Protein AF-0000000072566902 (afdb_homodimer)

Foldseek 3Di:
DDLVLLQLLLLQAVVQALCVSCVVVVHHSVVSVVSPVVVCVVVVHDQWDDDPVHTDGDPVNVVVLLVSLVVNVVVVQVVLVPPPLNQAEAEEEEADDLLLVVLVVVLPVVDVNPRYHYHYYYDAPVVQLVCQLSVVHQKYWDKAWPVCVVVSQVVSVVSQKGWDFLDKFDKWKKAAPAAPCQPPQADELVVQLVAEAEEEPDHVRAPLVVSQVVVCVVPPPPRGRNYDHYDPDPVVRLCCRHPHRHMYMDTDQPDRCVVVRRMDTHHYPPGDIMMTITMMGRHPDDGDPSNVSSRVSSSVRRVVD/DDLVLLQLLLLQAVVQALCVSCVVVVHHSVVSVVSPVVVCVVVVHDQWDDDPVHTDGDPVNVVVLLVSLVVNVVVVQVVLVPPPLNQAEAEEEEADDLLLVVLVVVLPVVDVNPRYHYHYYYDAPVVQLVCQLSVVHQKYWDKAWPVCVVVSQVVSVVSQKGWDFLDKFDKWKKAAPAAPCQPPQADELVVQLVAEAEEEPDHVRAPLVVSQVVVCVVPPPPRGRNYDHYDPDPVVRLCCRHPHNHMYMDTDQPPRCVVVRRMDTHHYPPGDIMMTITMMGRHPDDGDPSNVSSRVSSSVRRVVD

Organism: NCBI:txid632245

Sequence (610 aa):
MDIKQMKYFITVADCGSINKAAEELFTSQPNVSKVINLLEKEIGIEIFYRNNKGVRMSEKGEELYDYAQRILKNVDMIMSISNDKYMKKLNISSYPSHMVSRVFCDYYKKNDFHDLKVQFLEGSIEEIVERVKSCISEIGIVYVIEQQKCCFNHTVEHKNMEFIRLDTKKACVYAGKNSSIYGRDSITIEELLNLKFVQSTKDFFSVEQYLEKLYLVNKMENNRFCRVVTTNSDHAMIDLLINTDLCSVGVKFTSDRYSEYDIKPIDINGYEYEIYVGYIKRKGEKLSSEAQGFIKLLSEIIQNNMDIKQMKYFITVADCGSINKAAEELFTSQPNVSKVINLLEKEIGIEIFYRNNKGVRMSEKGEELYDYAQRILKNVDMIMSISNDKYMKKLNISSYPSHMVSRVFCDYYKKNDFHDLKVQFLEGSIEEIVERVKSCISEIGIVYVIEQQKCCFNHTVEHKNMEFIRLDTKKACVYAGKNSSIYGRDSITIEELLNLKFVQSTKDFFSVEQYLEKLYLVNKMENNRFCRVVTTNSDHAMIDLLINTDLCSVGVKFTSDRYSEYDIKPIDINGYEYEIYVGYIKRKGEKLSSEAQGFIKLLSEIIQNN

Structure (mmCIF, N/CA/C/O backbone):
data_AF-0000000072566902-model_v1
#
loop_
_entity.id
_entity.type
_entity.pdbx_description
1 polymer 'Fhu operon transcription regulator'
#
loop_
_atom_site.group_PDB
_atom_site.id
_atom_site.type_symbol
_atom_site.label_atom_id
_atom_site.label_alt_id
_atom_site.label_comp_id
_atom_site.label_asym_id
_atom_site.label_entity_id
_atom_site.label_seq_id
_atom_site.pdbx_PDB_ins_code
_atom_site.Cartn_x
_atom_site.Cartn_y
_atom_site.Cartn_z
_atom_site.occupancy
_atom_site.B_iso_or_equiv
_atom_site.auth_seq_id
_atom_site.auth_comp_id
_atom_site.auth_asym_id
_atom_site.auth_atom_id
_atom_site.pdbx_PDB_model_num
ATOM 1 N N . MET A 1 1 ? 2.371 11.516 34.906 1 58.59 1 MET A N 1
ATOM 2 C CA . MET A 1 1 ? 2.451 11.156 33.5 1 58.59 1 MET A CA 1
ATOM 3 C C . MET A 1 1 ? 2.477 12.398 32.594 1 58.59 1 MET A C 1
ATOM 5 O O . MET A 1 1 ? 1.636 13.289 32.75 1 58.59 1 MET A O 1
ATOM 9 N N . ASP A 1 2 ? 3.58 12.57 31.969 1 66.06 2 ASP A N 1
ATOM 10 C CA . ASP A 1 2 ? 3.693 13.789 31.172 1 66.06 2 ASP A CA 1
ATOM 11 C C . ASP A 1 2 ? 3.861 13.453 29.688 1 66.06 2 ASP A C 1
ATOM 13 O O . ASP A 1 2 ? 3.955 12.281 29.312 1 66.06 2 ASP A O 1
ATOM 17 N N . ILE A 1 3 ? 3.824 14.469 28.906 1 72.62 3 ILE A N 1
ATOM 18 C CA . ILE A 1 3 ? 3.812 14.375 27.453 1 72.62 3 ILE A CA 1
ATOM 19 C C . ILE A 1 3 ? 5.094 13.703 26.969 1 72.62 3 ILE A C 1
ATOM 21 O O . ILE A 1 3 ? 5.066 12.906 26.031 1 72.62 3 ILE A O 1
ATOM 25 N N . LYS A 1 4 ? 6.137 14.07 27.594 1 74.81 4 LYS A N 1
ATOM 26 C CA . LYS A 1 4 ? 7.422 13.469 27.25 1 74.81 4 LYS A CA 1
ATOM 27 C C . LYS A 1 4 ? 7.391 11.953 27.422 1 74.81 4 LYS A C 1
ATOM 29 O O . LYS A 1 4 ? 7.859 11.211 26.547 1 74.81 4 LYS A O 1
ATOM 34 N N . GLN A 1 5 ? 6.855 11.562 28.547 1 78.88 5 GLN A N 1
ATOM 35 C CA . GLN A 1 5 ? 6.75 10.141 28.828 1 78.88 5 GLN A CA 1
ATOM 36 C C . GLN A 1 5 ? 5.93 9.422 27.75 1 78.88 5 GLN A C 1
ATOM 38 O O . GLN A 1 5 ? 6.285 8.328 27.328 1 78.88 5 GLN A O 1
ATOM 43 N N . MET A 1 6 ? 4.891 10.039 27.391 1 78.81 6 MET A N 1
ATOM 44 C CA . MET A 1 6 ? 4.02 9.453 26.375 1 78.81 6 MET A CA 1
ATOM 45 C C . MET A 1 6 ? 4.738 9.352 25.031 1 78.81 6 MET A C 1
ATOM 47 O O . MET A 1 6 ? 4.605 8.344 24.328 1 78.81 6 MET A O 1
ATOM 51 N N . LYS A 1 7 ? 5.441 10.367 24.75 1 80.5 7 LYS A N 1
ATOM 52 C CA . LYS A 1 7 ? 6.219 10.375 23.5 1 80.5 7 LYS A CA 1
ATOM 53 C C . LYS A 1 7 ? 7.266 9.266 23.516 1 80.5 7 LYS A C 1
ATOM 55 O O . LYS A 1 7 ? 7.445 8.57 22.516 1 80.5 7 LYS A O 1
ATOM 60 N N . TYR A 1 8 ? 7.945 9.164 24.594 1 81.75 8 TYR A N 1
ATOM 61 C CA . TYR A 1 8 ? 8.953 8.125 24.75 1 81.75 8 TYR A CA 1
ATOM 62 C C . TYR A 1 8 ? 8.32 6.738 24.609 1 81.75 8 TYR A C 1
ATOM 64 O O . TYR A 1 8 ? 8.852 5.875 23.906 1 81.75 8 TYR A O 1
ATOM 72 N N . PHE A 1 9 ? 7.207 6.559 25.266 1 85.25 9 PHE A N 1
ATOM 73 C CA . PHE A 1 9 ? 6.469 5.301 25.25 1 85.25 9 PHE A CA 1
ATOM 74 C C . PHE A 1 9 ? 6.074 4.922 23.828 1 85.25 9 PHE A C 1
ATOM 76 O O . PHE A 1 9 ? 6.352 3.811 23.375 1 85.25 9 PHE A O 1
ATOM 83 N N . ILE A 1 10 ? 5.504 5.836 23.188 1 80.56 10 ILE A N 1
ATOM 84 C CA . ILE A 1 10 ? 5.02 5.578 21.844 1 80.56 10 ILE A CA 1
ATOM 85 C C . ILE A 1 10 ? 6.195 5.242 20.922 1 80.56 10 ILE A C 1
ATOM 87 O O . ILE A 1 10 ? 6.113 4.32 20.109 1 80.56 10 ILE A O 1
ATOM 91 N N . THR A 1 11 ? 7.266 5.965 21.078 1 80.81 11 THR A N 1
ATOM 92 C CA . THR A 1 11 ? 8.445 5.754 20.234 1 80.81 11 THR A CA 1
ATOM 93 C C . THR A 1 11 ? 9.031 4.367 20.469 1 80.81 11 THR A C 1
ATOM 95 O O . THR A 1 11 ? 9.398 3.672 19.516 1 80.81 11 THR A O 1
ATOM 98 N N . VAL A 1 12 ? 9.086 4.02 21.688 1 83.56 12 VAL A N 1
ATOM 99 C CA . VAL A 1 12 ? 9.609 2.697 22.016 1 83.56 12 VAL A CA 1
ATOM 100 C C . VAL A 1 12 ? 8.688 1.621 21.438 1 83.56 12 VAL A C 1
ATOM 102 O O . VAL A 1 12 ? 9.164 0.619 20.906 1 83.56 12 VAL A O 1
ATOM 105 N N . ALA A 1 13 ? 7.453 1.864 21.594 1 80.81 13 ALA A N 1
ATOM 106 C CA . ALA A 1 13 ? 6.457 0.922 21.094 1 80.81 13 ALA A CA 1
ATOM 107 C C . ALA A 1 13 ? 6.578 0.761 19.578 1 80.81 13 ALA A C 1
ATOM 109 O O . ALA A 1 13 ? 6.559 -0.359 19.062 1 80.81 13 ALA A O 1
ATOM 110 N N . ASP A 1 14 ? 6.703 1.871 18.984 1 75.94 14 ASP A N 1
ATOM 111 C CA . ASP A 1 14 ? 6.762 1.898 17.531 1 75.94 14 ASP A CA 1
ATOM 112 C C . ASP A 1 14 ? 8.039 1.241 17.016 1 75.94 14 ASP A C 1
ATOM 114 O O . ASP A 1 14 ? 8.023 0.538 16 1 75.94 14 ASP A O 1
ATOM 118 N N . CYS A 1 15 ? 9.109 1.512 17.719 1 73.12 15 CYS A N 1
ATOM 119 C CA . CYS A 1 15 ? 10.422 1.006 17.312 1 73.12 15 CYS A CA 1
ATOM 120 C C . CYS A 1 15 ? 10.586 -0.452 17.719 1 73.12 15 CYS A C 1
ATOM 122 O O . CYS A 1 15 ? 11.414 -1.167 17.141 1 73.12 15 CYS A O 1
ATOM 124 N N . GLY A 1 16 ? 9.773 -0.859 18.672 1 75.56 16 GLY A N 1
ATOM 125 C CA . GLY A 1 16 ? 9.914 -2.188 19.234 1 75.56 16 GLY A CA 1
ATOM 126 C C . GLY A 1 16 ? 11.227 -2.391 19.969 1 75.56 16 GLY A C 1
ATOM 127 O O . GLY A 1 16 ? 11.641 -3.527 20.203 1 75.56 16 GLY A O 1
ATOM 128 N N . SER A 1 17 ? 11.953 -1.31 20.141 1 80.44 17 SER A N 1
ATOM 129 C CA . SER A 1 17 ? 13.289 -1.35 20.734 1 80.44 17 SER A CA 1
ATOM 130 C C . SER A 1 17 ? 13.602 -0.05 21.469 1 80.44 17 SER A C 1
ATOM 132 O O . SER A 1 17 ? 13.359 1.039 20.953 1 80.44 17 SER A O 1
ATOM 134 N N . ILE A 1 18 ? 14.164 -0.229 22.656 1 83.88 18 ILE A N 1
ATOM 135 C CA . ILE A 1 18 ? 14.531 0.939 23.453 1 83.88 18 ILE A CA 1
ATOM 136 C C . ILE A 1 18 ? 15.727 1.644 22.812 1 83.88 18 ILE A C 1
ATOM 138 O O . ILE A 1 18 ? 15.766 2.875 22.75 1 83.88 18 ILE A O 1
ATOM 142 N N . ASN A 1 19 ? 16.609 0.802 22.312 1 81.56 19 ASN A N 1
ATOM 143 C CA . ASN A 1 19 ? 17.797 1.375 21.672 1 81.56 19 ASN A CA 1
ATOM 144 C C . ASN A 1 19 ? 17.422 2.178 20.438 1 81.56 19 ASN A C 1
ATOM 146 O O . ASN A 1 19 ? 17.906 3.297 20.25 1 81.56 19 ASN A O 1
ATOM 150 N N . LYS A 1 20 ? 16.625 1.648 19.719 1 79.94 20 LYS A N 1
ATOM 151 C CA . LYS A 1 20 ? 16.188 2.33 18.5 1 79.94 20 LYS A CA 1
ATOM 152 C C . LYS A 1 20 ? 15.383 3.584 18.828 1 79.94 20 LYS A C 1
ATOM 154 O O . LYS A 1 20 ? 15.516 4.609 18.156 1 79.94 20 LYS A O 1
ATOM 159 N N . ALA A 1 21 ? 14.586 3.441 19.797 1 83.31 21 ALA A N 1
ATOM 160 C CA . ALA A 1 21 ? 13.812 4.594 20.25 1 83.31 21 ALA A CA 1
ATOM 161 C C . ALA A 1 21 ? 14.719 5.723 20.719 1 83.31 21 ALA A C 1
ATOM 163 O O . ALA A 1 21 ? 14.453 6.898 20.453 1 83.31 21 ALA A O 1
ATOM 164 N N . ALA A 1 22 ? 15.781 5.363 21.344 1 83.88 22 ALA A N 1
ATOM 165 C CA . ALA A 1 22 ? 16.734 6.359 21.828 1 83.88 22 ALA A CA 1
ATOM 166 C C . ALA A 1 22 ? 17.359 7.133 20.656 1 83.88 22 ALA A C 1
ATOM 168 O O . ALA A 1 22 ? 17.484 8.359 20.734 1 83.88 22 ALA A O 1
ATOM 169 N N . GLU A 1 23 ? 17.656 6.406 19.703 1 76.12 23 GLU A N 1
ATOM 170 C CA . GLU A 1 23 ? 18.203 7.027 18.5 1 76.12 23 GLU A CA 1
ATOM 171 C C . GLU A 1 23 ? 17.203 7.98 17.859 1 76.12 23 GLU A C 1
ATOM 173 O O . GLU A 1 23 ? 17.547 9.102 17.5 1 76.12 23 GLU A O 1
ATOM 178 N N . GLU A 1 24 ? 16.031 7.531 17.906 1 73.19 24 GLU A N 1
ATOM 179 C CA . GLU A 1 24 ? 14.977 8.32 17.297 1 73.19 24 GLU A CA 1
ATOM 180 C C . GLU A 1 24 ? 14.672 9.57 18.109 1 73.19 24 GLU A C 1
ATOM 182 O O . GLU A 1 24 ? 14.359 10.625 17.547 1 73.19 24 GLU A O 1
ATOM 187 N N . LEU A 1 25 ? 14.75 9.422 19.312 1 73.44 25 LEU A N 1
ATOM 188 C CA . LEU A 1 25 ? 14.414 10.5 20.234 1 73.44 25 LEU A CA 1
ATOM 189 C C . LEU A 1 25 ? 15.633 11.359 20.531 1 73.44 25 LEU A C 1
ATOM 191 O O . LEU A 1 25 ? 15.555 12.32 21.312 1 73.44 25 LEU A O 1
ATOM 195 N N . PHE A 1 26 ? 16.766 10.914 19.844 1 72.94 26 PHE A N 1
ATOM 196 C CA . PHE A 1 26 ? 18.016 11.641 20.031 1 72.94 26 PHE A CA 1
ATOM 197 C C . PHE A 1 26 ? 18.375 11.727 21.516 1 72.94 26 PHE A C 1
ATOM 199 O O . PHE A 1 26 ? 18.703 12.805 22.016 1 72.94 26 PHE A O 1
ATOM 206 N N . THR A 1 27 ? 18.234 10.656 22.125 1 77.12 27 THR A N 1
ATOM 207 C CA . THR A 1 27 ? 18.594 10.555 23.531 1 77.12 27 THR A CA 1
ATOM 208 C C . THR A 1 27 ? 19.297 9.227 23.812 1 77.12 27 THR A C 1
ATOM 210 O O . THR A 1 27 ? 19.625 8.484 22.891 1 77.12 27 THR A O 1
ATOM 213 N N . SER A 1 28 ? 19.75 9.047 25.016 1 81.25 28 SER A N 1
ATOM 214 C CA . SER A 1 28 ? 20.469 7.832 25.375 1 81.25 28 SER A CA 1
ATOM 215 C C . SER A 1 28 ? 19.5 6.723 25.781 1 81.25 28 SER A C 1
ATOM 217 O O . SER A 1 28 ? 18.406 6.992 26.25 1 81.25 28 SER A O 1
ATOM 219 N N . GLN A 1 29 ? 19.969 5.516 25.531 1 85.69 29 GLN A N 1
ATOM 220 C CA . GLN A 1 29 ? 19.188 4.34 25.859 1 85.69 29 GLN A CA 1
ATOM 221 C C . GLN A 1 29 ? 18.844 4.312 27.359 1 85.69 29 GLN A C 1
ATOM 223 O O . GLN A 1 29 ? 17.703 4.051 27.734 1 85.69 29 GLN A O 1
ATOM 228 N N . PRO A 1 30 ? 19.734 4.609 28.25 1 87.75 30 PRO A N 1
ATOM 229 C CA . PRO A 1 30 ? 19.375 4.621 29.672 1 87.75 30 PRO A CA 1
ATOM 230 C C . PRO A 1 30 ? 18.281 5.641 30 1 87.75 30 PRO A C 1
ATOM 232 O O . PRO A 1 30 ? 17.438 5.391 30.859 1 87.75 30 PRO A O 1
ATOM 235 N N . ASN A 1 31 ? 18.375 6.738 29.312 1 85.19 31 ASN A N 1
ATOM 236 C CA . ASN A 1 31 ? 17.359 7.758 29.547 1 85.19 31 ASN A CA 1
ATOM 237 C C . ASN A 1 31 ? 15.969 7.273 29.109 1 85.19 31 ASN A C 1
ATOM 239 O O . ASN A 1 31 ? 14.992 7.457 29.828 1 85.19 31 ASN A O 1
ATOM 243 N N . VAL A 1 32 ? 15.922 6.68 27.953 1 88.56 32 VAL A N 1
ATOM 244 C CA . VAL A 1 32 ? 14.656 6.145 27.469 1 88.56 32 VAL A CA 1
ATOM 245 C C . VAL A 1 32 ? 14.133 5.086 28.438 1 88.56 32 VAL A C 1
ATOM 247 O O . VAL A 1 32 ? 12.953 5.086 28.797 1 88.56 32 VAL A O 1
ATOM 250 N N . SER A 1 33 ? 14.992 4.211 28.906 1 87.81 33 SER A N 1
ATOM 251 C CA . SER A 1 33 ? 14.625 3.16 29.844 1 87.81 33 SER A CA 1
ATOM 252 C C . SER A 1 33 ? 14.094 3.748 31.156 1 87.81 33 SER A C 1
ATOM 254 O O . SER A 1 33 ? 13.102 3.27 31.688 1 87.81 33 SER A O 1
ATOM 256 N N . LYS A 1 34 ? 14.773 4.746 31.594 1 87.5 34 LYS A N 1
ATOM 257 C CA . LYS A 1 34 ? 14.367 5.41 32.812 1 87.5 34 LYS A CA 1
ATOM 258 C C . LYS A 1 34 ? 12.977 6.016 32.688 1 87.5 34 LYS A C 1
ATOM 260 O O . LYS A 1 34 ? 12.141 5.871 33.594 1 87.5 34 LYS A O 1
ATOM 265 N N . VAL A 1 35 ? 12.805 6.738 31.625 1 85.25 35 VAL A N 1
ATOM 266 C CA . VAL A 1 35 ? 11.531 7.402 31.391 1 85.25 35 VAL A CA 1
ATOM 267 C C . VAL A 1 35 ? 10.406 6.367 31.344 1 85.25 35 VAL A C 1
ATOM 269 O O . VAL A 1 35 ? 9.344 6.566 31.938 1 85.25 35 VAL A O 1
ATOM 272 N N . ILE A 1 36 ? 10.633 5.258 30.688 1 88 36 ILE A N 1
ATOM 273 C CA . ILE A 1 36 ? 9.641 4.195 30.547 1 88 36 ILE A CA 1
ATOM 274 C C . ILE A 1 36 ? 9.359 3.572 31.906 1 88 36 ILE A C 1
ATOM 276 O O . ILE A 1 36 ? 8.203 3.322 32.25 1 88 36 ILE A O 1
ATOM 280 N N . ASN A 1 37 ? 10.375 3.32 32.656 1 86.25 37 ASN A N 1
ATOM 281 C CA . ASN A 1 37 ? 10.227 2.756 34 1 86.25 37 ASN A CA 1
ATOM 282 C C . ASN A 1 37 ? 9.414 3.672 34.906 1 86.25 37 ASN A C 1
ATOM 284 O O . ASN A 1 37 ? 8.57 3.203 35.656 1 86.25 37 ASN A O 1
ATOM 288 N N . LEU A 1 38 ? 9.742 4.918 34.812 1 82.44 38 LEU A N 1
ATOM 289 C CA . LEU A 1 38 ? 9 5.891 35.625 1 82.44 38 LEU A CA 1
ATOM 290 C C . LEU A 1 38 ? 7.523 5.898 35.219 1 82.44 38 LEU A C 1
ATOM 292 O O . LEU A 1 38 ? 6.652 5.992 36.094 1 82.44 38 LEU A O 1
ATOM 296 N N . LEU A 1 39 ? 7.285 5.855 33.969 1 83.06 39 LEU A N 1
ATOM 297 C CA . LEU A 1 39 ? 5.91 5.812 33.469 1 83.06 39 LEU A CA 1
ATOM 298 C C . LEU A 1 39 ? 5.184 4.578 34 1 83.06 39 LEU A C 1
ATOM 300 O O . LEU A 1 39 ? 4.043 4.672 34.438 1 83.06 39 LEU A O 1
ATOM 304 N N . GLU A 1 40 ? 5.848 3.447 33.969 1 85.94 40 GLU A N 1
ATOM 305 C CA . GLU A 1 40 ? 5.27 2.197 34.469 1 85.94 40 GLU A CA 1
ATOM 306 C C . GLU A 1 40 ? 4.98 2.273 35.969 1 85.94 40 GLU A C 1
ATOM 308 O O . GLU A 1 40 ? 3.932 1.812 36.406 1 85.94 40 GLU A O 1
ATOM 313 N N . LYS A 1 41 ? 5.871 2.854 36.656 1 80.62 41 LYS A N 1
ATOM 314 C CA . LYS A 1 41 ? 5.703 3.014 38.094 1 80.62 41 LYS A CA 1
ATOM 315 C C . LYS A 1 41 ? 4.535 3.945 38.406 1 80.62 41 LYS A C 1
ATOM 317 O O . LYS A 1 41 ? 3.75 3.678 39.344 1 80.62 41 LYS A O 1
ATOM 322 N N . GLU A 1 42 ? 4.484 4.996 37.688 1 77.88 42 GLU A N 1
ATOM 323 C CA . GLU A 1 42 ? 3.434 5.984 37.938 1 77.88 42 GLU A CA 1
ATOM 324 C C . GLU A 1 42 ? 2.053 5.398 37.656 1 77.88 42 GLU A C 1
ATOM 326 O O . GLU A 1 42 ? 1.1 5.656 38.375 1 77.88 42 GLU A O 1
ATOM 331 N N . ILE A 1 43 ? 1.99 4.648 36.562 1 76.44 43 ILE A N 1
ATOM 332 C CA . ILE A 1 43 ? 0.699 4.129 36.125 1 76.44 43 ILE A CA 1
ATOM 333 C C . ILE A 1 43 ? 0.413 2.803 36.844 1 76.44 43 ILE A C 1
ATOM 335 O O . ILE A 1 43 ? -0.741 2.377 36.906 1 76.44 43 ILE A O 1
ATOM 339 N N . GLY A 1 44 ? 1.471 2.166 37.344 1 76.31 44 GLY A N 1
ATOM 340 C CA . GLY A 1 44 ? 1.329 0.933 38.094 1 76.31 44 GLY A CA 1
ATOM 341 C C . GLY A 1 44 ? 1.134 -0.288 37.219 1 76.31 44 GLY A C 1
ATOM 342 O O . GLY A 1 44 ? 0.414 -1.217 37.594 1 76.31 44 GLY A O 1
ATOM 343 N N . ILE A 1 45 ? 1.48 -0.11 36 1 76.69 45 ILE A N 1
ATOM 344 C CA . ILE A 1 45 ? 1.375 -1.253 35.094 1 76.69 45 ILE A CA 1
ATOM 345 C C . ILE A 1 45 ? 2.721 -1.502 34.438 1 76.69 45 ILE A C 1
ATOM 347 O O . ILE A 1 45 ? 3.555 -0.598 34.344 1 76.69 45 ILE A O 1
ATOM 351 N N . GLU A 1 46 ? 2.895 -2.734 34.031 1 81 46 GLU A N 1
ATOM 352 C CA . GLU A 1 46 ? 4.008 -3.057 33.156 1 81 46 GLU A CA 1
ATOM 353 C C . GLU A 1 46 ? 3.621 -2.875 31.688 1 81 46 GLU A C 1
ATOM 355 O O . GLU A 1 46 ? 2.732 -3.566 31.188 1 81 46 GLU A O 1
ATOM 360 N N . ILE A 1 47 ? 4.328 -1.91 31.062 1 82.81 47 ILE A N 1
ATOM 361 C CA . ILE A 1 47 ? 3.969 -1.551 29.688 1 82.81 47 ILE A CA 1
ATOM 362 C C . ILE A 1 47 ? 4.691 -2.469 28.703 1 82.81 47 ILE A C 1
ATOM 364 O O . ILE A 1 47 ? 4.105 -2.918 27.719 1 82.81 47 ILE A O 1
ATOM 368 N N . PHE A 1 48 ? 5.961 -2.621 29.047 1 85.62 48 PHE A N 1
ATOM 369 C CA . PHE A 1 48 ? 6.797 -3.389 28.125 1 85.62 48 PHE A CA 1
ATOM 370 C C . PHE A 1 48 ? 7.395 -4.602 28.828 1 85.62 48 PHE A C 1
ATOM 372 O O . PHE A 1 48 ? 7.77 -4.527 30 1 85.62 48 PHE A O 1
ATOM 379 N N . TYR A 1 49 ? 7.336 -5.621 28.156 1 78.88 49 TYR A N 1
ATOM 380 C CA . TYR A 1 49 ? 8.156 -6.766 28.547 1 78.88 49 TYR A CA 1
ATOM 381 C C . TYR A 1 49 ? 9.508 -6.727 27.828 1 78.88 49 TYR A C 1
ATOM 383 O O . TYR A 1 49 ? 9.57 -6.57 26.609 1 78.88 49 TYR A O 1
ATOM 391 N N . ARG A 1 50 ? 10.547 -6.551 28.656 1 70.69 50 ARG A N 1
ATOM 392 C CA . ARG A 1 50 ? 11.891 -6.422 28.109 1 70.69 50 ARG A CA 1
ATOM 393 C C . ARG A 1 50 ? 12.562 -7.785 27.969 1 70.69 50 ARG A C 1
ATOM 395 O O . ARG A 1 50 ? 12.469 -8.617 28.875 1 70.69 50 ARG A O 1
ATOM 402 N N . ASN A 1 51 ? 12.891 -8.164 26.781 1 63.03 51 ASN A N 1
ATOM 403 C CA . ASN A 1 51 ? 13.688 -9.359 26.578 1 63.03 51 ASN A CA 1
ATOM 404 C C . ASN A 1 51 ? 14.93 -9.062 25.734 1 63.03 51 ASN A C 1
ATOM 406 O O . ASN A 1 51 ? 15.188 -7.91 25.391 1 63.03 51 ASN A O 1
ATOM 410 N N . ASN A 1 52 ? 15.891 -9.945 25.531 1 58.91 52 ASN A N 1
ATOM 411 C CA . ASN A 1 52 ? 17.141 -9.797 24.812 1 58.91 52 ASN A CA 1
ATOM 412 C C . ASN A 1 52 ? 16.906 -9.328 23.375 1 58.91 52 ASN A C 1
ATOM 414 O O . ASN A 1 52 ? 17.828 -8.82 22.719 1 58.91 52 ASN A O 1
ATOM 418 N N . LYS A 1 53 ? 15.758 -9.398 22.922 1 55.06 53 LYS A N 1
ATOM 419 C CA . LYS A 1 53 ? 15.5 -9.109 21.516 1 55.06 53 LYS A CA 1
ATOM 420 C C . LYS A 1 53 ? 14.805 -7.762 21.344 1 55.06 53 LYS A C 1
ATOM 422 O O . LYS A 1 53 ? 14.578 -7.316 20.219 1 55.06 53 LYS A O 1
ATOM 427 N N . GLY A 1 54 ? 14.461 -7.172 22.438 1 68.31 54 GLY A N 1
ATOM 428 C CA . GLY A 1 54 ? 13.812 -5.871 22.375 1 68.31 54 GLY A CA 1
ATOM 429 C C . GLY A 1 54 ? 12.664 -5.734 23.359 1 68.31 54 GLY A C 1
ATOM 430 O O . GLY A 1 54 ? 12.703 -6.301 24.453 1 68.31 54 GLY A O 1
ATOM 431 N N . VAL A 1 55 ? 11.734 -4.789 23.031 1 75.44 55 VAL A N 1
ATOM 432 C CA . VAL A 1 55 ? 10.633 -4.535 23.953 1 75.44 55 VAL A CA 1
ATOM 433 C C . VAL A 1 55 ? 9.32 -4.988 23.312 1 75.44 55 VAL A C 1
ATOM 435 O O . VAL A 1 55 ? 9.133 -4.855 22.109 1 75.44 55 VAL A O 1
ATOM 438 N N . ARG A 1 56 ? 8.516 -5.742 24.078 1 75.19 56 ARG A N 1
ATOM 439 C CA . ARG A 1 56 ? 7.164 -6.109 23.672 1 75.19 56 ARG A CA 1
ATOM 440 C C . ARG A 1 56 ? 6.129 -5.43 24.562 1 75.19 56 ARG A C 1
ATOM 442 O O . ARG A 1 56 ? 6.301 -5.359 25.781 1 75.19 56 ARG A O 1
ATOM 449 N N . MET A 1 57 ? 5.129 -4.984 23.906 1 77.88 57 MET A N 1
ATOM 450 C CA . MET A 1 57 ? 4.117 -4.246 24.656 1 77.88 57 MET A CA 1
ATOM 451 C C . MET A 1 57 ? 3.172 -5.199 25.391 1 77.88 57 MET A C 1
ATOM 453 O O . MET A 1 57 ? 2.783 -6.23 24.844 1 77.88 57 MET A O 1
ATOM 457 N N . SER A 1 58 ? 2.889 -4.973 26.656 1 75.81 58 SER A N 1
ATOM 458 C CA . SER A 1 58 ? 1.859 -5.691 27.406 1 75.81 58 SER A CA 1
ATOM 459 C C . SER A 1 58 ? 0.463 -5.32 26.922 1 75.81 58 SER A C 1
ATOM 461 O O . SER A 1 58 ? 0.301 -4.379 26.141 1 75.81 58 SER A O 1
ATOM 463 N N . GLU A 1 59 ? -0.538 -6.082 27.344 1 67.06 59 GLU A N 1
ATOM 464 C CA . GLU A 1 59 ? -1.923 -5.758 27.016 1 67.06 59 GLU A CA 1
ATOM 465 C C . GLU A 1 59 ? -2.297 -4.367 27.531 1 67.06 59 GLU A C 1
ATOM 467 O O . GLU A 1 59 ? -2.947 -3.598 26.812 1 67.06 59 GLU A O 1
ATOM 472 N N . LYS A 1 60 ? -1.927 -4.219 28.719 1 71.62 60 LYS A N 1
ATOM 473 C CA . LYS A 1 60 ? -2.18 -2.904 29.297 1 71.62 60 LYS A CA 1
ATOM 474 C C . LYS A 1 60 ? -1.382 -1.821 28.578 1 71.62 60 LYS A C 1
ATOM 476 O O . LYS A 1 60 ? -1.849 -0.688 28.438 1 71.62 60 LYS A O 1
ATOM 481 N N . GLY A 1 61 ? -0.252 -2.236 28.125 1 76.56 61 GLY A N 1
ATOM 482 C CA . GLY A 1 61 ? 0.546 -1.312 27.328 1 76.56 61 GLY A CA 1
ATOM 483 C C . GLY A 1 61 ? -0.112 -0.922 26.016 1 76.56 61 GLY A C 1
ATOM 484 O O . GLY A 1 61 ? -0.066 0.242 25.609 1 76.56 61 GLY A O 1
ATOM 485 N N . GLU A 1 62 ? -0.728 -1.839 25.469 1 71.31 62 GLU A N 1
ATOM 486 C CA . GLU A 1 62 ? -1.43 -1.58 24.203 1 71.31 62 GLU A CA 1
ATOM 487 C C . GLU A 1 62 ? -2.584 -0.603 24.406 1 71.31 62 GLU A C 1
ATOM 489 O O . GLU A 1 62 ? -2.805 0.285 23.594 1 71.31 62 GLU A O 1
ATOM 494 N N . GLU A 1 63 ? -3.312 -0.875 25.469 1 67.19 63 GLU A N 1
ATOM 495 C CA . GLU A 1 63 ? -4.383 0.056 25.828 1 67.19 63 GLU A CA 1
ATOM 496 C C . GLU A 1 63 ? -3.836 1.461 26.062 1 67.19 63 GLU A C 1
ATOM 498 O O . GLU A 1 63 ? -4.406 2.443 25.578 1 67.19 63 GLU A O 1
ATOM 503 N N . LEU A 1 64 ? -2.775 1.437 26.766 1 74.44 64 LEU A N 1
ATOM 504 C CA . LEU A 1 64 ? -2.146 2.721 27.062 1 74.44 64 LEU A CA 1
ATOM 505 C C . LEU A 1 64 ? -1.666 3.389 25.781 1 74.44 64 LEU A C 1
ATOM 507 O O . LEU A 1 64 ? -1.735 4.613 25.641 1 74.44 64 LEU A O 1
ATOM 511 N N . TYR A 1 65 ? -1.182 2.486 24.906 1 77.31 65 TYR A N 1
ATOM 512 C CA . TYR A 1 65 ? -0.672 3.004 23.641 1 77.31 65 TYR A CA 1
ATOM 513 C C . TYR A 1 65 ? -1.754 3.775 22.891 1 77.31 65 TYR A C 1
ATOM 515 O O . TYR A 1 65 ? -1.515 4.887 22.406 1 77.31 65 TYR A O 1
ATOM 523 N N . ASP A 1 66 ? -2.869 3.221 22.906 1 65 66 ASP A N 1
ATOM 524 C CA . ASP A 1 66 ? -3.992 3.859 22.234 1 65 66 ASP A CA 1
ATOM 525 C C . ASP A 1 66 ? -4.32 5.211 22.859 1 65 66 ASP A C 1
ATOM 527 O O . ASP A 1 66 ? -4.508 6.203 22.156 1 65 66 ASP A O 1
ATOM 531 N N . TYR A 1 67 ? -4.352 5.188 24.109 1 64.44 67 TYR A N 1
ATOM 532 C CA . TYR A 1 67 ? -4.652 6.414 24.844 1 64.44 67 TYR A CA 1
ATOM 533 C C . TYR A 1 67 ? -3.543 7.441 24.656 1 64.44 67 TYR A C 1
ATOM 535 O O . TYR A 1 67 ? -3.814 8.625 24.453 1 64.44 67 TYR A O 1
ATOM 543 N N . ALA A 1 68 ? -2.334 6.914 24.797 1 73.44 68 ALA A N 1
ATOM 544 C CA . ALA A 1 68 ? -1.188 7.812 24.688 1 73.44 68 ALA A CA 1
ATOM 545 C C . ALA A 1 68 ? -1.153 8.484 23.312 1 73.44 68 ALA A C 1
ATOM 547 O O . ALA A 1 68 ? -0.862 9.672 23.203 1 73.44 68 ALA A O 1
ATOM 548 N N . GLN A 1 69 ? -1.479 7.652 22.359 1 67.75 69 GLN A N 1
ATOM 549 C CA . GLN A 1 69 ? -1.537 8.203 21.016 1 67.75 69 GLN A CA 1
ATOM 550 C C . GLN A 1 69 ? -2.57 9.32 20.922 1 67.75 69 GLN A C 1
ATOM 552 O O . GLN A 1 69 ? -2.311 10.367 20.312 1 67.75 69 GLN A O 1
ATOM 557 N N . ARG A 1 70 ? -3.639 9.094 21.547 1 61.16 70 ARG A N 1
ATOM 558 C CA . ARG A 1 70 ? -4.707 10.086 21.562 1 61.16 70 ARG A CA 1
ATOM 559 C C . ARG A 1 70 ? -4.266 11.359 22.281 1 61.16 70 ARG A C 1
ATOM 561 O O . ARG A 1 70 ? -4.547 12.469 21.828 1 61.16 70 ARG A O 1
ATOM 568 N N . ILE A 1 71 ? -3.627 11.148 23.328 1 62.31 71 ILE A N 1
ATOM 569 C CA . ILE A 1 71 ? -3.164 12.281 24.125 1 62.31 71 ILE A CA 1
ATOM 570 C C . ILE A 1 71 ? -2.15 13.094 23.328 1 62.31 71 ILE A C 1
ATOM 572 O O . ILE A 1 71 ? -2.256 14.32 23.25 1 62.31 71 ILE A O 1
ATOM 576 N N . LEU A 1 72 ? -1.248 12.375 22.812 1 65.56 72 LEU A N 1
ATOM 577 C CA . LEU A 1 72 ? -0.195 13.086 22.094 1 65.56 72 LEU A CA 1
ATOM 578 C C . LEU A 1 72 ? -0.76 13.836 20.891 1 65.56 72 LEU A C 1
ATOM 580 O O . LEU A 1 72 ? -0.31 14.938 20.578 1 65.56 72 LEU A O 1
ATOM 584 N N . LYS A 1 73 ? -1.662 13.203 20.375 1 60.97 73 LYS A N 1
ATOM 585 C CA . LYS A 1 73 ? -2.344 13.875 19.266 1 60.97 73 LYS A CA 1
ATOM 586 C C . LYS A 1 73 ? -3.008 15.164 19.75 1 60.97 73 LYS A C 1
ATOM 588 O O . LYS A 1 73 ? -2.906 16.203 19.078 1 60.97 73 LYS A O 1
ATOM 593 N N . ASN A 1 74 ? -3.598 14.977 20.812 1 54.91 74 ASN A N 1
ATOM 594 C CA . ASN A 1 74 ? -4.262 16.156 21.375 1 54.91 74 ASN A CA 1
ATOM 595 C C . ASN A 1 74 ? -3.252 17.203 21.812 1 54.91 74 ASN A C 1
ATOM 597 O O . ASN A 1 74 ? -3.486 18.406 21.641 1 54.91 74 ASN A O 1
ATOM 601 N N . VAL A 1 75 ? -2.238 16.734 22.406 1 56.22 75 VAL A N 1
ATOM 602 C CA . VAL A 1 75 ? -1.178 17.656 22.797 1 56.22 75 VAL A CA 1
ATOM 603 C C . VAL A 1 75 ? -0.631 18.375 21.562 1 56.22 75 VAL A C 1
ATOM 605 O O . VAL A 1 75 ? -0.422 19.578 21.594 1 56.22 75 VAL A O 1
ATOM 608 N N . ASP A 1 76 ? -0.378 17.547 20.609 1 55.69 76 ASP A N 1
ATOM 609 C CA . ASP A 1 76 ? 0.106 18.141 19.359 1 55.69 76 ASP A CA 1
ATOM 610 C C . ASP A 1 76 ? -0.886 19.156 18.812 1 55.69 76 ASP A C 1
ATOM 612 O O . ASP A 1 76 ? -0.486 20.219 18.328 1 55.69 76 ASP A O 1
ATOM 616 N N . MET A 1 77 ? -2.053 18.75 18.984 1 51.25 77 MET A N 1
ATOM 617 C CA . MET A 1 77 ? -3.109 19.656 18.547 1 51.25 77 MET A CA 1
ATOM 618 C C . MET A 1 77 ? -3.1 20.938 19.375 1 51.25 77 MET A C 1
ATOM 620 O O . MET A 1 77 ? -3.27 22.031 18.844 1 51.25 77 MET A O 1
ATOM 624 N N . ILE A 1 78 ? -2.885 20.75 20.625 1 48.94 78 ILE A N 1
ATOM 625 C CA . ILE A 1 78 ? -2.838 21.891 21.531 1 48.94 78 ILE A CA 1
ATOM 626 C C . ILE A 1 78 ? -1.618 22.75 21.203 1 48.94 78 ILE A C 1
ATOM 628 O O . ILE A 1 78 ? -1.712 23.984 21.156 1 48.94 78 ILE A O 1
ATOM 632 N N . MET A 1 79 ? -0.553 22.078 21.172 1 49.16 79 MET A N 1
ATOM 633 C CA . MET A 1 79 ? 0.669 22.812 20.875 1 49.16 79 MET A CA 1
ATOM 634 C C . MET A 1 79 ? 0.549 23.547 19.531 1 49.16 79 MET A C 1
ATOM 636 O O . MET A 1 79 ? 1.145 24.609 19.359 1 49.16 79 MET A O 1
ATOM 640 N N . SER A 1 80 ? -0.164 22.859 18.75 1 47.34 80 SER A N 1
ATOM 641 C CA . SER A 1 80 ? -0.404 23.484 17.453 1 47.34 80 SER A CA 1
ATOM 642 C C . SER A 1 80 ? -1.313 24.703 17.594 1 47.34 80 SER A C 1
ATOM 644 O O . SER A 1 80 ? -1.29 25.609 16.75 1 47.34 80 SER A O 1
ATOM 646 N N . ILE A 1 81 ? -2.146 24.656 18.578 1 44.69 81 ILE A N 1
ATOM 647 C CA . ILE A 1 81 ? -3.01 25.797 18.828 1 44.69 81 ILE A CA 1
ATOM 648 C C . ILE A 1 81 ? -2.16 27.016 19.234 1 44.69 81 ILE A C 1
ATOM 650 O O . ILE A 1 81 ? -2.451 28.141 18.844 1 44.69 81 ILE A O 1
ATOM 654 N N . SER A 1 82 ? -1.329 26.828 20.203 1 42.22 82 SER A N 1
ATOM 655 C CA . SER A 1 82 ? -0.581 27.969 20.688 1 42.22 82 SER A CA 1
ATOM 656 C C . SER A 1 82 ? 0.301 28.562 19.594 1 42.22 82 SER A C 1
ATOM 658 O O . SER A 1 82 ? 0.711 29.734 19.688 1 42.22 82 SER A O 1
ATOM 660 N N . ASN A 1 83 ? 0.994 27.766 18.906 1 41.88 83 ASN A N 1
ATOM 661 C CA . ASN A 1 83 ? 1.824 28.359 17.859 1 41.88 83 ASN A CA 1
ATOM 662 C C . ASN A 1 83 ? 0.983 28.859 16.688 1 41.88 83 ASN A C 1
ATOM 664 O O . ASN A 1 83 ? 0.034 28.203 16.281 1 41.88 83 ASN A O 1
ATOM 668 N N . ASP A 1 84 ? 0.722 30.109 16.578 1 43 84 ASP A N 1
ATOM 669 C CA . ASP A 1 84 ? -0.013 30.844 15.562 1 43 84 ASP A CA 1
ATOM 670 C C . ASP A 1 84 ? -0.159 30.031 14.289 1 43 84 ASP A C 1
ATOM 672 O O . ASP A 1 84 ? -0.941 30.375 13.398 1 43 84 ASP A O 1
ATOM 676 N N . LYS A 1 85 ? 0.928 29.406 13.703 1 47.31 85 LYS A N 1
ATOM 677 C CA . LYS A 1 85 ? 0.94 28.797 12.375 1 47.31 85 LYS A CA 1
ATOM 678 C C . LYS A 1 85 ? 0.342 27.406 12.391 1 47.31 85 LYS A C 1
ATOM 680 O O . LYS A 1 85 ? 1.071 26.406 12.484 1 47.31 85 LYS A O 1
ATOM 685 N N . TYR A 1 86 ? -0.879 27.188 13.016 1 48.25 86 TYR A N 1
ATOM 686 C CA . TYR A 1 86 ? -1.69 25.984 13.141 1 48.25 86 TYR A CA 1
ATOM 687 C C . TYR A 1 86 ? -1.716 25.203 11.828 1 48.25 86 TYR A C 1
ATOM 689 O O . TYR A 1 86 ? -2.271 25.672 10.836 1 48.25 86 TYR A O 1
ATOM 697 N N . MET A 1 87 ? -0.824 24.422 11.812 1 57.12 87 MET A N 1
ATOM 698 C CA . MET A 1 87 ? -0.887 23.594 10.609 1 57.12 87 MET A CA 1
ATOM 699 C C . MET A 1 87 ? -2.064 22.625 10.672 1 57.12 87 MET A C 1
ATOM 701 O O . MET A 1 87 ? -2.172 21.828 11.609 1 57.12 87 MET A O 1
ATOM 705 N N . LYS A 1 88 ? -3.248 22.984 10.016 1 65.56 88 LYS A N 1
ATOM 706 C CA . LYS A 1 88 ? -4.383 22.078 9.859 1 65.56 88 LYS A CA 1
ATOM 707 C C . LYS A 1 88 ? -3.924 20.703 9.406 1 65.56 88 LYS A C 1
ATOM 709 O O . LYS A 1 88 ? -2.945 20.578 8.672 1 65.56 88 LYS A O 1
ATOM 714 N N . LYS A 1 89 ? -4.531 19.625 10.156 1 78.12 89 LYS A N 1
ATOM 715 C CA . LYS A 1 89 ? -4.168 18.266 9.789 1 78.12 89 LYS A CA 1
ATOM 716 C C . LYS A 1 89 ? -5.383 17.484 9.289 1 78.12 89 LYS A C 1
ATOM 718 O O . LYS A 1 89 ? -6.492 17.656 9.797 1 78.12 89 LYS A O 1
ATOM 723 N N . LEU A 1 90 ? -5.285 16.781 8.297 1 87.12 90 LEU A N 1
ATOM 724 C CA . LEU A 1 90 ? -6.289 15.867 7.77 1 87.12 90 LEU A CA 1
ATOM 725 C C . LEU A 1 90 ? -5.688 14.484 7.52 1 87.12 90 LEU A C 1
ATOM 727 O O . LEU A 1 90 ? -4.859 14.32 6.621 1 87.12 90 LEU A O 1
ATOM 731 N N . ASN A 1 91 ? -6.074 13.531 8.359 1 91.5 91 ASN A N 1
ATOM 732 C CA . ASN A 1 91 ? -5.586 12.164 8.219 1 91.5 91 ASN A CA 1
ATOM 733 C C . ASN A 1 91 ? -6.703 11.211 7.801 1 91.5 91 ASN A C 1
ATOM 735 O O . ASN A 1 91 ? -7.648 10.984 8.555 1 91.5 91 ASN A O 1
ATOM 739 N N . ILE A 1 92 ? -6.508 10.68 6.621 1 96.25 92 ILE A N 1
ATOM 740 C CA . ILE A 1 92 ? -7.539 9.828 6.039 1 96.25 92 ILE A CA 1
ATOM 741 C C . ILE A 1 92 ? -6.953 8.461 5.715 1 96.25 92 ILE A C 1
ATOM 743 O O . ILE A 1 92 ? -5.844 8.359 5.184 1 96.25 92 ILE A O 1
ATOM 747 N N . SER A 1 93 ? -7.664 7.453 6.094 1 96.25 93 SER A N 1
ATOM 748 C CA . SER A 1 93 ? -7.406 6.109 5.586 1 96.25 93 SER A CA 1
ATOM 749 C C . SER A 1 93 ? -8.516 5.648 4.648 1 96.25 93 SER A C 1
ATOM 751 O O . SER A 1 93 ? -9.695 5.926 4.887 1 96.25 93 SER A O 1
ATOM 753 N N . SER A 1 94 ? -8.102 4.961 3.611 1 94.31 94 SER A N 1
ATOM 754 C CA . SER A 1 94 ? -9.102 4.535 2.637 1 94.31 94 SER A CA 1
ATOM 755 C C . SER A 1 94 ? -8.766 3.162 2.064 1 94.31 94 SER A C 1
ATOM 757 O O . SER A 1 94 ? -7.598 2.83 1.876 1 94.31 94 SER A O 1
ATOM 759 N N . TYR A 1 95 ? -9.883 2.436 1.868 1 89.31 95 TYR A N 1
ATOM 760 C CA . TYR A 1 95 ? -9.703 1.306 0.963 1 89.31 95 TYR A CA 1
ATOM 761 C C . TYR A 1 95 ? -9.211 1.771 -0.402 1 89.31 95 TYR A C 1
ATOM 763 O O . TYR A 1 95 ? -9.594 2.844 -0.874 1 89.31 95 TYR A O 1
ATOM 771 N N . PRO A 1 96 ? -8.281 1.062 -0.992 1 84.69 96 PRO A N 1
ATOM 772 C CA . PRO A 1 96 ? -7.758 1.507 -2.285 1 84.69 96 PRO A CA 1
ATOM 773 C C . PRO A 1 96 ? -8.867 1.848 -3.283 1 84.69 96 PRO A C 1
ATOM 775 O O . PRO A 1 96 ? -9.719 1.009 -3.572 1 84.69 96 PRO A O 1
ATOM 778 N N . SER A 1 97 ? -8.812 3.074 -3.779 1 83.56 97 SER A N 1
ATOM 779 C CA . SER A 1 97 ? -9.836 3.568 -4.691 1 83.56 97 SER A CA 1
ATOM 780 C C . SER A 1 97 ? -9.328 4.758 -5.504 1 83.56 97 SER A C 1
ATOM 782 O O . SER A 1 97 ? -8.883 5.758 -4.934 1 83.56 97 SER A O 1
ATOM 784 N N . HIS A 1 98 ? -9.453 4.602 -6.789 1 80.12 98 HIS A N 1
ATOM 785 C CA . HIS A 1 98 ? -9.102 5.719 -7.66 1 80.12 98 HIS A CA 1
ATOM 786 C C . HIS A 1 98 ? -10.016 6.914 -7.414 1 80.12 98 HIS A C 1
ATOM 788 O O . HIS A 1 98 ? -9.562 8.062 -7.465 1 80.12 98 HIS A O 1
ATOM 794 N N . MET A 1 99 ? -11.188 6.625 -7.148 1 83.25 99 MET A N 1
ATOM 795 C CA . MET A 1 99 ? -12.172 7.684 -6.941 1 83.25 99 MET A CA 1
ATOM 796 C C . MET A 1 99 ? -11.852 8.492 -5.688 1 83.25 99 MET A C 1
ATOM 798 O O . MET A 1 99 ? -11.852 9.719 -5.723 1 83.25 99 MET A O 1
ATOM 802 N N . VAL A 1 100 ? -11.594 7.82 -4.629 1 89.69 100 VAL A N 1
ATOM 803 C CA . VAL A 1 100 ? -11.312 8.508 -3.371 1 89.69 100 VAL A CA 1
ATOM 804 C C . VAL A 1 100 ? -10.039 9.328 -3.504 1 89.69 100 VAL A C 1
ATOM 806 O O . VAL A 1 100 ? -9.953 10.453 -2.996 1 89.69 100 VAL A O 1
ATOM 809 N N . SER A 1 101 ? -9.07 8.766 -4.164 1 88.06 101 SER A N 1
ATOM 810 C CA . SER A 1 101 ? -7.824 9.492 -4.395 1 88.06 101 SER A CA 1
ATOM 811 C C . SER A 1 101 ? -8.07 10.766 -5.188 1 88.06 101 SER A C 1
ATOM 813 O O . SER A 1 101 ? -7.465 11.805 -4.902 1 88.06 101 SER A O 1
ATOM 815 N N . ARG A 1 102 ? -8.844 10.664 -6.152 1 85.25 102 ARG A N 1
ATOM 816 C CA . ARG A 1 102 ? -9.164 11.836 -6.957 1 85.25 102 ARG A CA 1
ATOM 817 C C . ARG A 1 102 ? -9.875 12.898 -6.117 1 85.25 102 ARG A C 1
ATOM 819 O O . ARG A 1 102 ? -9.586 14.086 -6.246 1 85.25 102 ARG A O 1
ATOM 826 N N . VAL A 1 103 ? -10.836 12.43 -5.395 1 89.75 103 VAL A N 1
ATOM 827 C CA . VAL A 1 103 ? -11.547 13.359 -4.52 1 89.75 103 VAL A CA 1
ATOM 828 C C . VAL A 1 103 ? -10.555 14.047 -3.588 1 89.75 103 VAL A C 1
ATOM 830 O O . VAL A 1 103 ? -10.664 15.25 -3.332 1 89.75 103 VAL A O 1
ATOM 833 N N . PHE A 1 104 ? -9.648 13.258 -3.117 1 90.38 104 PHE A N 1
ATOM 834 C CA . PHE A 1 104 ? -8.617 13.812 -2.246 1 90.38 104 PHE A CA 1
ATOM 835 C C . PHE A 1 104 ? -7.816 14.883 -2.973 1 90.38 104 PHE A C 1
ATOM 837 O O . PHE A 1 104 ? -7.543 15.953 -2.412 1 90.38 104 PHE A O 1
ATOM 844 N N . CYS A 1 105 ? -7.461 14.602 -4.172 1 87.88 105 CYS A N 1
ATOM 845 C CA . CYS A 1 105 ? -6.734 15.57 -4.984 1 87.88 105 CYS A CA 1
ATOM 846 C C . CYS A 1 105 ? -7.559 16.844 -5.191 1 87.88 105 CYS A C 1
ATOM 848 O O . CYS A 1 105 ? -7.047 17.953 -5.043 1 87.88 105 CYS A O 1
ATOM 850 N N . ASP A 1 106 ? -8.812 16.641 -5.52 1 87.5 106 ASP A N 1
ATOM 851 C CA . ASP A 1 106 ? -9.703 17.766 -5.723 1 87.5 106 ASP A CA 1
ATOM 852 C C . ASP A 1 106 ? -9.844 18.594 -4.445 1 87.5 106 ASP A C 1
ATOM 854 O O . ASP A 1 106 ? -9.906 19.828 -4.5 1 87.5 106 ASP A O 1
ATOM 858 N N . TYR A 1 107 ? -9.961 17.875 -3.4 1 89.19 107 TYR A N 1
ATOM 859 C CA . TYR A 1 107 ? -10.039 18.562 -2.113 1 89.19 107 TYR A CA 1
ATOM 860 C C . TYR A 1 107 ? -8.797 19.406 -1.862 1 89.19 107 TYR A C 1
ATOM 862 O O . TYR A 1 107 ? -8.898 20.547 -1.397 1 89.19 107 TYR A O 1
ATOM 870 N N . TYR A 1 108 ? -7.656 18.844 -2.102 1 83.88 108 TYR A N 1
ATOM 871 C CA . TYR A 1 108 ? -6.398 19.562 -1.943 1 83.88 108 TYR A CA 1
ATOM 872 C C . TYR A 1 108 ? -6.387 20.828 -2.787 1 83.88 108 TYR A C 1
ATOM 874 O O . TYR A 1 108 ? -5.984 21.891 -2.314 1 83.88 108 TYR A O 1
ATOM 882 N N . LYS A 1 109 ? -6.812 20.75 -3.947 1 82.75 109 LYS A N 1
ATOM 883 C CA . LYS A 1 109 ? -6.789 21.875 -4.883 1 82.75 109 LYS A CA 1
ATOM 884 C C . LYS A 1 109 ? -7.703 23 -4.414 1 82.75 109 LYS A C 1
ATOM 886 O O . LYS A 1 109 ? -7.383 24.172 -4.586 1 82.75 109 LYS A O 1
ATOM 891 N N . LYS A 1 110 ? -8.805 22.594 -3.963 1 81.5 110 LYS A N 1
ATOM 892 C CA . LYS A 1 110 ? -9.82 23.578 -3.572 1 81.5 110 LYS A CA 1
ATOM 893 C C . LYS A 1 110 ? -9.422 24.297 -2.293 1 81.5 110 LYS A C 1
ATOM 895 O O . LYS A 1 110 ? -9.867 25.422 -2.045 1 81.5 110 LYS A O 1
ATOM 900 N N . ASN A 1 111 ? -8.656 23.578 -1.569 1 74.69 111 ASN A N 1
ATOM 901 C CA . ASN A 1 111 ? -8.32 24.172 -0.28 1 74.69 111 ASN A CA 1
ATOM 902 C C . ASN A 1 111 ? -6.867 24.641 -0.242 1 74.69 111 ASN A C 1
ATOM 904 O O . ASN A 1 111 ? -6.004 24.062 -0.899 1 74.69 111 ASN A O 1
ATOM 908 N N . ASP A 1 112 ? -6.609 25.906 -0.212 1 61.47 112 ASP A N 1
ATOM 909 C CA . ASP A 1 112 ? -5.266 26.484 -0.148 1 61.47 112 ASP A CA 1
ATOM 910 C C . ASP A 1 112 ? -4.434 25.797 0.938 1 61.47 112 ASP A C 1
ATOM 912 O O . ASP A 1 112 ? -4.598 26.094 2.125 1 61.47 112 ASP A O 1
ATOM 916 N N . PHE A 1 113 ? -3.891 24.688 0.649 1 58.84 113 PHE A N 1
ATOM 917 C CA . PHE A 1 113 ? -3.213 23.812 1.596 1 58.84 113 PHE A CA 1
ATOM 918 C C . PHE A 1 113 ? -1.956 24.469 2.146 1 58.84 113 PHE A C 1
ATOM 920 O O . PHE A 1 113 ? -1.049 23.797 2.631 1 58.84 113 PHE A O 1
ATOM 927 N N . HIS A 1 114 ? -1.827 25.703 2.084 1 58.09 114 HIS A N 1
ATOM 928 C CA . HIS A 1 114 ? -0.583 26.297 2.559 1 58.09 114 HIS A CA 1
ATOM 929 C C . HIS A 1 114 ? -0.312 25.922 4.012 1 58.09 114 HIS A C 1
ATOM 931 O O . HIS A 1 114 ? 0.844 25.766 4.414 1 58.09 114 HIS A O 1
ATOM 937 N N . ASP A 1 115 ? -1.36 25.594 4.703 1 62.16 115 ASP A N 1
ATOM 938 C CA . ASP A 1 115 ? -1.113 25.281 6.109 1 62.16 115 ASP A CA 1
ATOM 939 C C . ASP A 1 115 ? -1.74 23.938 6.488 1 62.16 115 ASP A C 1
ATOM 941 O O . ASP A 1 115 ? -2.197 23.75 7.617 1 62.16 115 ASP A O 1
ATOM 945 N N . LEU A 1 116 ? -1.816 23.078 5.512 1 66.31 116 LEU A N 1
ATOM 946 C CA . LEU A 1 116 ? -2.486 21.812 5.77 1 66.31 116 LEU A CA 1
ATOM 947 C C . LEU A 1 116 ? -1.527 20.641 5.57 1 66.31 116 LEU A C 1
ATOM 949 O O . LEU A 1 116 ? -0.859 20.547 4.539 1 66.31 116 LEU A O 1
ATOM 953 N N . LYS A 1 117 ? -1.295 19.922 6.688 1 78.31 117 LYS A N 1
ATOM 954 C CA . LYS A 1 117 ? -0.598 18.641 6.582 1 78.31 117 LYS A CA 1
ATOM 955 C C . LYS A 1 117 ? -1.586 17.484 6.445 1 78.31 117 LYS A C 1
ATOM 957 O O . LYS A 1 117 ? -2.525 17.359 7.234 1 78.31 117 LYS A O 1
ATOM 962 N N . VAL A 1 118 ? -1.439 16.75 5.422 1 86.06 118 VAL A N 1
ATOM 963 C CA . VAL A 1 118 ? -2.416 15.703 5.148 1 86.06 118 VAL A CA 1
ATOM 964 C C . VAL A 1 118 ? -1.714 14.352 5.086 1 86.06 118 VAL A C 1
ATOM 966 O O . VAL A 1 118 ? -0.621 14.234 4.527 1 86.06 118 VAL A O 1
ATOM 969 N N . GLN A 1 119 ? -2.285 13.414 5.672 1 89.56 119 GLN A N 1
ATOM 970 C CA . GLN A 1 119 ? -1.901 12.023 5.496 1 89.56 119 GLN A CA 1
ATOM 971 C C . GLN A 1 119 ? -3.039 11.211 4.879 1 89.56 119 GLN A C 1
ATOM 973 O O . GLN A 1 119 ? -4.156 11.203 5.402 1 89.56 119 GLN A O 1
ATOM 978 N N . PHE A 1 120 ? -2.775 10.68 3.754 1 93.75 120 PHE A N 1
ATOM 979 C CA . P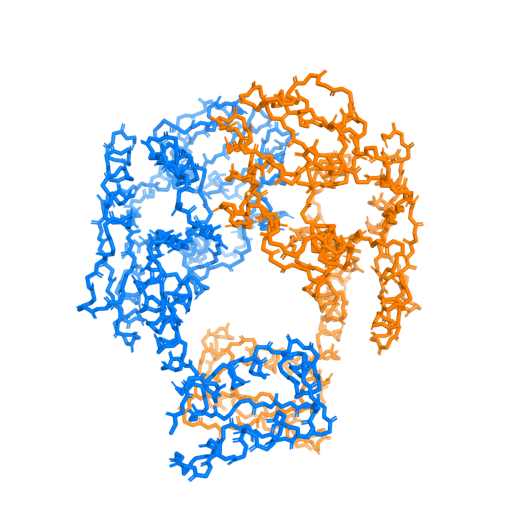HE A 1 120 ? -3.719 9.828 3.045 1 93.75 120 PHE A CA 1
ATOM 980 C C . PHE A 1 120 ? -3.152 8.422 2.871 1 93.75 120 PHE A C 1
ATOM 982 O O . PHE A 1 120 ? -2.27 8.203 2.039 1 93.75 120 PHE A O 1
ATOM 989 N N . LEU A 1 121 ? -3.738 7.488 3.539 1 91.88 121 LEU A N 1
ATOM 990 C CA . LEU A 1 121 ? -3.203 6.129 3.537 1 91.88 121 LEU A CA 1
ATOM 991 C C . LEU A 1 121 ? -4.23 5.141 2.998 1 91.88 121 LEU A C 1
ATOM 993 O O . LEU A 1 121 ? -5.414 5.227 3.328 1 91.88 121 LEU A O 1
ATOM 997 N N . GLU A 1 122 ? -3.77 4.273 2.215 1 90.75 122 GLU A N 1
ATOM 998 C CA . GLU A 1 122 ? -4.605 3.166 1.765 1 90.75 122 GLU A CA 1
ATOM 999 C C . GLU A 1 122 ? -4.266 1.88 2.516 1 90.75 122 GLU A C 1
ATOM 1001 O O . GLU A 1 122 ? -3.146 1.718 3.006 1 90.75 122 GLU A O 1
ATOM 1006 N N . GLY A 1 123 ? -5.297 1.006 2.572 1 86.56 123 GLY A N 1
ATOM 1007 C CA . GLY A 1 123 ? -5.082 -0.27 3.236 1 86.56 123 GLY A CA 1
ATOM 1008 C C . GLY A 1 123 ? -6.316 -1.148 3.256 1 86.56 123 GLY A C 1
ATOM 1009 O O . GLY A 1 123 ? -7.348 -0.794 2.68 1 86.56 123 GLY A O 1
ATOM 1010 N N . SER A 1 124 ? -6.164 -2.297 3.834 1 83.94 124 SER A N 1
ATOM 1011 C CA . SER A 1 124 ? -7.289 -3.201 4.043 1 83.94 124 SER A CA 1
ATOM 1012 C C . SER A 1 124 ? -8.273 -2.631 5.055 1 83.94 124 SER A C 1
ATOM 1014 O O . SER A 1 124 ? -7.961 -1.671 5.762 1 83.94 124 SER A O 1
ATOM 1016 N N . ILE A 1 125 ? -9.422 -3.26 5.098 1 86.38 125 ILE A N 1
ATOM 1017 C CA . ILE A 1 125 ? -10.438 -2.832 6.055 1 86.38 125 ILE A CA 1
ATOM 1018 C C . ILE A 1 125 ? -9.883 -2.943 7.477 1 86.38 125 ILE A C 1
ATOM 1020 O O . ILE A 1 125 ? -10.062 -2.033 8.289 1 86.38 125 ILE A O 1
ATOM 1024 N N . GLU A 1 126 ? -9.219 -4.02 7.754 1 82.44 126 GLU A N 1
ATOM 1025 C CA . GLU A 1 126 ? -8.633 -4.223 9.078 1 82.44 126 GLU A CA 1
ATOM 1026 C C . GLU A 1 126 ? -7.633 -3.119 9.414 1 82.44 126 GLU A C 1
ATOM 1028 O O . GLU A 1 126 ? -7.629 -2.598 10.531 1 82.44 126 GLU A O 1
ATOM 1033 N N . GLU A 1 127 ? -6.809 -2.793 8.516 1 86.19 127 GLU A N 1
ATOM 1034 C CA . GLU A 1 127 ? -5.824 -1.731 8.719 1 86.19 127 GLU A CA 1
ATOM 1035 C C . GLU A 1 127 ? -6.508 -0.385 8.945 1 86.19 127 GLU A C 1
ATOM 1037 O O . GLU A 1 127 ? -6.086 0.392 9.805 1 86.19 127 GLU A O 1
ATOM 1042 N N . ILE A 1 128 ? -7.52 -0.144 8.164 1 93.44 128 ILE A N 1
ATOM 1043 C CA . ILE A 1 128 ? -8.25 1.114 8.266 1 93.44 128 ILE A CA 1
ATOM 1044 C C . ILE A 1 128 ? -8.906 1.229 9.641 1 93.44 128 ILE A C 1
ATOM 1046 O O . ILE A 1 128 ? -8.797 2.264 10.297 1 93.44 128 ILE A O 1
ATOM 1050 N N . VAL A 1 129 ? -9.508 0.16 10.078 1 90.81 129 VAL A N 1
ATOM 1051 C CA . VAL A 1 129 ? -10.164 0.13 11.375 1 90.81 129 VAL A CA 1
ATOM 1052 C C . VAL A 1 129 ? -9.148 0.408 12.477 1 90.81 129 VAL A C 1
ATOM 1054 O O . VAL A 1 129 ? -9.391 1.224 13.375 1 90.81 129 VAL A O 1
ATOM 1057 N N . GLU A 1 130 ? -8.023 -0.219 12.359 1 86.62 130 GLU A N 1
ATOM 1058 C CA . GLU A 1 130 ? -6.98 -0.041 13.375 1 86.62 130 GLU A CA 1
ATOM 1059 C C . GLU A 1 130 ? -6.441 1.386 13.359 1 86.62 130 GLU A C 1
ATOM 1061 O O . GLU A 1 130 ? -6.176 1.964 14.414 1 86.62 130 GLU A O 1
ATOM 1066 N N . ARG A 1 131 ? -6.258 1.967 12.234 1 87.94 131 ARG A N 1
ATOM 1067 C CA . ARG A 1 131 ? -5.719 3.318 12.117 1 87.94 131 ARG A CA 1
ATOM 1068 C C . ARG A 1 131 ? -6.676 4.344 12.711 1 87.94 131 ARG A C 1
ATOM 1070 O O . ARG A 1 131 ? -6.246 5.301 13.359 1 87.94 131 ARG A O 1
ATOM 1077 N N . VAL A 1 132 ? -7.945 4.156 12.477 1 90.88 132 VAL A N 1
ATOM 1078 C CA . VAL A 1 132 ? -8.93 5.078 13.023 1 90.88 132 VAL A CA 1
ATOM 1079 C C . VAL A 1 132 ? -9.023 4.898 14.539 1 90.88 132 VAL A C 1
ATOM 1081 O O . VAL A 1 132 ? -9.062 5.879 15.289 1 90.88 132 VAL A O 1
ATOM 1084 N N . LYS A 1 133 ? -8.992 3.635 14.906 1 85.12 133 LYS A N 1
ATOM 1085 C CA . LYS A 1 133 ? -9.039 3.328 16.328 1 85.12 133 LYS A CA 1
ATOM 1086 C C . LYS A 1 133 ? -7.859 3.965 17.062 1 85.12 133 LYS A C 1
ATOM 1088 O O . LYS A 1 133 ? -8.031 4.551 18.141 1 85.12 133 LYS A O 1
ATOM 1093 N N . SER A 1 134 ? -6.73 3.906 16.484 1 78.31 134 SER A N 1
ATOM 1094 C CA . SER A 1 134 ? -5.492 4.348 17.125 1 78.31 134 SER A CA 1
ATOM 1095 C C . SER A 1 134 ? -5.242 5.832 16.875 1 78.31 134 SER A C 1
ATOM 1097 O O . SER A 1 134 ? -4.172 6.352 17.188 1 78.31 134 SER A O 1
ATOM 1099 N N . CYS A 1 135 ? -6.113 6.543 16.125 1 80.5 135 CYS A N 1
ATOM 1100 C CA . CYS A 1 135 ? -6.078 7.984 15.898 1 80.5 135 CYS A CA 1
ATOM 1101 C C . CYS A 1 135 ? -5.02 8.352 14.867 1 80.5 135 CYS A C 1
ATOM 1103 O O . CYS A 1 135 ? -4.609 9.508 14.773 1 80.5 135 CYS A O 1
ATOM 1105 N N . ILE A 1 136 ? -4.59 7.367 14.234 1 81.5 136 ILE A N 1
ATOM 1106 C CA . ILE A 1 136 ? -3.688 7.641 13.117 1 81.5 136 ILE A CA 1
ATOM 1107 C C . ILE A 1 136 ? -4.449 8.344 12 1 81.5 136 ILE A C 1
ATOM 1109 O O . ILE A 1 136 ? -3.936 9.273 11.383 1 81.5 136 ILE A O 1
ATOM 1113 N N . SER A 1 137 ? -5.629 7.871 11.82 1 92.06 137 SER A N 1
ATOM 1114 C CA . SER A 1 137 ? -6.539 8.5 10.867 1 92.06 137 SER A CA 1
ATOM 1115 C C . SER A 1 137 ? -7.797 9.016 11.57 1 92.06 137 SER A C 1
ATOM 1117 O O . SER A 1 137 ? -8.297 8.391 12.508 1 92.06 137 SER A O 1
ATOM 1119 N N . GLU A 1 138 ? -8.227 10.125 11.133 1 91.25 138 GLU A N 1
ATOM 1120 C CA . GLU A 1 138 ? -9.461 10.695 11.672 1 91.25 138 GLU A CA 1
ATOM 1121 C C . GLU A 1 138 ? -10.688 9.969 11.125 1 91.25 138 GLU A C 1
ATOM 1123 O O . GLU A 1 138 ? -11.656 9.758 11.852 1 91.25 138 GLU A O 1
ATOM 1128 N N . ILE A 1 139 ? -10.602 9.625 9.867 1 96.56 139 ILE A N 1
ATOM 1129 C CA . ILE A 1 139 ? -11.688 8.906 9.227 1 96.56 139 ILE A CA 1
ATOM 1130 C C . ILE A 1 139 ? -11.125 7.762 8.383 1 96.56 139 ILE A C 1
ATOM 1132 O O . ILE A 1 139 ? -9.969 7.809 7.957 1 96.56 139 ILE A O 1
ATOM 1136 N N . GLY A 1 140 ? -11.906 6.754 8.227 1 97.56 140 GLY A N 1
ATOM 1137 C CA . GLY A 1 140 ? -11.609 5.637 7.344 1 97.56 140 GLY A CA 1
ATOM 1138 C C . GLY A 1 140 ? -12.688 5.402 6.301 1 97.56 140 GLY A C 1
ATOM 1139 O O . GLY A 1 140 ? -13.844 5.148 6.645 1 97.56 140 GLY A O 1
ATOM 1140 N N . ILE A 1 141 ? -12.344 5.539 5.004 1 96.56 141 ILE A N 1
ATOM 1141 C CA . ILE A 1 141 ? -13.289 5.262 3.926 1 96.56 141 ILE A CA 1
ATOM 1142 C C . ILE A 1 141 ? -13.312 3.764 3.631 1 96.56 141 ILE A C 1
ATOM 1144 O O . ILE A 1 141 ? -12.266 3.164 3.355 1 96.56 141 ILE A O 1
ATOM 1148 N N . VAL A 1 142 ? -14.516 3.184 3.674 1 93.5 142 VAL A N 1
ATOM 1149 C CA . VAL A 1 142 ? -14.602 1.733 3.533 1 93.5 142 VAL A CA 1
ATOM 1150 C C . VAL A 1 142 ? -15.773 1.368 2.627 1 93.5 142 VAL A C 1
ATOM 1152 O O . VAL A 1 142 ? -16.672 2.18 2.418 1 93.5 142 VAL A O 1
ATOM 1155 N N . TYR A 1 143 ? -15.625 0.24 2.09 1 90.19 143 TYR A N 1
ATOM 1156 C CA . TYR A 1 143 ? -16.672 -0.43 1.332 1 90.19 143 TYR A CA 1
ATOM 1157 C C . TYR A 1 143 ? -17.109 -1.715 2.025 1 90.19 143 TYR A C 1
ATOM 1159 O O . TYR A 1 143 ? -16.297 -2.602 2.279 1 90.19 143 TYR A O 1
ATOM 1167 N N . VAL A 1 144 ? -18.406 -1.802 2.293 1 87.81 144 VAL A N 1
ATOM 1168 C CA . VAL A 1 144 ? -18.906 -2.957 3.033 1 87.81 144 VAL A CA 1
ATOM 1169 C C . VAL A 1 144 ? -20.016 -3.637 2.242 1 87.81 144 VAL A C 1
ATOM 1171 O O . VAL A 1 144 ? -21 -2.992 1.853 1 87.81 144 VAL A O 1
ATOM 1174 N N . ILE A 1 145 ? -19.812 -4.906 2.045 1 83.88 145 ILE A N 1
ATOM 1175 C CA . ILE A 1 145 ? -20.859 -5.664 1.383 1 83.88 145 ILE A CA 1
ATOM 1176 C C . ILE A 1 145 ? -22.047 -5.828 2.328 1 83.88 145 ILE A C 1
ATOM 1178 O O . ILE A 1 145 ? -21.875 -6.07 3.523 1 83.88 145 ILE A O 1
ATOM 1182 N N . GLU A 1 146 ? -23.188 -5.77 1.785 1 85.5 146 GLU A N 1
ATOM 1183 C CA . GLU A 1 146 ? -24.422 -5.809 2.555 1 85.5 146 GLU A CA 1
ATOM 1184 C C . GLU A 1 146 ? -24.469 -7.023 3.475 1 85.5 146 GLU A C 1
ATOM 1186 O O . GLU A 1 146 ? -24.875 -6.918 4.633 1 85.5 146 GLU A O 1
ATOM 1191 N N . GLN A 1 147 ? -23.969 -8.133 3.012 1 79.56 147 GLN A N 1
ATOM 1192 C CA . GLN A 1 147 ? -24.047 -9.398 3.742 1 79.56 147 GLN A CA 1
ATOM 1193 C C . GLN A 1 147 ? -23.094 -9.398 4.934 1 79.56 147 GLN A C 1
ATOM 1195 O O . GLN A 1 147 ? -23.234 -10.195 5.859 1 79.56 147 GLN A O 1
ATOM 1200 N N . GLN A 1 148 ? -22.156 -8.539 4.891 1 80.38 148 GLN A N 1
ATOM 1201 C CA . GLN A 1 148 ? -21.141 -8.5 5.945 1 80.38 148 GLN A CA 1
ATOM 1202 C C . GLN A 1 148 ? -21.328 -7.289 6.848 1 80.38 148 GLN A C 1
ATOM 1204 O O . GLN A 1 148 ? -20.531 -7.059 7.762 1 80.38 148 GLN A O 1
ATOM 1209 N N . LYS A 1 149 ? -22.391 -6.586 6.617 1 85 149 LYS A N 1
ATOM 1210 C CA . LYS A 1 149 ? -22.609 -5.332 7.324 1 85 149 LYS A CA 1
ATOM 1211 C C . LYS A 1 149 ? -22.75 -5.559 8.828 1 85 149 LYS A C 1
ATOM 1213 O O . LYS A 1 149 ? -22.172 -4.809 9.625 1 85 149 LYS A O 1
ATOM 1218 N N . CYS A 1 150 ? -23.484 -6.562 9.188 1 84.75 150 CYS A N 1
ATOM 1219 C CA . CYS A 1 150 ? -23.719 -6.832 10.602 1 84.75 150 CYS A CA 1
ATOM 1220 C C . CYS A 1 150 ? -22.406 -7.145 11.32 1 84.75 150 CYS A C 1
ATOM 1222 O O . CYS A 1 150 ? -22.125 -6.562 12.375 1 84.75 150 CYS A O 1
ATOM 1224 N N . CYS A 1 151 ? -21.688 -7.984 10.75 1 81.25 151 CYS A N 1
ATOM 1225 C CA . CYS A 1 151 ? -20.406 -8.352 11.328 1 81.25 151 CYS A CA 1
ATOM 1226 C C . CYS A 1 151 ? -19.453 -7.156 11.367 1 81.25 151 CYS A C 1
ATOM 1228 O O . CYS A 1 151 ? -18.75 -6.949 12.352 1 81.25 151 CYS A O 1
ATOM 1230 N N . PHE A 1 152 ? -19.469 -6.449 10.367 1 87.38 152 PHE A N 1
ATOM 1231 C CA . PHE A 1 152 ? -18.609 -5.273 10.289 1 87.38 152 PHE A CA 1
ATOM 1232 C C . PHE A 1 152 ? -18.984 -4.254 11.352 1 87.38 152 PHE A C 1
ATOM 1234 O O . PHE A 1 152 ? -18.109 -3.748 12.07 1 87.38 152 PHE A O 1
ATOM 1241 N N . ASN A 1 153 ? -20.234 -3.986 11.5 1 88.5 153 ASN A N 1
ATOM 1242 C CA . ASN A 1 153 ? -20.703 -3.037 12.5 1 88.5 153 ASN A CA 1
ATOM 1243 C C . ASN A 1 153 ? -20.344 -3.484 13.914 1 88.5 153 ASN A C 1
ATOM 1245 O O . ASN A 1 153 ? -19.953 -2.666 14.75 1 88.5 153 ASN A O 1
ATOM 1249 N N . HIS A 1 154 ? -20.484 -4.684 14.07 1 85.75 154 HIS A N 1
ATOM 1250 C CA . HIS A 1 154 ? -20.125 -5.215 15.383 1 85.75 154 HIS A CA 1
ATOM 1251 C C . HIS A 1 154 ? -18.641 -4.988 15.68 1 85.75 154 HIS A C 1
ATOM 1253 O O . HIS A 1 154 ? -18.281 -4.582 16.781 1 85.75 154 HIS A O 1
ATOM 1259 N N . THR A 1 155 ? -17.875 -5.211 14.719 1 83.88 155 THR A N 1
ATOM 1260 C CA . THR A 1 155 ? -16.422 -5.047 14.859 1 83.88 155 THR A CA 1
ATOM 1261 C C . THR A 1 155 ? -16.078 -3.592 15.164 1 83.88 155 THR A C 1
ATOM 1263 O O . THR A 1 155 ? -15.297 -3.314 16.078 1 83.88 155 THR A O 1
ATOM 1266 N N . VAL A 1 15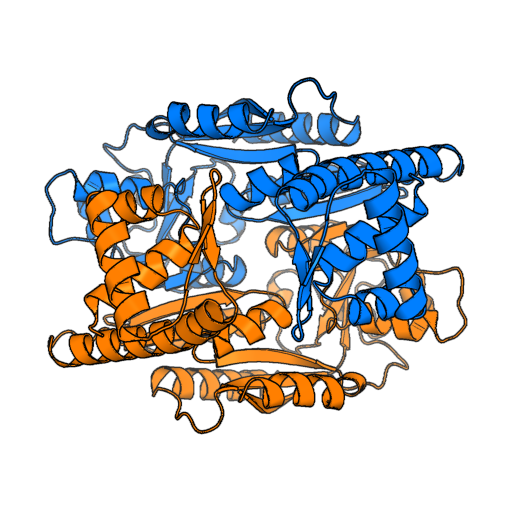6 ? -16.656 -2.686 14.438 1 90.81 156 VAL A N 1
ATOM 1267 C CA . VAL A 1 156 ? -16.312 -1.278 14.602 1 90.81 156 VAL A CA 1
ATOM 1268 C C . VAL A 1 156 ? -16.906 -0.747 15.898 1 90.81 156 VAL A C 1
ATOM 1270 O O . VAL A 1 156 ? -16.281 0.05 16.594 1 90.81 156 VAL A O 1
ATOM 1273 N N . GLU A 1 157 ? -18.078 -1.194 16.297 1 87.12 157 GLU A N 1
ATOM 1274 C CA . GLU A 1 157 ? -18.719 -0.758 17.531 1 87.12 157 GLU A CA 1
ATOM 1275 C C . GLU A 1 157 ? -17.938 -1.224 18.75 1 87.12 157 GLU A C 1
ATOM 1277 O O . GLU A 1 157 ? -17.797 -0.481 19.719 1 87.12 157 GLU A O 1
ATOM 1282 N N . HIS A 1 158 ? -17.469 -2.379 18.641 1 85.88 158 HIS A N 1
ATOM 1283 C CA . HIS A 1 158 ? -16.656 -2.924 19.734 1 85.88 158 HIS A CA 1
ATOM 1284 C C . HIS A 1 158 ? -15.383 -2.107 19.938 1 85.88 158 HIS A C 1
ATOM 1286 O O . HIS A 1 158 ? -14.828 -2.094 21.031 1 85.88 158 HIS A O 1
ATOM 1292 N N . LYS A 1 159 ? -15.008 -1.511 18.969 1 84.88 159 LYS A N 1
ATOM 1293 C CA . LYS A 1 159 ? -13.805 -0.687 19.031 1 84.88 159 LYS A CA 1
ATOM 1294 C C . LYS A 1 159 ? -14.156 0.787 19.203 1 84.88 159 LYS A C 1
ATOM 1296 O O . LYS A 1 159 ? -13.328 1.665 18.953 1 84.88 159 LYS A O 1
ATOM 1301 N N . ASN A 1 160 ? -15.445 1.076 19.547 1 87.75 160 ASN A N 1
ATOM 1302 C CA . ASN A 1 160 ? -15.984 2.398 19.859 1 87.75 160 ASN A CA 1
ATOM 1303 C C . ASN A 1 160 ? -15.953 3.312 18.641 1 87.75 160 ASN A C 1
ATOM 1305 O O . ASN A 1 160 ? -15.594 4.484 18.75 1 87.75 160 ASN A O 1
ATOM 1309 N N . MET A 1 161 ? -16.156 2.697 17.578 1 94.5 161 MET A N 1
ATOM 1310 C CA . MET A 1 161 ? -16.281 3.43 16.328 1 94.5 161 MET A CA 1
ATOM 1311 C C . MET A 1 161 ? -17.672 3.246 15.734 1 94.5 161 MET A C 1
ATOM 1313 O O . MET A 1 161 ? -18.469 2.449 16.234 1 94.5 161 MET A O 1
ATOM 1317 N N . GLU A 1 162 ? -17.984 4.008 14.719 1 95.56 162 GLU A N 1
ATOM 1318 C CA . GLU A 1 162 ? -19.25 3.875 14 1 95.56 162 GLU A CA 1
ATOM 1319 C C . GLU A 1 162 ? -19.047 4 12.492 1 95.56 162 GLU A C 1
ATOM 1321 O O . GLU A 1 162 ? -18.109 4.668 12.039 1 95.56 162 GLU A O 1
ATOM 1326 N N . PHE A 1 163 ? -19.859 3.342 11.852 1 96.44 163 PHE A N 1
ATOM 1327 C CA . PHE A 1 163 ? -19.891 3.385 10.391 1 96.44 163 PHE A CA 1
ATOM 1328 C C . PHE A 1 163 ? -21.031 4.27 9.898 1 96.44 163 PHE A C 1
ATOM 1330 O O . PHE A 1 163 ? -22.172 4.125 10.344 1 96.44 163 PHE A O 1
ATOM 1337 N N . ILE A 1 164 ? -20.75 5.223 9 1 96.62 164 ILE A N 1
ATOM 1338 C CA . ILE A 1 164 ? -21.75 6.094 8.375 1 96.62 164 ILE A CA 1
ATOM 1339 C C . ILE A 1 164 ? -21.781 5.836 6.871 1 96.62 164 ILE A C 1
ATOM 1341 O O . ILE A 1 164 ? -20.797 6.051 6.172 1 96.62 164 ILE A O 1
ATOM 1345 N N . ARG A 1 165 ? -22.906 5.449 6.41 1 95.56 165 ARG A N 1
ATOM 1346 C CA . ARG A 1 165 ? -23.094 5.152 4.992 1 95.56 165 ARG A CA 1
ATOM 1347 C C . ARG A 1 165 ? -23.281 6.43 4.18 1 95.56 165 ARG A C 1
ATOM 1349 O O . ARG A 1 165 ? -24.031 7.316 4.578 1 95.56 165 ARG A O 1
ATOM 1356 N N . LEU A 1 166 ? -22.594 6.508 3.035 1 95.44 166 LEU A N 1
ATOM 1357 C CA . LEU A 1 166 ? -22.719 7.656 2.145 1 95.44 166 LEU A CA 1
ATOM 1358 C C . LEU A 1 166 ? -23.516 7.293 0.897 1 95.44 166 LEU A C 1
ATOM 1360 O O . LEU A 1 166 ? -24.219 8.141 0.332 1 95.44 166 LEU A O 1
ATOM 1364 N N . ASP A 1 167 ? -23.328 6.094 0.384 1 93.31 167 ASP A N 1
ATOM 1365 C CA . ASP A 1 167 ? -23.984 5.656 -0.85 1 93.31 167 ASP A CA 1
ATOM 1366 C C . ASP A 1 167 ? -24.016 4.133 -0.937 1 93.31 167 ASP A C 1
ATOM 1368 O O . ASP A 1 167 ? -23.5 3.439 -0.062 1 93.31 167 ASP A O 1
ATOM 1372 N N . THR A 1 168 ? -24.781 3.656 -1.896 1 92.5 168 THR A N 1
ATOM 1373 C CA . THR A 1 168 ? -24.859 2.236 -2.225 1 92.5 168 THR A CA 1
ATOM 1374 C C . THR A 1 168 ? -24.422 1.992 -3.67 1 92.5 168 THR A C 1
ATOM 1376 O O . THR A 1 168 ? -24.828 2.729 -4.574 1 92.5 168 THR A O 1
ATOM 1379 N N . LYS A 1 169 ? -23.531 1.046 -3.801 1 89.38 169 LYS A N 1
ATOM 1380 C CA . LYS A 1 169 ? -23.047 0.696 -5.133 1 89.38 169 LYS A CA 1
ATOM 1381 C C . LYS A 1 169 ? -23.188 -0.801 -5.395 1 89.38 169 LYS A C 1
ATOM 1383 O O . LYS A 1 169 ? -23.641 -1.547 -4.527 1 89.38 169 LYS A O 1
ATOM 1388 N N . LYS A 1 170 ? -22.828 -1.136 -6.613 1 87.44 170 LYS A N 1
ATOM 1389 C CA . LYS A 1 170 ? -22.844 -2.543 -7.004 1 87.44 170 LYS A CA 1
ATOM 1390 C C . LYS A 1 170 ? -21.438 -3.016 -7.383 1 87.44 170 LYS A C 1
ATOM 1392 O O . LYS A 1 170 ? -20.562 -2.199 -7.684 1 87.44 170 LYS A O 1
ATOM 1397 N N . ALA A 1 171 ? -21.297 -4.312 -7.27 1 86.44 171 ALA A N 1
ATOM 1398 C CA . ALA A 1 171 ? -20.047 -4.902 -7.742 1 86.44 171 ALA A CA 1
ATOM 1399 C C . ALA A 1 171 ? -20.031 -5.004 -9.266 1 86.44 171 ALA A C 1
ATOM 1401 O O . ALA A 1 171 ? -21.078 -5.125 -9.898 1 86.44 171 ALA A O 1
ATOM 1402 N N . CYS A 1 172 ? -18.875 -4.934 -9.82 1 88.5 172 CYS A N 1
ATOM 1403 C CA . CYS A 1 172 ? -18.703 -5.117 -11.258 1 88.5 172 CYS A CA 1
ATOM 1404 C C . CYS A 1 172 ? -17.344 -5.742 -11.562 1 88.5 172 CYS A C 1
ATOM 1406 O O . CYS A 1 172 ? -16.531 -5.949 -10.656 1 88.5 172 CYS A O 1
ATOM 1408 N N . VAL A 1 173 ? -17.188 -6.117 -12.797 1 88.69 173 VAL A N 1
ATOM 1409 C CA . VAL A 1 173 ? -15.898 -6.582 -13.289 1 88.69 173 VAL A CA 1
ATOM 1410 C C . VAL A 1 173 ? -15.25 -5.5 -14.148 1 88.69 173 VAL A C 1
ATOM 1412 O O . VAL A 1 173 ? -15.898 -4.926 -15.031 1 88.69 173 VAL A O 1
ATOM 1415 N N . TYR A 1 174 ? -14.055 -5.211 -13.828 1 89.5 174 TYR A N 1
ATOM 1416 C CA . TYR A 1 174 ? -13.297 -4.277 -14.648 1 89.5 174 TYR A CA 1
ATOM 1417 C C . TYR A 1 174 ? -12.422 -5.023 -15.648 1 89.5 174 TYR A C 1
ATOM 1419 O O . TYR A 1 174 ? -11.711 -5.965 -15.289 1 89.5 174 TYR A O 1
ATOM 1427 N N . ALA A 1 175 ? -12.508 -4.566 -16.875 1 91.94 175 ALA A N 1
ATOM 1428 C CA . ALA A 1 175 ? -11.758 -5.227 -17.938 1 91.94 175 ALA A CA 1
ATOM 1429 C C . ALA A 1 175 ? -11.18 -4.207 -18.906 1 91.94 175 ALA A C 1
ATOM 1431 O O . ALA A 1 175 ? -11.828 -3.209 -19.234 1 91.94 175 ALA A O 1
ATOM 1432 N N . GLY A 1 176 ? -9.922 -4.445 -19.312 1 91.88 176 GLY A N 1
ATOM 1433 C CA . GLY A 1 176 ? -9.312 -3.658 -20.375 1 91.88 176 GLY A CA 1
ATOM 1434 C C . GLY A 1 176 ? -9.562 -4.223 -21.766 1 91.88 176 GLY A C 1
ATOM 1435 O O . GLY A 1 176 ? -10.281 -5.219 -21.906 1 91.88 176 GLY A O 1
ATOM 1436 N N . LYS A 1 177 ? -8.961 -3.609 -22.734 1 91.94 177 LYS A N 1
ATOM 1437 C CA . LYS A 1 177 ? -9.234 -3.898 -24.125 1 91.94 177 LYS A CA 1
ATOM 1438 C C . LYS A 1 177 ? -8.805 -5.316 -24.5 1 91.94 177 LYS A C 1
ATOM 1440 O O . LYS A 1 177 ? -9.359 -5.922 -25.422 1 91.94 177 LYS A O 1
ATOM 1445 N N . ASN A 1 178 ? -7.887 -5.867 -23.797 1 91.19 178 ASN A N 1
ATOM 1446 C CA . ASN A 1 178 ? -7.348 -7.176 -24.141 1 91.19 178 ASN A CA 1
ATOM 1447 C C . ASN A 1 178 ? -8.18 -8.305 -23.531 1 91.19 178 ASN A C 1
ATOM 1449 O O . ASN A 1 178 ? -7.945 -9.477 -23.812 1 91.19 178 ASN A O 1
ATOM 1453 N N . SER A 1 179 ? -9.125 -7.969 -22.703 1 92.31 179 SER A N 1
ATOM 1454 C CA . SER A 1 179 ? -9.992 -8.977 -22.109 1 92.31 179 SER A CA 1
ATOM 1455 C C . SER A 1 179 ? -11.102 -9.391 -23.078 1 92.31 179 SER A C 1
ATOM 1457 O O . SER A 1 179 ? -11.602 -8.57 -23.844 1 92.31 179 SER A O 1
ATOM 1459 N N . SER A 1 180 ? -11.578 -10.617 -22.953 1 92.12 180 SER A N 1
ATOM 1460 C CA . SER A 1 180 ? -12.617 -11.172 -23.828 1 92.12 180 SER A CA 1
ATOM 1461 C C . SER A 1 180 ? -13.969 -10.523 -23.547 1 92.12 180 SER A C 1
ATOM 1463 O O . SER A 1 180 ? -14.875 -10.594 -24.375 1 92.12 180 SER A O 1
ATOM 1465 N N . ILE A 1 181 ? -14.07 -9.859 -22.469 1 93.75 181 ILE A N 1
ATOM 1466 C CA . ILE A 1 181 ? -15.391 -9.344 -22.109 1 93.75 181 ILE A CA 1
ATOM 1467 C C . ILE A 1 181 ? -15.422 -7.828 -22.297 1 93.75 181 ILE A C 1
ATOM 1469 O O . ILE A 1 181 ? -16.406 -7.18 -21.953 1 93.75 181 ILE A O 1
ATOM 1473 N N . TYR A 1 182 ? -14.289 -7.395 -22.859 1 90.94 182 TYR A N 1
ATOM 1474 C CA . TYR A 1 182 ? -14.219 -5.949 -23.047 1 90.94 182 TYR A CA 1
ATOM 1475 C C . TYR A 1 182 ? -15.375 -5.461 -23.906 1 90.94 182 TYR A C 1
ATOM 1477 O O . TYR A 1 182 ? -15.625 -6.008 -24.984 1 90.94 182 TYR A O 1
ATOM 1485 N N . GLY A 1 183 ? -16.172 -4.477 -23.484 1 86.56 183 GLY A N 1
ATOM 1486 C CA . GLY A 1 183 ? -17.25 -3.889 -24.281 1 86.56 183 GLY A CA 1
ATOM 1487 C C . GLY A 1 183 ? -18.609 -4.492 -23.984 1 86.56 183 GLY A C 1
ATOM 1488 O O . GLY A 1 183 ? -19.625 -3.986 -24.438 1 86.56 183 GLY A O 1
ATOM 1489 N N . ARG A 1 184 ? -18.547 -5.617 -23.297 1 93 184 ARG A N 1
ATOM 1490 C CA . ARG A 1 184 ? -19.828 -6.18 -22.875 1 93 184 ARG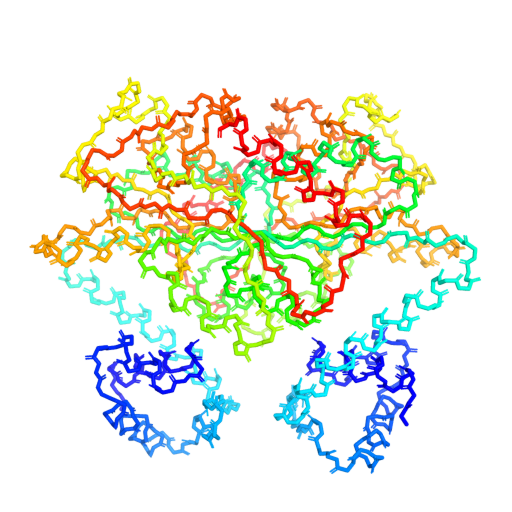 A CA 1
ATOM 1491 C C . ARG A 1 184 ? -20.469 -5.328 -21.797 1 93 184 ARG A C 1
ATOM 1493 O O . ARG A 1 184 ? -19.781 -4.688 -21 1 93 184 ARG A O 1
ATOM 1500 N N . ASP A 1 185 ? -21.781 -5.418 -21.797 1 92.19 185 ASP A N 1
ATOM 1501 C CA . ASP A 1 185 ? -22.484 -4.672 -20.766 1 92.19 185 ASP A CA 1
ATOM 1502 C C . ASP A 1 185 ? -22.562 -5.473 -19.453 1 92.19 185 ASP A C 1
ATOM 1504 O O . ASP A 1 185 ? -22.531 -4.898 -18.375 1 92.19 185 ASP A O 1
ATOM 1508 N N . SER A 1 186 ? -22.688 -6.719 -19.688 1 93.69 186 SER A N 1
ATOM 1509 C CA . SER A 1 186 ? -22.828 -7.574 -18.516 1 93.69 186 SER A CA 1
ATOM 1510 C C . SER A 1 186 ? -22.312 -8.984 -18.797 1 93.69 186 SER A C 1
ATOM 1512 O O . SER A 1 186 ? -22.156 -9.367 -19.953 1 93.69 186 SER A O 1
ATOM 1514 N N . ILE A 1 187 ? -21.984 -9.656 -17.703 1 91.5 187 ILE A N 1
ATOM 1515 C CA . ILE A 1 187 ? -21.625 -11.07 -17.781 1 91.5 187 ILE A CA 1
ATOM 1516 C C . ILE A 1 187 ? -22.344 -11.852 -16.688 1 91.5 187 ILE A C 1
ATOM 1518 O O . ILE A 1 187 ? -22.766 -11.266 -15.68 1 91.5 187 ILE A O 1
ATOM 1522 N N . THR A 1 188 ? -22.422 -13.117 -16.922 1 85.5 188 THR A N 1
ATOM 1523 C CA . THR A 1 188 ? -23.047 -13.977 -15.922 1 85.5 188 THR A CA 1
ATOM 1524 C C . THR A 1 188 ? -22.016 -14.445 -14.898 1 85.5 188 THR A C 1
ATOM 1526 O O . THR A 1 188 ? -20.797 -14.344 -15.133 1 85.5 188 THR A O 1
ATOM 1529 N N . ILE A 1 189 ? -22.469 -14.953 -13.852 1 77.25 189 ILE A N 1
ATOM 1530 C CA . ILE A 1 189 ? -21.609 -15.484 -12.805 1 77.25 189 ILE A CA 1
ATOM 1531 C C . ILE A 1 189 ? -20.797 -16.656 -13.344 1 77.25 189 ILE A C 1
ATOM 1533 O O . ILE A 1 189 ? -19.625 -16.828 -12.992 1 77.25 189 ILE A O 1
ATOM 1537 N N . GLU A 1 190 ? -21.453 -17.453 -14.188 1 76 190 GLU A N 1
ATOM 1538 C CA . GLU A 1 190 ? -20.766 -18.594 -14.797 1 76 190 GLU A CA 1
ATOM 1539 C C . GLU A 1 190 ? -19.594 -18.125 -15.656 1 76 190 GLU A C 1
ATOM 1541 O O . GLU A 1 190 ? -18.531 -18.766 -15.656 1 76 190 GLU A O 1
ATOM 1546 N N . GLU A 1 191 ? -19.859 -17.125 -16.375 1 83.44 191 GLU A N 1
ATOM 1547 C CA . GLU A 1 191 ? -18.797 -16.578 -17.219 1 83.44 191 GLU A CA 1
ATOM 1548 C C . GLU A 1 191 ? -17.656 -16.016 -16.375 1 83.44 191 GLU A C 1
ATOM 1550 O O . GLU A 1 191 ? -16.484 -16.062 -16.797 1 83.44 191 GLU A O 1
ATOM 1555 N N . LEU A 1 192 ? -17.969 -15.484 -15.266 1 81.94 192 LEU A N 1
ATOM 1556 C CA . LEU A 1 192 ? -17 -14.914 -14.336 1 81.94 192 LEU A CA 1
ATOM 1557 C C . LEU A 1 192 ? -15.969 -15.961 -13.93 1 81.94 192 LEU A C 1
ATOM 1559 O O . LEU A 1 192 ? -14.789 -15.641 -13.758 1 81.94 192 LEU A O 1
ATOM 1563 N N . LEU A 1 193 ? -16.422 -17.141 -13.883 1 75 193 LEU A N 1
ATOM 1564 C CA . LEU A 1 193 ? -15.57 -18.219 -13.398 1 75 193 LEU A CA 1
ATOM 1565 C C . LEU A 1 193 ? -14.555 -18.625 -14.461 1 75 193 LEU A C 1
ATOM 1567 O O . LEU A 1 193 ? -13.586 -19.328 -14.164 1 75 193 LEU A O 1
ATOM 1571 N N . ASN A 1 194 ? -14.766 -18.188 -15.633 1 78.75 194 ASN A N 1
ATOM 1572 C CA . ASN A 1 194 ? -13.859 -18.531 -16.734 1 78.75 194 ASN A CA 1
ATOM 1573 C C . ASN A 1 194 ? -12.844 -17.438 -16.984 1 78.75 194 ASN A C 1
ATOM 1575 O O . ASN A 1 194 ? -11.984 -17.562 -17.859 1 78.75 194 ASN A O 1
ATOM 1579 N N . LEU A 1 195 ? -12.938 -16.438 -16.203 1 85.5 195 LEU A N 1
ATOM 1580 C CA . LEU A 1 195 ? -12.023 -15.305 -16.359 1 85.5 195 LEU A CA 1
ATOM 1581 C C . LEU A 1 195 ? -10.82 -15.453 -15.438 1 85.5 195 LEU A C 1
ATOM 1583 O O . LEU A 1 195 ? -10.844 -16.25 -14.492 1 85.5 195 LEU A O 1
ATOM 1587 N N . LYS A 1 196 ? -9.742 -14.758 -15.836 1 85.88 196 LYS A N 1
ATOM 1588 C CA . LYS A 1 196 ? -8.555 -14.641 -15 1 85.88 196 LYS A CA 1
ATOM 1589 C C . LYS A 1 196 ? -8.5 -13.289 -14.305 1 85.88 196 LYS A C 1
ATOM 1591 O O . LYS A 1 196 ? -8.852 -12.266 -14.891 1 85.88 196 LYS A O 1
ATOM 1596 N N . PHE A 1 197 ? -7.977 -13.367 -13.07 1 86.56 197 PHE A N 1
ATOM 1597 C CA . PHE A 1 197 ? -8.148 -12.141 -12.297 1 86.56 197 PHE A CA 1
ATOM 1598 C C . PHE A 1 197 ? -6.824 -11.695 -11.688 1 86.56 197 PHE A C 1
ATOM 1600 O O . PHE A 1 197 ? -5.992 -12.531 -11.32 1 86.56 197 PHE A O 1
ATOM 1607 N N . VAL A 1 198 ? -6.641 -10.422 -11.727 1 88.31 198 VAL A N 1
ATOM 1608 C CA . VAL A 1 198 ? -5.73 -9.766 -10.797 1 88.31 198 VAL A CA 1
ATOM 1609 C C . VAL A 1 198 ? -6.523 -9.203 -9.617 1 88.31 198 VAL A C 1
ATOM 1611 O O . VAL A 1 198 ? -7.543 -8.531 -9.805 1 88.31 198 VAL A O 1
ATOM 1614 N N . GLN A 1 199 ? -6.062 -9.547 -8.461 1 80.19 199 GLN A N 1
ATOM 1615 C CA . GLN A 1 199 ? -6.84 -9.117 -7.301 1 80.19 199 GLN A CA 1
ATOM 1616 C C . GLN A 1 199 ? -5.938 -8.523 -6.223 1 80.19 199 GLN A C 1
ATOM 1618 O O . GLN A 1 199 ? -4.738 -8.812 -6.18 1 80.19 199 GLN A O 1
ATOM 1623 N N . SER A 1 200 ? -6.551 -7.668 -5.438 1 77.56 200 SER A N 1
ATOM 1624 C CA . SER A 1 200 ? -5.844 -7.109 -4.289 1 77.56 200 SER A CA 1
ATOM 1625 C C . SER A 1 200 ? -5.656 -8.156 -3.195 1 77.56 200 SER A C 1
ATOM 1627 O O . SER A 1 200 ? -6.301 -9.211 -3.217 1 77.56 200 SER A O 1
ATOM 1629 N N . THR A 1 201 ? -4.637 -7.879 -2.338 1 70.44 201 THR A N 1
ATOM 1630 C CA . THR A 1 201 ? -4.367 -8.797 -1.233 1 70.44 201 THR A CA 1
ATOM 1631 C C . THR A 1 201 ? -5.641 -9.07 -0.437 1 70.44 201 THR A C 1
ATOM 1633 O O . THR A 1 201 ? -6.559 -8.25 -0.42 1 70.44 201 THR A O 1
ATOM 1636 N N . LYS A 1 202 ? -5.664 -10.281 0.041 1 60.09 202 LYS A N 1
ATOM 1637 C CA . LYS A 1 202 ? -6.855 -10.797 0.71 1 60.09 202 LYS A CA 1
ATOM 1638 C C . LYS A 1 202 ? -7.305 -9.859 1.829 1 60.09 202 LYS A C 1
ATOM 1640 O O . LYS A 1 202 ? -6.48 -9.375 2.607 1 60.09 202 LYS A O 1
ATOM 1645 N N . ASP A 1 203 ? -8.398 -9.391 1.698 1 62.28 203 ASP A N 1
ATOM 1646 C CA . ASP A 1 203 ? -9.164 -8.633 2.688 1 62.28 203 ASP A CA 1
ATOM 1647 C C . ASP A 1 203 ? -10.508 -9.297 2.963 1 62.28 203 ASP A C 1
ATOM 1649 O O . ASP A 1 203 ? -11.281 -9.562 2.037 1 62.28 203 ASP A O 1
ATOM 1653 N N . PHE A 1 204 ? -10.625 -9.703 4.207 1 52.81 204 PHE A N 1
ATOM 1654 C CA . PHE A 1 204 ? -11.82 -10.43 4.617 1 52.81 204 PHE A CA 1
ATOM 1655 C C . PHE A 1 204 ? -13.078 -9.758 4.062 1 52.81 204 PHE A C 1
ATOM 1657 O O . PHE A 1 204 ? -14.039 -10.438 3.689 1 52.81 204 PHE A O 1
ATOM 1664 N N . PHE A 1 205 ? -13.047 -8.578 3.891 1 53.97 205 PHE A N 1
ATOM 1665 C CA . PHE A 1 205 ? -14.266 -7.852 3.543 1 53.97 205 PHE A CA 1
ATOM 1666 C C . PHE A 1 205 ? -14.258 -7.461 2.07 1 53.97 205 PHE A C 1
ATOM 1668 O O . PHE A 1 205 ? -15.141 -6.734 1.611 1 53.97 205 PHE A O 1
ATOM 1675 N N . SER A 1 206 ? -13.312 -8.047 1.383 1 66.81 206 SER A N 1
ATOM 1676 C CA . SER A 1 206 ? -13.234 -7.652 -0.02 1 66.81 206 SER A CA 1
ATOM 1677 C C . SER A 1 206 ? -14.367 -8.281 -0.831 1 66.81 206 SER A C 1
ATOM 1679 O O . SER A 1 206 ? -14.844 -9.367 -0.497 1 66.81 206 SER A O 1
ATOM 1681 N N . VAL A 1 207 ? -14.844 -7.57 -1.823 1 65.31 207 VAL A N 1
ATOM 1682 C CA . VAL A 1 207 ? -15.875 -8.039 -2.74 1 65.31 207 VAL A CA 1
ATOM 1683 C C . VAL A 1 207 ? -15.445 -9.359 -3.375 1 65.31 207 VAL A C 1
ATOM 1685 O O . VAL A 1 207 ? -16.25 -10.281 -3.525 1 65.31 207 VAL A O 1
ATOM 1688 N N . GLU A 1 208 ? -14.211 -9.43 -3.617 1 66.12 208 GLU A N 1
ATOM 1689 C CA . GLU A 1 208 ? -13.68 -10.625 -4.262 1 66.12 208 GLU A CA 1
ATOM 1690 C C . GLU A 1 208 ? -13.82 -11.852 -3.363 1 66.12 208 GLU A C 1
ATOM 1692 O O . GLU A 1 208 ? -14.188 -12.93 -3.828 1 66.12 208 GLU A O 1
ATOM 1697 N N . GLN A 1 209 ? -13.492 -11.609 -2.154 1 64.19 209 GLN A N 1
ATOM 1698 C CA . GLN A 1 209 ? -13.586 -12.719 -1.213 1 64.19 209 GLN A CA 1
ATOM 1699 C C . GLN A 1 209 ? -15.031 -13.188 -1.062 1 64.19 209 GLN A C 1
ATOM 1701 O O . GLN A 1 209 ? -15.297 -14.383 -0.949 1 64.19 209 GLN A O 1
ATOM 1706 N N . TYR A 1 210 ? -15.844 -12.297 -1.056 1 63.97 210 TYR A N 1
ATOM 1707 C CA . TYR A 1 210 ? -17.25 -12.641 -0.928 1 63.97 210 TYR A CA 1
ATOM 1708 C C . TYR A 1 210 ? -17.734 -13.406 -2.154 1 63.97 210 TYR A C 1
ATOM 1710 O O . TYR A 1 210 ? -18.469 -14.398 -2.031 1 63.97 210 TYR A O 1
ATOM 1718 N N . LEU A 1 211 ? -17.375 -12.898 -3.271 1 65.12 211 LEU A N 1
ATOM 1719 C CA . LEU A 1 211 ? -17.766 -13.57 -4.5 1 65.12 211 LEU A CA 1
ATOM 1720 C C . LEU A 1 211 ? -17.219 -14.992 -4.547 1 65.12 211 LEU A C 1
ATOM 1722 O O . LEU A 1 211 ? -17.891 -15.906 -5.016 1 65.12 211 LEU A O 1
ATOM 1726 N N . GLU A 1 212 ? -16.031 -15.07 -4.023 1 63.72 212 GLU A N 1
ATOM 1727 C CA . GLU A 1 212 ? -15.445 -16.406 -3.951 1 63.72 212 GLU A CA 1
ATOM 1728 C C . GLU A 1 212 ? -16.25 -17.312 -3.027 1 63.72 212 GLU A C 1
ATOM 1730 O O . GLU A 1 212 ? -16.484 -18.484 -3.346 1 63.72 212 GLU A O 1
ATOM 1735 N N . LYS A 1 213 ? -16.609 -16.75 -1.95 1 61.91 213 LYS A N 1
ATOM 1736 C CA . LYS A 1 213 ? -17.375 -17.531 -0.983 1 61.91 213 LYS A CA 1
ATOM 1737 C C . LYS A 1 213 ? -18.75 -17.891 -1.539 1 61.91 213 LYS A C 1
ATOM 1739 O O . LYS A 1 213 ? -19.234 -19 -1.325 1 61.91 213 LYS A O 1
ATOM 1744 N N . LEU A 1 214 ? -19.344 -16.891 -2.053 1 58.56 214 LEU A N 1
ATOM 1745 C CA . LEU A 1 214 ? -20.656 -17.125 -2.643 1 58.56 214 LEU A CA 1
ATOM 1746 C C . LEU A 1 214 ? -20.609 -18.281 -3.648 1 58.56 214 LEU A C 1
ATOM 1748 O O . LEU A 1 214 ? -21.516 -19.094 -3.709 1 58.56 214 LEU A O 1
ATOM 1752 N N . TYR A 1 215 ? -19.578 -18.203 -4.344 1 56 215 TYR A N 1
ATOM 1753 C CA . TYR A 1 215 ? -19.453 -19.219 -5.375 1 56 215 TYR A CA 1
ATOM 1754 C C . TYR A 1 215 ? -19.078 -20.578 -4.766 1 56 215 TYR A C 1
ATOM 1756 O O . TYR A 1 215 ? -19.484 -21.625 -5.273 1 56 215 TYR A O 1
ATOM 1764 N N . LEU A 1 216 ? -18.156 -20.469 -3.881 1 52.38 216 LEU A N 1
ATOM 1765 C CA . LEU A 1 216 ? -17.859 -21.719 -3.209 1 52.38 216 LEU A CA 1
ATOM 1766 C C . LEU A 1 216 ? -19.125 -22.344 -2.637 1 52.38 216 LEU A C 1
ATOM 1768 O O . LEU A 1 216 ? -19.266 -23.578 -2.643 1 52.38 216 LEU A O 1
ATOM 1772 N N . VAL A 1 217 ? -19.859 -21.469 -2.111 1 47.62 217 VAL A N 1
ATOM 1773 C CA . VAL A 1 217 ? -21.094 -21.984 -1.5 1 47.62 217 VAL A CA 1
ATOM 1774 C C . VAL A 1 217 ? -22.016 -22.531 -2.582 1 47.62 217 VAL A C 1
ATOM 1776 O O . VAL A 1 217 ? -22.719 -23.531 -2.367 1 47.62 217 VAL A O 1
ATOM 1779 N N . ASN A 1 218 ? -22.172 -21.781 -3.572 1 47.91 218 ASN A N 1
ATOM 1780 C CA . ASN A 1 218 ? -23.109 -22.234 -4.594 1 47.91 218 ASN A CA 1
ATOM 1781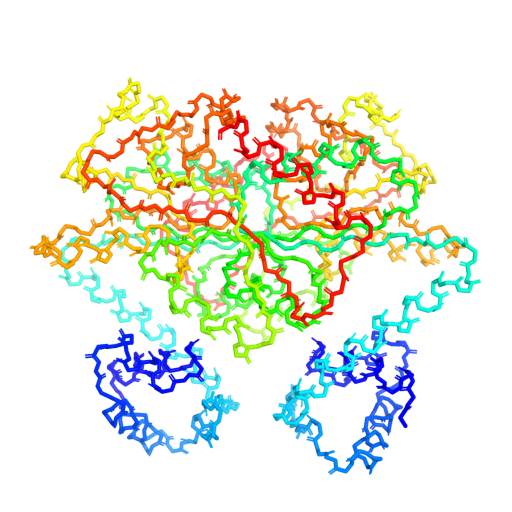 C C . ASN A 1 218 ? -22.516 -23.359 -5.445 1 47.91 218 ASN A C 1
ATOM 1783 O O . ASN A 1 218 ? -22.234 -23.156 -6.629 1 47.91 218 ASN A O 1
ATOM 1787 N N . LYS A 1 219 ? -22.125 -24.406 -4.879 1 47.75 219 LYS A N 1
ATOM 1788 C CA . LYS A 1 219 ? -21.859 -25.781 -5.289 1 47.75 219 LYS A CA 1
ATOM 1789 C C . LYS A 1 219 ? -20.812 -25.844 -6.383 1 47.75 219 LYS A C 1
ATOM 1791 O O . LYS A 1 219 ? -20.578 -26.891 -6.98 1 47.75 219 LYS A O 1
ATOM 1796 N N . MET A 1 220 ? -20.312 -24.734 -6.902 1 44.94 220 MET A N 1
ATOM 1797 C CA . MET A 1 220 ? -19.375 -25.016 -7.992 1 44.94 220 MET A CA 1
ATOM 1798 C C . MET A 1 220 ? -17.969 -25.281 -7.457 1 44.94 220 MET A C 1
ATOM 1800 O O . MET A 1 220 ? -17.25 -24.344 -7.113 1 44.94 220 MET A O 1
ATOM 1804 N N . GLU A 1 221 ? -17.859 -26.344 -6.816 1 44.19 221 GLU A N 1
ATOM 1805 C CA . GLU A 1 221 ? -16.766 -26.891 -6.016 1 44.19 221 GLU A CA 1
ATOM 1806 C C . GLU A 1 221 ? -15.406 -26.531 -6.602 1 44.19 221 GLU A C 1
ATOM 1808 O O . GLU A 1 221 ? -14.469 -26.234 -5.867 1 44.19 221 GLU A O 1
ATOM 1813 N N . ASN A 1 222 ? -15.242 -26.891 -7.844 1 44.34 222 ASN A N 1
ATOM 1814 C CA . ASN A 1 222 ? -13.938 -27.031 -8.477 1 44.34 222 ASN A CA 1
ATOM 1815 C C . ASN A 1 222 ? -13.461 -25.703 -9.078 1 44.34 222 ASN A C 1
ATOM 1817 O O . ASN A 1 222 ? -12.344 -25.609 -9.578 1 44.34 222 ASN A O 1
ATOM 1821 N N . ASN A 1 223 ? -14.484 -24.766 -9.227 1 46.81 223 ASN A N 1
ATOM 1822 C CA . ASN A 1 223 ? -14.086 -23.672 -10.102 1 46.81 223 ASN A CA 1
ATOM 1823 C C . ASN A 1 223 ? -13.766 -22.406 -9.297 1 46.81 223 ASN A C 1
ATOM 1825 O O . ASN A 1 223 ? -14.656 -21.828 -8.656 1 46.81 223 ASN A O 1
ATOM 1829 N N . ARG A 1 224 ? -12.719 -22.281 -8.68 1 54.41 224 ARG A N 1
ATOM 1830 C CA . ARG A 1 224 ? -12.203 -21.109 -7.969 1 54.41 224 ARG A CA 1
ATOM 1831 C C . ARG A 1 224 ? -11.82 -20 -8.938 1 54.41 224 ARG A C 1
ATOM 1833 O O . ARG A 1 224 ? -11.609 -20.25 -10.125 1 54.41 224 ARG A O 1
ATOM 1840 N N . PHE A 1 225 ? -12.203 -18.688 -8.523 1 58.16 225 PHE A N 1
ATOM 1841 C CA . PHE A 1 225 ? -11.594 -17.578 -9.234 1 58.16 225 PHE A CA 1
ATOM 1842 C C . PHE A 1 225 ? -10.148 -17.891 -9.594 1 58.16 225 PHE A C 1
ATOM 1844 O O . PHE A 1 225 ? -9.383 -18.359 -8.758 1 58.16 225 PHE A O 1
ATOM 1851 N N . CYS A 1 226 ? -10.055 -18.062 -10.922 1 63.12 226 CYS A N 1
ATOM 1852 C CA . CYS A 1 226 ? -8.672 -18.25 -11.344 1 63.12 226 CYS A CA 1
ATOM 1853 C C . CYS A 1 226 ? -7.848 -17 -11.055 1 63.12 226 CYS A C 1
ATOM 1855 O O . CYS A 1 226 ? -7.754 -16.109 -11.898 1 63.12 226 CYS A O 1
ATOM 1857 N N . ARG A 1 227 ? -7.547 -16.953 -9.75 1 62.09 227 ARG A N 1
ATOM 1858 C CA . ARG A 1 227 ? -6.672 -15.852 -9.352 1 62.09 227 ARG A CA 1
ATOM 1859 C C . ARG A 1 227 ? -5.238 -16.094 -9.812 1 62.09 227 ARG A C 1
ATOM 1861 O O . ARG A 1 227 ? -4.547 -16.969 -9.266 1 62.09 227 ARG A O 1
ATOM 1868 N N . VAL A 1 228 ? -4.902 -15.242 -10.75 1 74.25 228 VAL A N 1
ATOM 1869 C CA . VAL A 1 228 ? -3.578 -15.438 -11.328 1 74.25 228 VAL A CA 1
ATOM 1870 C C . VAL A 1 228 ? -2.564 -14.539 -10.625 1 74.25 228 VAL A C 1
ATOM 1872 O O . VAL A 1 228 ? -1.438 -14.961 -10.352 1 74.25 228 VAL A O 1
ATOM 1875 N N . VAL A 1 229 ? -3.033 -13.289 -10.289 1 86.31 229 VAL A N 1
ATOM 1876 C CA . VAL A 1 229 ? -2.117 -12.328 -9.688 1 86.31 229 VAL A CA 1
ATOM 1877 C C . VAL A 1 229 ? -2.76 -11.703 -8.453 1 86.31 229 VAL A C 1
ATOM 1879 O O . VAL A 1 229 ? -3.938 -11.336 -8.477 1 86.31 229 VAL A O 1
ATOM 1882 N N . THR A 1 230 ? -2.057 -11.617 -7.41 1 87.25 230 THR A N 1
ATOM 1883 C CA . THR A 1 230 ? -2.42 -10.844 -6.227 1 87.25 230 THR A CA 1
ATOM 1884 C C . THR A 1 230 ? -1.447 -9.688 -6.012 1 87.25 230 THR A C 1
ATOM 1886 O O . THR A 1 230 ? -0.231 -9.875 -6.094 1 87.25 230 THR A O 1
ATOM 1889 N N . THR A 1 231 ? -2.02 -8.5 -5.801 1 90.06 231 THR A N 1
ATOM 1890 C CA . THR A 1 231 ? -1.138 -7.348 -5.676 1 90.06 231 THR A CA 1
ATOM 1891 C C . THR A 1 231 ? -1.782 -6.266 -4.812 1 90.06 231 THR A C 1
ATOM 1893 O O . THR A 1 231 ? -3.01 -6.152 -4.762 1 90.06 231 THR A O 1
ATOM 1896 N N . ASN A 1 232 ? -0.974 -5.504 -4.105 1 85 232 ASN A N 1
ATOM 1897 C CA . ASN A 1 232 ? -1.429 -4.289 -3.436 1 85 232 ASN A CA 1
ATOM 1898 C C . ASN A 1 232 ? -0.948 -3.037 -4.16 1 85 232 ASN A C 1
ATOM 1900 O O . ASN A 1 232 ? -1.017 -1.935 -3.615 1 85 232 ASN A O 1
ATOM 1904 N N . SER A 1 233 ? -0.46 -3.227 -5.332 1 87.5 233 SER A N 1
ATOM 1905 C CA . SER A 1 233 ? 0.033 -2.123 -6.152 1 87.5 233 SER A CA 1
ATOM 1906 C C . SER A 1 233 ? -1.025 -1.654 -7.145 1 87.5 233 SER A C 1
ATOM 1908 O O . SER A 1 233 ? -1.459 -2.422 -8.008 1 87.5 233 SER A O 1
ATOM 1910 N N . ASP A 1 234 ? -1.307 -0.416 -7.051 1 82 234 ASP A N 1
ATOM 1911 C CA . ASP A 1 234 ? -2.256 0.146 -8.008 1 82 234 ASP A CA 1
ATOM 1912 C C . ASP A 1 234 ? -1.659 0.193 -9.414 1 82 234 ASP A C 1
ATOM 1914 O O . ASP A 1 234 ? -2.359 -0.044 -10.398 1 82 234 ASP A O 1
ATOM 1918 N N . HIS A 1 235 ? -0.428 0.453 -9.469 1 82.81 235 HIS A N 1
ATOM 1919 C CA . HIS A 1 235 ? 0.247 0.481 -10.766 1 82.81 235 HIS A CA 1
ATOM 1920 C C . HIS A 1 235 ? 0.182 -0.88 -11.445 1 82.81 235 HIS A C 1
ATOM 1922 O O . HIS A 1 235 ? -0.143 -0.968 -12.633 1 82.81 235 HIS A O 1
ATOM 1928 N N . ALA A 1 236 ? 0.491 -1.843 -10.617 1 88.31 236 ALA A N 1
ATOM 1929 C CA . ALA A 1 236 ? 0.47 -3.191 -11.172 1 88.31 236 ALA A CA 1
ATOM 1930 C C . ALA A 1 236 ? -0.936 -3.576 -11.625 1 88.31 236 ALA A C 1
ATOM 1932 O O . ALA A 1 236 ? -1.115 -4.141 -12.711 1 88.31 236 ALA A O 1
ATOM 1933 N N . MET A 1 237 ? -1.88 -3.221 -10.797 1 88.38 237 MET A N 1
ATOM 1934 C CA . MET A 1 237 ? -3.273 -3.523 -11.102 1 88.38 237 MET A CA 1
ATOM 1935 C C . MET A 1 237 ? -3.686 -2.891 -12.43 1 88.38 237 MET A C 1
ATOM 1937 O O . MET A 1 237 ? -4.176 -3.578 -13.328 1 88.38 237 MET A O 1
ATOM 1941 N N . ILE A 1 238 ? -3.443 -1.681 -12.586 1 84.88 238 ILE A N 1
ATOM 1942 C CA . ILE A 1 238 ? -3.855 -0.926 -13.766 1 84.88 238 ILE A CA 1
ATOM 1943 C C . ILE A 1 238 ? -3.104 -1.437 -14.992 1 84.88 238 ILE A C 1
ATOM 1945 O O . ILE A 1 238 ? -3.707 -1.671 -16.047 1 84.88 238 ILE A O 1
ATOM 1949 N N . ASP A 1 239 ? -1.812 -1.604 -14.852 1 86.94 239 ASP A N 1
ATOM 1950 C CA . ASP A 1 239 ? -0.999 -2.07 -15.969 1 86.94 239 ASP A CA 1
ATOM 1951 C C . ASP A 1 239 ? -1.478 -3.432 -16.469 1 86.94 239 ASP A C 1
ATOM 1953 O O . ASP A 1 239 ? -1.541 -3.672 -17.672 1 86.94 239 ASP A O 1
ATOM 1957 N N . LEU A 1 240 ? -1.769 -4.266 -15.531 1 90.31 240 LEU A N 1
ATOM 1958 C CA . LEU A 1 240 ? -2.209 -5.609 -15.898 1 90.31 240 LEU A CA 1
ATOM 1959 C C . LEU A 1 240 ? -3.574 -5.562 -16.578 1 90.31 240 LEU A C 1
ATOM 1961 O O . LEU A 1 240 ? -3.809 -6.277 -17.562 1 90.31 240 LEU A O 1
ATOM 1965 N N . LEU A 1 241 ? -4.453 -4.738 -16.094 1 90.38 241 LEU A N 1
ATOM 1966 C CA . LEU A 1 241 ? -5.789 -4.625 -16.672 1 90.38 241 LEU A CA 1
ATOM 1967 C C . LEU A 1 241 ? -5.715 -4.086 -18.109 1 90.38 241 LEU A C 1
ATOM 1969 O O . LEU A 1 241 ? -6.461 -4.535 -18.984 1 90.38 241 LEU A O 1
ATOM 1973 N N . ILE A 1 242 ? -4.82 -3.162 -18.281 1 88.69 242 ILE A N 1
ATOM 1974 C CA . ILE A 1 242 ? -4.727 -2.49 -19.578 1 88.69 242 ILE A CA 1
ATOM 1975 C C . ILE A 1 242 ? -4.008 -3.393 -20.578 1 88.69 242 ILE A C 1
ATOM 1977 O O . ILE A 1 242 ? -4.375 -3.445 -21.75 1 88.69 242 ILE A O 1
ATOM 1981 N N . ASN A 1 243 ? -3.031 -4.156 -20.078 1 89.38 243 ASN A N 1
ATOM 1982 C CA . ASN A 1 243 ? -2.094 -4.762 -21.016 1 89.38 243 ASN A CA 1
ATOM 1983 C C . ASN A 1 243 ? -2.287 -6.27 -21.109 1 89.38 243 ASN A C 1
ATOM 1985 O O . ASN A 1 243 ? -1.642 -6.938 -21.922 1 89.38 243 ASN A O 1
ATOM 1989 N N . THR A 1 244 ? -3.111 -6.766 -20.312 1 89.88 244 THR A N 1
ATOM 1990 C CA . THR A 1 244 ? -3.309 -8.211 -20.328 1 89.88 244 THR A CA 1
ATOM 1991 C C . THR A 1 244 ? -4.793 -8.555 -20.406 1 89.88 244 THR A C 1
ATOM 1993 O O . THR A 1 244 ? -5.633 -7.668 -20.562 1 89.88 244 THR A O 1
ATOM 1996 N N . ASP A 1 245 ? -5.117 -9.859 -20.297 1 89.62 245 ASP A N 1
ATOM 1997 C CA . ASP A 1 245 ? -6.508 -10.297 -20.359 1 89.62 245 ASP A CA 1
ATOM 1998 C C . ASP A 1 245 ? -7.094 -10.453 -18.953 1 89.62 245 ASP A C 1
ATOM 2000 O O . ASP A 1 245 ? -8.211 -10.938 -18.797 1 89.62 245 ASP A O 1
ATOM 2004 N N . LEU A 1 246 ? -6.328 -10.047 -18.031 1 90.56 246 LEU A N 1
ATOM 2005 C CA . LEU A 1 246 ? -6.793 -10.18 -16.656 1 90.56 246 LEU A CA 1
ATOM 2006 C C . LEU A 1 246 ? -7.91 -9.188 -16.359 1 90.56 246 LEU A C 1
ATOM 2008 O O . LEU A 1 246 ? -7.914 -8.07 -16.891 1 90.56 246 LEU A O 1
ATOM 2012 N N . CYS A 1 247 ? -8.773 -9.617 -15.516 1 90.94 247 CYS A N 1
ATOM 2013 C CA . CYS A 1 247 ? -9.867 -8.781 -15.031 1 90.94 247 CYS A CA 1
ATOM 2014 C C . CYS A 1 247 ? -9.766 -8.562 -13.523 1 90.94 247 CYS A C 1
ATOM 2016 O O . CYS A 1 247 ? -8.93 -9.18 -12.859 1 90.94 247 CYS A O 1
ATOM 2018 N N . SER A 1 248 ? -10.508 -7.613 -13.086 1 89.38 248 SER A N 1
ATOM 2019 C CA . SER A 1 248 ? -10.578 -7.375 -11.648 1 89.38 248 SER A CA 1
ATOM 2020 C C . SER A 1 248 ? -12.016 -7.133 -11.203 1 89.38 248 SER A C 1
ATOM 2022 O O . SER A 1 248 ? -12.82 -6.582 -11.953 1 89.38 248 SER A O 1
ATOM 2024 N N . VAL A 1 249 ? -12.297 -7.598 -10 1 84.88 249 VAL A N 1
ATOM 2025 C CA . VAL A 1 249 ? -13.602 -7.316 -9.406 1 84.88 249 VAL A CA 1
ATOM 2026 C C . VAL A 1 249 ? -13.5 -6.074 -8.516 1 84.88 249 VAL A C 1
ATOM 2028 O O . VAL A 1 249 ? -12.523 -5.902 -7.789 1 84.88 249 VAL A O 1
ATOM 2031 N N . GLY A 1 250 ? -14.5 -5.207 -8.625 1 83.19 250 GLY A N 1
ATOM 2032 C CA . GLY A 1 250 ? -14.5 -4.004 -7.809 1 83.19 250 GLY A CA 1
ATOM 2033 C C . GLY A 1 250 ? -15.875 -3.377 -7.676 1 83.19 250 GLY A C 1
ATOM 2034 O O . GLY A 1 250 ? -16.891 -4.023 -7.953 1 83.19 250 GLY A O 1
ATOM 2035 N N . VAL A 1 251 ? -15.898 -2.195 -7.109 1 84.38 251 VAL A N 1
ATOM 2036 C CA . VAL A 1 251 ? -17.125 -1.414 -6.938 1 84.38 251 VAL A CA 1
ATOM 2037 C C . VAL A 1 251 ? -17.375 -0.575 -8.188 1 84.38 251 VAL A C 1
ATOM 2039 O O . VAL A 1 251 ? -16.469 0.072 -8.711 1 84.38 251 VAL A O 1
ATOM 2042 N N . LYS A 1 252 ? -18.531 -0.651 -8.711 1 85.75 252 LYS A N 1
ATOM 2043 C CA . LYS A 1 252 ? -18.891 0.076 -9.93 1 85.75 252 LYS A CA 1
ATOM 2044 C C . LYS A 1 252 ? -19.094 1.56 -9.641 1 85.75 252 LYS A C 1
ATOM 2046 O O . LYS A 1 252 ? -19.969 1.928 -8.852 1 85.75 252 LYS A O 1
ATOM 2051 N N . PHE A 1 253 ? -18.188 2.322 -10.172 1 77.25 253 PHE A N 1
ATOM 2052 C CA . PHE A 1 253 ? -18.375 3.768 -10.164 1 77.25 253 PHE A CA 1
ATOM 2053 C C . PHE A 1 253 ? -18.625 4.289 -11.57 1 77.25 253 PHE A C 1
ATOM 2055 O O . PHE A 1 253 ? -18.078 3.76 -12.539 1 77.25 253 PHE A O 1
ATOM 2062 N N . THR A 1 254 ? -19.672 4.992 -11.914 1 61.25 254 THR A N 1
ATOM 2063 C CA . THR A 1 254 ? -20.078 5.457 -13.242 1 61.25 254 THR A CA 1
ATOM 2064 C C . THR A 1 254 ? -18.969 6.285 -13.883 1 61.25 254 THR A C 1
ATOM 2066 O O . THR A 1 254 ? -18.734 6.188 -15.094 1 61.25 254 THR A O 1
ATOM 2069 N N . SER A 1 255 ? -18.438 7.344 -13.266 1 55.44 255 SER A N 1
ATOM 2070 C CA . SER A 1 255 ? -17.438 8.227 -13.852 1 55.44 255 SER A CA 1
ATOM 2071 C C . SER A 1 255 ? -16.031 7.844 -13.391 1 55.44 255 SER A C 1
ATOM 2073 O O . SER A 1 255 ? -15.695 7.992 -12.211 1 55.44 255 SER A O 1
ATOM 2075 N N . ASP A 1 256 ? -15.617 6.668 -13.641 1 54.25 256 ASP A N 1
ATOM 2076 C CA . ASP A 1 256 ? -14.289 6.371 -13.102 1 54.25 256 ASP A CA 1
ATOM 2077 C C . ASP A 1 256 ? -13.195 6.832 -14.055 1 54.25 256 ASP A C 1
ATOM 2079 O O . ASP A 1 256 ? -13.328 6.711 -15.273 1 54.25 256 ASP A O 1
ATOM 2083 N N . ARG A 1 257 ? -12.414 7.797 -13.664 1 52.34 257 ARG A N 1
ATOM 2084 C CA . ARG A 1 257 ? -11.203 8.164 -14.391 1 52.34 257 ARG A CA 1
ATOM 2085 C C . ARG A 1 257 ? -10.492 6.93 -14.93 1 52.34 257 ARG A C 1
ATOM 2087 O O . ARG A 1 257 ? -9.555 7.047 -15.727 1 52.34 257 ARG A O 1
ATOM 2094 N N . TYR A 1 258 ? -11.016 5.754 -14.461 1 57.88 258 TYR A N 1
ATOM 2095 C CA . TYR A 1 258 ? -10.484 4.594 -15.164 1 57.88 258 TYR A CA 1
ATOM 2096 C C . TYR A 1 258 ? -10.727 4.707 -16.672 1 57.88 258 TYR A C 1
ATOM 2098 O O . TYR A 1 258 ? -10.039 4.062 -17.469 1 57.88 258 TYR A O 1
ATOM 2106 N N . SER A 1 259 ? -11.609 5.656 -16.859 1 58.16 259 SER A N 1
ATOM 2107 C CA . SER A 1 259 ? -11.867 5.949 -18.266 1 58.16 259 SER A CA 1
ATOM 2108 C C . SER A 1 259 ? -10.617 6.5 -18.953 1 58.16 259 SER A C 1
ATOM 2110 O O . SER A 1 259 ? -10.469 6.379 -20.172 1 58.16 259 SER A O 1
ATOM 2112 N N . GLU A 1 260 ? -9.766 7.016 -18.031 1 64.88 260 GLU A N 1
ATOM 2113 C CA . GLU A 1 260 ? -8.516 7.512 -18.594 1 64.88 260 GLU A CA 1
ATOM 2114 C C . GLU A 1 260 ? -7.652 6.367 -19.125 1 64.88 260 GLU A C 1
ATOM 2116 O O . GLU A 1 260 ? -6.836 6.562 -20.031 1 64.88 260 GLU A O 1
ATOM 2121 N N . TYR A 1 261 ? -7.961 5.148 -18.609 1 73 261 TYR A N 1
ATOM 2122 C CA . TYR A 1 261 ? -7.113 4.02 -18.984 1 73 261 TYR A CA 1
ATOM 2123 C C . TYR A 1 261 ? -7.859 3.055 -19.906 1 73 261 TYR A C 1
ATOM 2125 O O . TYR A 1 261 ? -7.387 1.946 -20.156 1 73 261 TYR A O 1
ATOM 2133 N N . ASP A 1 262 ? -8.945 3.385 -20.484 1 81.81 262 ASP A N 1
ATOM 2134 C CA . ASP A 1 262 ? -9.75 2.494 -21.312 1 81.81 262 ASP A CA 1
ATOM 2135 C C . ASP A 1 262 ? -10.086 1.204 -20.562 1 81.81 262 ASP A C 1
ATOM 2137 O O . ASP A 1 262 ? -9.922 0.108 -21.109 1 81.81 262 ASP A O 1
ATOM 2141 N N . ILE A 1 263 ? -10.289 1.232 -19.328 1 88.38 263 ILE A N 1
ATOM 2142 C CA . ILE A 1 263 ? -10.82 0.162 -18.484 1 88.38 263 ILE A CA 1
ATOM 2143 C C . ILE A 1 263 ? -12.312 0.379 -18.25 1 88.38 263 ILE A C 1
ATOM 2145 O O . ILE A 1 263 ? -12.734 1.466 -17.844 1 88.38 263 ILE A O 1
ATOM 2149 N N . LYS A 1 264 ? -13.133 -0.619 -18.516 1 89.44 264 LYS A N 1
ATOM 2150 C CA . LYS A 1 264 ? -14.578 -0.454 -18.438 1 89.44 264 LYS A CA 1
ATOM 2151 C C . LYS A 1 264 ? -15.188 -1.355 -17.375 1 89.44 264 LYS A C 1
ATOM 2153 O O . LYS A 1 264 ? -14.773 -2.506 -17.219 1 89.44 264 LYS A O 1
ATOM 2158 N N . PRO A 1 265 ? -16.156 -0.82 -16.672 1 90.12 265 PRO A N 1
ATOM 2159 C CA . PRO A 1 265 ? -16.906 -1.667 -15.742 1 90.12 265 PRO A CA 1
ATOM 2160 C C . PRO A 1 265 ? -17.953 -2.523 -16.453 1 90.12 265 PRO A C 1
ATOM 2162 O O . PRO A 1 265 ? -18.672 -2.031 -17.328 1 90.12 265 PRO A O 1
ATOM 2165 N N . ILE A 1 266 ? -18.031 -3.783 -16.172 1 91.94 266 ILE A N 1
ATOM 2166 C CA . ILE A 1 266 ? -19 -4.734 -16.719 1 91.94 266 ILE A CA 1
ATOM 2167 C C . ILE A 1 266 ? -19.875 -5.273 -15.594 1 91.94 266 ILE A C 1
ATOM 2169 O O . ILE A 1 266 ? -19.375 -5.785 -14.594 1 91.94 266 ILE A O 1
ATOM 2173 N N . ASP A 1 267 ? -21.156 -5.188 -15.758 1 91.56 267 ASP A N 1
ATOM 2174 C CA . ASP A 1 267 ? -22.094 -5.605 -14.727 1 91.56 267 ASP A CA 1
ATOM 2175 C C . ASP A 1 267 ? -22.109 -7.125 -14.578 1 91.56 267 ASP A C 1
ATOM 2177 O O . ASP A 1 267 ? -21.844 -7.848 -15.539 1 91.56 267 ASP A O 1
ATOM 2181 N N . ILE A 1 268 ? -22.375 -7.531 -13.383 1 88.25 268 ILE A N 1
ATOM 2182 C CA . ILE A 1 268 ? -22.516 -8.961 -13.109 1 88.25 268 ILE A CA 1
ATOM 2183 C C . ILE A 1 268 ? -24 -9.32 -12.977 1 88.25 268 ILE A C 1
ATOM 2185 O O . ILE A 1 268 ? -24.641 -8.977 -11.984 1 88.25 268 ILE A O 1
ATOM 2189 N N . ASN A 1 269 ? -24.406 -10 -13.938 1 87.44 269 ASN A N 1
ATOM 2190 C CA . ASN A 1 269 ? -25.797 -10.414 -13.914 1 87.44 269 ASN A CA 1
ATOM 2191 C C . ASN A 1 269 ? -26.062 -11.461 -12.836 1 87.44 269 ASN A C 1
ATOM 2193 O O . ASN A 1 269 ? -25.312 -12.43 -12.711 1 87.44 269 ASN A O 1
ATOM 2197 N N . GLY A 1 270 ? -27.078 -11.172 -12.039 1 77.31 270 GLY A N 1
ATOM 2198 C CA . GLY A 1 270 ? -27.453 -12.125 -11 1 77.31 270 GLY A CA 1
ATOM 2199 C C . GLY A 1 270 ? -26.875 -11.773 -9.641 1 77.31 270 GLY A C 1
ATOM 2200 O O . GLY A 1 270 ? -27.266 -12.367 -8.625 1 77.31 270 GLY A O 1
ATOM 2201 N N . TYR A 1 271 ? -25.922 -11 -9.656 1 75.81 271 TYR A N 1
ATOM 2202 C CA . TYR A 1 271 ? -25.375 -10.555 -8.383 1 75.81 271 TYR A CA 1
ATOM 2203 C C . TYR A 1 271 ? -26.156 -9.375 -7.836 1 75.81 271 TYR A C 1
ATOM 2205 O O . TYR A 1 271 ? -26.172 -8.297 -8.438 1 75.81 271 TYR A O 1
ATOM 2213 N N . GLU A 1 272 ? -26.766 -9.523 -6.734 1 74.25 272 GLU A N 1
ATOM 2214 C CA . GLU A 1 272 ? -27.734 -8.523 -6.273 1 74.25 272 GLU A CA 1
ATOM 2215 C C . GLU A 1 272 ? -27.266 -7.871 -4.973 1 74.25 272 GLU A C 1
ATOM 2217 O O . GLU A 1 272 ? -27.953 -6.996 -4.434 1 74.25 272 GLU A O 1
ATOM 2222 N N . TYR A 1 273 ? -26.109 -8.281 -4.527 1 78.44 273 TYR A N 1
ATOM 2223 C CA . TYR A 1 273 ? -25.719 -7.703 -3.246 1 78.44 273 TYR A CA 1
ATOM 2224 C C . TYR A 1 273 ? -25.172 -6.293 -3.43 1 78.44 273 TYR A C 1
ATOM 2226 O O . TYR A 1 273 ? -24.422 -6.031 -4.371 1 78.44 273 TYR A O 1
ATOM 2234 N N . GLU A 1 274 ? -25.656 -5.473 -2.545 1 87.69 274 GLU A N 1
ATOM 2235 C CA . GLU A 1 274 ? -25.234 -4.078 -2.545 1 87.69 274 GLU A CA 1
ATOM 2236 C C . GLU A 1 274 ? -23.938 -3.895 -1.778 1 87.69 274 GLU A C 1
ATOM 2238 O O . GLU A 1 274 ? -23.625 -4.676 -0.878 1 87.69 274 GLU A O 1
ATOM 2243 N N . ILE A 1 275 ? -23.203 -2.986 -2.217 1 89.31 275 ILE A N 1
ATOM 2244 C CA . ILE A 1 275 ? -22 -2.561 -1.511 1 89.31 275 ILE A CA 1
ATOM 2245 C C . ILE A 1 275 ? -22.219 -1.188 -0.883 1 89.31 275 ILE A C 1
ATOM 2247 O O . ILE A 1 275 ? -22.562 -0.228 -1.58 1 89.31 275 ILE A O 1
ATOM 2251 N N . TYR A 1 276 ? -22.109 -1.121 0.413 1 92.31 276 TYR A N 1
ATOM 2252 C CA . TYR A 1 276 ? -22.25 0.145 1.127 1 92.31 276 TYR A CA 1
ATOM 2253 C C . TYR A 1 276 ? -20.922 0.907 1.127 1 92.31 276 TYR A C 1
ATOM 2255 O O . TYR A 1 276 ? -19.906 0.4 1.607 1 92.31 276 TYR A O 1
ATOM 2263 N N . VAL A 1 277 ? -20.984 2.092 0.515 1 92.62 277 VAL A N 1
ATOM 2264 C CA . VAL A 1 277 ? -19.844 2.99 0.542 1 92.62 277 VAL A 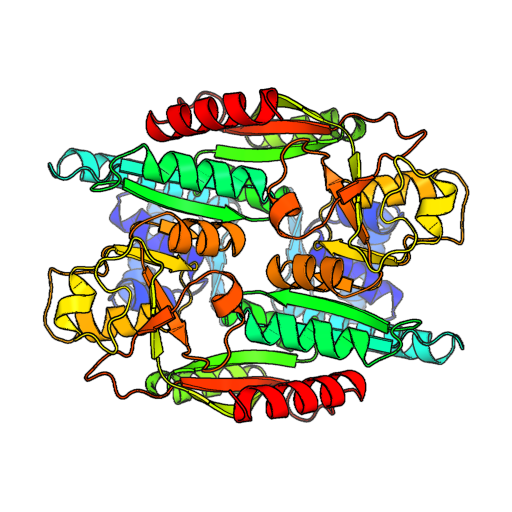CA 1
ATOM 2265 C C . VAL A 1 277 ? -20.016 4.023 1.653 1 92.62 277 VAL A C 1
ATOM 2267 O O . VAL A 1 277 ? -21.062 4.68 1.739 1 92.62 277 VAL A O 1
ATOM 2270 N N . GLY A 1 278 ? -19.047 4.074 2.535 1 95.62 278 GLY A N 1
ATOM 2271 C CA . GLY A 1 278 ? -19.141 5.023 3.633 1 95.62 278 GLY A CA 1
ATOM 2272 C C . GLY A 1 278 ? -17.812 5.223 4.359 1 95.62 278 GLY A C 1
ATOM 2273 O O . GLY A 1 278 ? -16.75 5 3.787 1 95.62 278 GLY A O 1
ATOM 2274 N N . TYR A 1 279 ? -17.906 5.809 5.594 1 97.44 279 TYR A N 1
ATOM 2275 C CA . TYR A 1 279 ? -16.703 6.043 6.375 1 97.44 279 TYR A CA 1
ATOM 2276 C C . TYR A 1 279 ? -16.922 5.672 7.84 1 97.44 279 TYR A C 1
ATOM 2278 O O . TYR A 1 279 ? -18.047 5.637 8.312 1 97.44 279 TYR A O 1
ATOM 2286 N N . ILE A 1 280 ? -15.82 5.285 8.469 1 97.44 280 ILE A N 1
ATOM 2287 C CA . ILE A 1 280 ? -15.844 5.035 9.906 1 97.44 280 ILE A CA 1
ATOM 2288 C C . ILE A 1 280 ? -15.164 6.188 10.641 1 97.44 280 ILE A C 1
ATOM 2290 O O . ILE A 1 280 ? -14.25 6.82 10.102 1 97.44 280 ILE A O 1
ATOM 2294 N N . LYS A 1 281 ? -15.57 6.457 11.805 1 95.44 281 LYS A N 1
ATOM 2295 C CA . LYS A 1 281 ? -14.992 7.418 12.742 1 95.44 281 LYS A CA 1
ATOM 2296 C C . LYS A 1 281 ? -15.188 6.969 14.188 1 95.44 281 LYS A C 1
ATOM 2298 O O . LYS A 1 281 ? -15.977 6.062 14.461 1 95.44 281 LYS A O 1
ATOM 2303 N N . ARG A 1 282 ? -14.414 7.508 15.008 1 89.88 282 ARG A N 1
ATOM 2304 C CA . ARG A 1 282 ? -14.594 7.199 16.422 1 89.88 282 ARG A CA 1
ATOM 2305 C C . ARG A 1 282 ? -15.922 7.73 16.938 1 89.88 282 ARG A C 1
ATOM 2307 O O . ARG A 1 282 ? -16.312 8.859 16.625 1 89.88 282 ARG A O 1
ATOM 2314 N N . LYS A 1 283 ? -16.609 6.883 17.672 1 88.44 283 LYS A N 1
ATOM 2315 C CA . LYS A 1 283 ? -17.938 7.23 18.172 1 88.44 283 LYS A CA 1
ATOM 2316 C C . LYS A 1 283 ? -17.875 8.438 19.109 1 88.44 283 LYS A C 1
ATOM 2318 O O . LYS A 1 283 ? -16.984 8.523 19.969 1 88.44 283 LYS A O 1
ATOM 2323 N N . GLY A 1 284 ? -18.75 9.398 18.891 1 84.12 284 GLY A N 1
ATOM 2324 C CA . GLY A 1 284 ? -18.875 10.547 19.781 1 84.12 284 GLY A CA 1
ATOM 2325 C C . GLY A 1 284 ? -17.875 11.641 19.469 1 84.12 284 GLY A C 1
ATOM 2326 O O . GLY A 1 284 ? -17.938 12.734 20.031 1 84.12 284 GLY A O 1
ATOM 2327 N N . GLU A 1 285 ? -16.906 11.398 18.688 1 83.38 285 GLU A N 1
ATOM 2328 C CA . GLU A 1 285 ? -15.922 12.414 18.328 1 83.38 285 GLU A CA 1
ATOM 2329 C C . GLU A 1 285 ? -16.391 13.25 17.141 1 83.38 285 GLU A C 1
ATOM 2331 O O . GLU A 1 285 ? -16.875 12.703 16.156 1 83.38 285 GLU A O 1
ATOM 2336 N N . LYS A 1 286 ? -16.25 14.516 17.312 1 84.06 286 LYS A N 1
ATOM 2337 C CA . LYS A 1 286 ? -16.562 15.398 16.188 1 84.06 286 LYS A CA 1
ATOM 2338 C C . LYS A 1 286 ? -15.414 15.445 15.188 1 84.06 286 LYS A C 1
ATOM 2340 O O . LYS A 1 286 ? -14.25 15.484 15.578 1 84.06 286 LYS A O 1
ATOM 2345 N N . LEU A 1 287 ? -15.75 15.477 14 1 89.12 287 LEU A N 1
ATOM 2346 C CA . LEU A 1 287 ? -14.758 15.555 12.938 1 89.12 287 LEU A CA 1
ATOM 2347 C C . LEU A 1 287 ? -14.195 16.969 12.82 1 89.12 287 LEU A C 1
ATOM 2349 O O . LEU A 1 287 ? -14.898 17.938 13.094 1 89.12 287 LEU A O 1
ATOM 2353 N N . SER A 1 288 ? -12.93 17.047 12.484 1 84.38 288 SER A N 1
ATOM 2354 C CA . SER A 1 288 ? -12.336 18.344 12.164 1 84.38 288 SER A CA 1
ATOM 2355 C C . SER A 1 288 ? -13.039 18.984 10.969 1 84.38 288 SER A C 1
ATOM 2357 O O . SER A 1 288 ? -13.758 18.312 10.227 1 84.38 288 SER A O 1
ATOM 2359 N N . SER A 1 289 ? -12.906 20.266 10.781 1 84.75 289 SER A N 1
ATOM 2360 C CA . SER A 1 289 ? -13.492 20.953 9.641 1 84.75 289 SER A CA 1
ATOM 2361 C C . SER A 1 289 ? -12.945 20.406 8.32 1 84.75 289 SER A C 1
ATOM 2363 O O . SER A 1 289 ? -13.672 20.328 7.328 1 84.75 289 SER A O 1
ATOM 2365 N N . GLU A 1 290 ? -11.672 20.062 8.352 1 86.62 290 GLU A N 1
ATOM 2366 C CA . GLU A 1 290 ? -11.031 19.484 7.168 1 86.62 290 GLU A CA 1
ATOM 2367 C C . GLU A 1 290 ? -11.656 18.141 6.797 1 86.62 290 GLU A C 1
ATOM 2369 O O . GLU A 1 290 ? -11.945 17.891 5.625 1 86.62 290 GLU A O 1
ATOM 2374 N N . ALA A 1 291 ? -11.883 17.328 7.797 1 92.06 291 ALA A N 1
ATOM 2375 C CA . ALA A 1 291 ? -12.492 16.016 7.559 1 92.06 291 ALA A CA 1
ATOM 2376 C C . ALA A 1 291 ? -13.93 16.172 7.074 1 92.06 291 ALA A C 1
ATOM 2378 O O . ALA A 1 291 ? -14.367 15.445 6.172 1 92.06 291 ALA A O 1
ATOM 2379 N N . GLN A 1 292 ? -14.633 17.094 7.684 1 92.75 292 GLN A N 1
ATOM 2380 C CA . GLN A 1 292 ? -16 17.359 7.262 1 92.75 292 GLN A CA 1
ATOM 2381 C C . GLN A 1 292 ? -16.047 17.844 5.812 1 92.75 292 GLN A C 1
ATOM 2383 O O . GLN A 1 292 ? -16.906 17.406 5.035 1 92.75 292 GLN A O 1
ATOM 2388 N N . GLY A 1 293 ? -15.164 18.75 5.516 1 91.19 293 GLY A N 1
ATOM 2389 C CA . GLY A 1 293 ? -15.086 19.219 4.145 1 91.19 293 GLY A CA 1
ATOM 2390 C C . GLY A 1 293 ? -14.789 18.125 3.145 1 91.19 293 GLY A C 1
ATOM 2391 O O . GLY A 1 293 ? -15.383 18.078 2.066 1 91.19 293 GLY A O 1
ATOM 2392 N N . PHE A 1 294 ? -13.883 17.25 3.518 1 94 294 PHE A N 1
ATOM 2393 C CA . PHE A 1 294 ? -13.531 16.141 2.65 1 94 294 PHE A CA 1
ATOM 2394 C C . PHE A 1 294 ? -14.727 15.219 2.439 1 94 294 PHE A C 1
ATOM 2396 O O . PHE A 1 294 ? -15.016 14.812 1.31 1 94 294 PHE A O 1
ATOM 2403 N N . ILE A 1 295 ? -15.391 14.891 3.504 1 96.38 295 ILE A N 1
ATOM 2404 C CA . ILE A 1 295 ? -16.531 13.984 3.443 1 96.38 295 ILE A CA 1
ATOM 2405 C C . ILE A 1 295 ? -17.625 14.602 2.572 1 96.38 295 ILE A C 1
ATOM 2407 O O . ILE A 1 295 ? -18.297 13.898 1.803 1 96.38 295 ILE A O 1
ATOM 2411 N N . LYS A 1 296 ? -17.859 15.828 2.736 1 94.81 296 LYS A N 1
ATOM 2412 C CA . LYS A 1 296 ? -18.859 16.516 1.925 1 94.81 296 LYS A CA 1
ATOM 2413 C C . LYS A 1 296 ? -18.531 16.391 0.438 1 94.81 296 LYS A C 1
ATOM 2415 O O . LYS A 1 296 ? -19.406 16.047 -0.362 1 94.81 296 LYS A O 1
ATOM 2420 N N . LEU A 1 297 ? -17.328 16.688 0.091 1 93.44 297 LEU A N 1
ATOM 2421 C CA . LEU A 1 297 ? -16.906 16.578 -1.302 1 93.44 297 LEU A CA 1
ATOM 2422 C C . LEU A 1 297 ? -17.031 15.133 -1.793 1 93.44 297 LEU A C 1
ATOM 2424 O O . LEU A 1 297 ? -17.516 14.898 -2.904 1 93.44 297 LEU A O 1
ATOM 2428 N N . LEU A 1 298 ? -16.562 14.211 -0.967 1 94 298 LEU A N 1
ATOM 2429 C CA . LEU A 1 298 ? -16.641 12.797 -1.307 1 94 298 LEU A CA 1
ATOM 2430 C C . LEU A 1 298 ? -18.094 12.391 -1.553 1 94 298 LEU A C 1
ATOM 2432 O O . LEU A 1 298 ? -18.391 11.711 -2.537 1 94 298 LEU A O 1
ATOM 2436 N N . SER A 1 299 ? -18.938 12.781 -0.695 1 94.12 299 SER A N 1
ATOM 2437 C CA . SER A 1 299 ? -20.359 12.469 -0.806 1 94.12 299 SER A CA 1
ATOM 2438 C C . SER A 1 299 ? -20.953 13.023 -2.1 1 94.12 299 SER A C 1
ATOM 2440 O O . SER A 1 299 ? -21.719 12.336 -2.783 1 94.12 299 SER A O 1
ATOM 2442 N N . GLU A 1 300 ? -20.609 14.203 -2.447 1 90.75 300 GLU A N 1
ATOM 2443 C CA . GLU A 1 300 ? -21.094 14.844 -3.662 1 90.75 300 GLU A CA 1
ATOM 2444 C C . GLU A 1 300 ? -20.656 14.078 -4.906 1 90.75 300 GLU A C 1
ATOM 2446 O O . GLU A 1 300 ? -21.453 13.867 -5.828 1 90.75 300 GLU A O 1
ATOM 2451 N N . ILE A 1 301 ? -19.5 13.633 -4.855 1 86.75 301 ILE A N 1
ATOM 2452 C CA . ILE A 1 301 ? -18.922 13 -6.039 1 86.75 301 ILE A CA 1
ATOM 2453 C C . ILE A 1 301 ? -19.469 11.57 -6.168 1 86.75 301 ILE A C 1
ATOM 2455 O O . ILE A 1 301 ? -19.812 11.125 -7.266 1 86.75 301 ILE A O 1
ATOM 2459 N N . ILE A 1 302 ? -19.5 10.875 -5.043 1 85.06 302 ILE A N 1
ATOM 2460 C CA . ILE A 1 302 ? -19.953 9.492 -5.059 1 85.06 302 ILE A CA 1
ATOM 2461 C C . ILE A 1 302 ? -21.422 9.43 -5.488 1 85.06 302 ILE A C 1
ATOM 2463 O O . ILE A 1 302 ? -21.812 8.531 -6.227 1 85.06 302 ILE A O 1
ATOM 2467 N N . GLN A 1 303 ? -22.188 10.359 -5.066 1 83.25 303 GLN A N 1
ATOM 2468 C CA . GLN A 1 303 ? -23.625 10.367 -5.355 1 83.25 303 GLN A CA 1
ATOM 2469 C C . GLN A 1 303 ? -23.891 10.75 -6.809 1 83.25 303 GLN A C 1
ATOM 2471 O O . GLN A 1 303 ? -24.906 10.383 -7.383 1 83.25 303 GLN A O 1
ATOM 2476 N N . ASN A 1 304 ? -22.891 11.445 -7.406 1 76.94 304 ASN A N 1
ATOM 2477 C CA . ASN A 1 304 ? -23.047 11.859 -8.797 1 76.94 304 ASN A CA 1
ATOM 2478 C C . ASN A 1 304 ? -22.453 10.836 -9.758 1 76.94 304 ASN A C 1
ATOM 2480 O O . ASN A 1 304 ? -22.484 11.031 -10.977 1 76.94 304 ASN A O 1
ATOM 2484 N N . ASN A 1 305 ? -21.781 9.789 -9.219 1 70.75 305 ASN A N 1
ATOM 2485 C CA . ASN A 1 305 ? -21.141 8.789 -10.055 1 70.75 305 ASN A CA 1
ATOM 2486 C C . ASN A 1 305 ? -21.672 7.387 -9.773 1 70.75 305 ASN A C 1
ATOM 2488 O O . ASN A 1 305 ? -21.891 7.027 -8.617 1 70.75 305 ASN A O 1
ATOM 2492 N N . MET B 1 1 ? 6.25 -33.625 14.516 1 59.31 1 MET B N 1
ATOM 2493 C CA . MET B 1 1 ? 5.828 -32.375 13.883 1 59.31 1 MET B CA 1
ATOM 2494 C C . MET B 1 1 ? 5.398 -32.625 12.438 1 59.31 1 MET B C 1
ATOM 2496 O O . MET B 1 1 ? 6.129 -33.25 11.664 1 59.31 1 MET B O 1
ATOM 2500 N N . ASP B 1 2 ? 4.152 -32.406 12.227 1 66.12 2 ASP B N 1
ATOM 2501 C CA . ASP B 1 2 ? 3.668 -32.688 10.875 1 66.12 2 ASP B CA 1
ATOM 2502 C C . ASP B 1 2 ? 3.135 -31.406 10.211 1 66.12 2 ASP B C 1
ATOM 2504 O O . ASP B 1 2 ? 3.098 -30.344 10.828 1 66.12 2 ASP B O 1
ATOM 2508 N N . ILE B 1 3 ? 2.82 -31.562 8.969 1 73 3 ILE B N 1
ATOM 2509 C CA . ILE B 1 3 ? 2.432 -30.453 8.102 1 73 3 ILE B CA 1
ATOM 2510 C C . ILE B 1 3 ? 1.16 -29.797 8.633 1 73 3 ILE B C 1
ATOM 2512 O O . ILE B 1 3 ? 1.021 -28.578 8.594 1 73 3 ILE B O 1
ATOM 2516 N N . LYS B 1 4 ? 0.299 -30.625 9.078 1 74.88 4 LYS B N 1
ATOM 2517 C CA . LYS B 1 4 ? -0.95 -30.109 9.641 1 74.88 4 LYS B CA 1
ATOM 2518 C C . LYS B 1 4 ? -0.683 -29.188 10.828 1 74.88 4 LYS B C 1
ATOM 2520 O O . LYS B 1 4 ? -1.287 -28.125 10.938 1 74.88 4 LYS B O 1
ATOM 2525 N N . GLN B 1 5 ? 0.195 -29.672 11.672 1 79.06 5 GLN B N 1
ATOM 2526 C CA . GLN B 1 5 ? 0.552 -28.875 12.844 1 79.06 5 GLN B CA 1
ATOM 2527 C C . GLN B 1 5 ? 1.12 -27.516 12.438 1 79.06 5 GLN B C 1
ATOM 2529 O O . GLN B 1 5 ? 0.797 -26.5 13.039 1 79.06 5 GLN B O 1
ATOM 2534 N N . MET B 1 6 ? 1.919 -27.547 11.469 1 78.88 6 MET B N 1
ATOM 2535 C CA . MET B 1 6 ? 2.533 -26.312 10.984 1 78.88 6 MET B CA 1
ATOM 2536 C C . MET B 1 6 ? 1.481 -25.375 10.406 1 78.88 6 MET B C 1
ATOM 2538 O O . MET B 1 6 ? 1.53 -24.172 10.641 1 78.88 6 MET B O 1
ATOM 2542 N N . LYS B 1 7 ? 0.599 -25.953 9.703 1 80.81 7 LYS B N 1
ATOM 2543 C CA . LYS B 1 7 ? -0.491 -25.172 9.133 1 80.81 7 LYS B CA 1
ATOM 2544 C C . LYS B 1 7 ? -1.347 -24.531 10.227 1 80.81 7 LYS B C 1
ATOM 2546 O O . LYS B 1 7 ? -1.716 -23.359 10.141 1 80.81 7 LYS B O 1
ATOM 2551 N N . TYR B 1 8 ? -1.67 -25.328 11.18 1 82.06 8 TYR B N 1
ATOM 2552 C CA . TYR B 1 8 ? -2.451 -24.844 12.312 1 82.06 8 TYR B CA 1
ATOM 2553 C C . TYR B 1 8 ? -1.72 -23.719 13.031 1 82.06 8 TYR B C 1
ATOM 2555 O O . TYR B 1 8 ? -2.314 -22.688 13.352 1 82.06 8 TYR B O 1
ATOM 2563 N N . PHE B 1 9 ? -0.452 -23.922 13.266 1 85.44 9 PHE B N 1
ATOM 2564 C CA . PHE B 1 9 ? 0.404 -22.953 13.938 1 85.44 9 PHE B CA 1
ATOM 2565 C C . PHE B 1 9 ? 0.424 -21.625 13.188 1 85.44 9 PHE B C 1
ATOM 2567 O O . PHE B 1 9 ? 0.167 -20.578 13.773 1 85.44 9 PHE B O 1
ATOM 2574 N N . ILE B 1 10 ? 0.67 -21.734 11.969 1 80.75 10 ILE B N 1
ATOM 2575 C CA . ILE B 1 10 ? 0.777 -20.531 11.148 1 80.75 10 ILE B CA 1
ATOM 2576 C C . ILE B 1 10 ? -0.56 -19.781 11.141 1 80.75 10 ILE B C 1
ATOM 2578 O O . ILE B 1 10 ? -0.598 -18.562 11.258 1 80.75 10 ILE B O 1
ATOM 2582 N N . THR B 1 11 ? -1.627 -20.531 11.031 1 80.94 11 THR B N 1
ATOM 2583 C CA . THR B 1 11 ? -2.957 -19.922 10.984 1 80.94 11 THR B CA 1
ATOM 2584 C C . THR B 1 11 ? -3.277 -19.219 12.289 1 80.94 11 THR B C 1
ATOM 2586 O O . THR B 1 11 ? -3.809 -18.109 12.289 1 80.94 11 THR B O 1
ATOM 2589 N N . VAL B 1 12 ? -2.943 -19.844 13.328 1 83.75 12 VAL B N 1
ATOM 2590 C CA . VAL B 1 12 ? -3.176 -19.234 14.633 1 83.75 12 VAL B CA 1
ATOM 2591 C C . VAL B 1 12 ? -2.336 -17.969 14.773 1 83.75 12 VAL B C 1
ATOM 2593 O O . VAL B 1 12 ? -2.814 -16.953 15.281 1 83.75 12 VAL B O 1
ATOM 2596 N N . ALA B 1 13 ? -1.137 -18.094 14.359 1 80.94 13 ALA B N 1
ATOM 2597 C CA . ALA B 1 13 ? -0.222 -16.953 14.422 1 80.94 13 ALA B CA 1
ATOM 2598 C C . ALA B 1 13 ? -0.749 -15.781 13.602 1 80.94 13 ALA B C 1
ATOM 2600 O O . ALA B 1 13 ? -0.738 -14.641 14.07 1 80.94 13 ALA B O 1
ATOM 2601 N N . ASP B 1 14 ? -1.178 -16.141 12.461 1 76.12 14 ASP B N 1
ATOM 2602 C CA . ASP B 1 14 ? -1.651 -15.117 11.523 1 76.12 14 ASP B CA 1
ATOM 2603 C C . ASP B 1 14 ? -2.934 -14.461 12.031 1 76.12 14 ASP B C 1
ATOM 2605 O O . ASP B 1 14 ? -3.119 -13.25 11.875 1 76.12 14 ASP B O 1
ATOM 2609 N N . CYS B 1 15 ? -3.785 -15.281 12.586 1 73.19 15 CYS B N 1
ATOM 2610 C CA . CYS B 1 15 ? -5.082 -14.805 13.055 1 73.19 15 CYS B CA 1
ATOM 2611 C C . CYS B 1 15 ? -4.949 -14.117 14.406 1 73.19 15 CYS B C 1
ATOM 2613 O O . CYS B 1 15 ? -5.809 -13.32 14.789 1 73.19 15 CYS B O 1
ATOM 2615 N N . GLY B 1 16 ? -3.852 -14.414 15.086 1 75.88 16 GLY B N 1
ATOM 2616 C CA . GLY B 1 16 ? -3.65 -13.922 16.438 1 75.88 16 GLY B CA 1
ATOM 2617 C C . GLY B 1 16 ? -4.672 -14.461 17.422 1 75.88 16 GLY B C 1
ATOM 2618 O O . GLY B 1 16 ? -4.855 -13.898 18.5 1 75.88 16 GLY B O 1
ATOM 2619 N N . SER B 1 17 ? -5.449 -15.422 16.969 1 80.56 17 SER B N 1
ATOM 2620 C CA . SER B 1 17 ? -6.539 -15.984 17.766 1 80.56 17 SER B CA 1
ATOM 2621 C C . SER B 1 17 ? -6.789 -17.438 17.391 1 80.56 17 SER B C 1
ATOM 2623 O O . SER B 1 17 ? -6.855 -17.781 16.203 1 80.56 17 SER B O 1
ATOM 2625 N N . ILE B 1 18 ? -6.953 -18.234 18.438 1 84.25 18 ILE B N 1
ATOM 2626 C CA . ILE B 1 18 ? -7.219 -19.656 18.219 1 84.25 18 ILE B CA 1
ATOM 2627 C C . ILE B 1 18 ? -8.625 -19.844 17.656 1 84.25 18 ILE B C 1
ATOM 2629 O O . ILE B 1 18 ? -8.836 -20.641 16.75 1 84.25 18 ILE B O 1
ATOM 2633 N N . ASN B 1 19 ? -9.508 -19 18.172 1 81.62 19 ASN B N 1
ATOM 2634 C CA . ASN B 1 19 ? -10.883 -19.094 17.688 1 81.62 19 ASN B CA 1
ATOM 2635 C C . ASN B 1 19 ? -10.992 -18.703 16.219 1 81.62 19 ASN B C 1
ATOM 2637 O O . ASN B 1 19 ? -11.633 -19.406 15.438 1 81.62 19 ASN B O 1
ATOM 2641 N N . LYS B 1 20 ? -10.367 -17.734 15.914 1 79.88 20 LYS B N 1
ATOM 2642 C CA . LYS B 1 20 ? -10.391 -17.281 14.523 1 79.88 20 LYS B CA 1
ATOM 2643 C C . LYS B 1 20 ? -9.688 -18.281 13.609 1 79.88 20 LYS B C 1
ATOM 2645 O O . LYS B 1 20 ? -10.141 -18.516 12.484 1 79.88 20 LYS B O 1
ATOM 2650 N N . ALA B 1 21 ? -8.633 -18.766 14.094 1 83.31 21 ALA B N 1
ATOM 2651 C CA . ALA B 1 21 ? -7.914 -19.797 13.336 1 83.31 21 ALA B CA 1
ATOM 2652 C C . ALA B 1 21 ? -8.781 -21.016 13.094 1 83.31 21 ALA B C 1
ATOM 2654 O O . ALA B 1 21 ? -8.75 -21.609 12.008 1 83.31 21 ALA B O 1
ATOM 2655 N N . ALA B 1 22 ? -9.562 -21.359 14.07 1 83.81 22 ALA B N 1
ATOM 2656 C CA . ALA B 1 22 ? -10.453 -22.5 13.938 1 83.81 22 ALA B CA 1
ATOM 2657 C C . ALA B 1 22 ? -11.469 -22.281 12.82 1 83.81 22 ALA B C 1
ATOM 2659 O O . ALA B 1 22 ? -11.734 -23.203 12.023 1 83.81 22 ALA B O 1
ATOM 2660 N N . GLU B 1 23 ? -11.945 -21.141 12.805 1 76.06 23 GLU B N 1
ATOM 2661 C CA . GLU B 1 23 ? -12.891 -20.781 11.758 1 76.06 23 GLU B CA 1
ATOM 2662 C C . GLU B 1 23 ? -12.234 -20.844 10.375 1 76.06 23 GLU B C 1
ATOM 2664 O O . GLU B 1 23 ? -12.812 -21.406 9.438 1 76.06 23 GLU B O 1
ATOM 2669 N N . GLU B 1 24 ? -11.062 -20.422 10.383 1 73.19 24 GLU B N 1
ATOM 2670 C CA . GLU B 1 24 ? -10.328 -20.391 9.117 1 73.19 24 GLU B CA 1
ATOM 2671 C C . GLU B 1 24 ? -9.961 -21.812 8.664 1 73.19 24 GLU B C 1
ATOM 2673 O O . GLU B 1 24 ? -9.961 -22.094 7.465 1 73.19 24 GLU B O 1
ATOM 2678 N N . LEU B 1 25 ? -9.672 -22.578 9.57 1 73.31 25 LEU B N 1
ATOM 2679 C CA . LEU B 1 25 ? -9.219 -23.938 9.297 1 73.31 25 LEU B CA 1
ATOM 2680 C C . LEU B 1 25 ? -10.406 -24.891 9.211 1 73.31 25 LEU B C 1
ATOM 2682 O O . LEU B 1 25 ? -10.227 -26.094 9 1 73.31 25 LEU B O 1
ATOM 2686 N N . PHE B 1 26 ? -11.609 -24.234 9.406 1 72.94 26 PHE B N 1
ATOM 2687 C CA . PHE B 1 26 ? -12.844 -25.016 9.367 1 72.94 26 PHE B CA 1
ATOM 2688 C C . PHE B 1 26 ? -12.773 -26.188 10.352 1 72.94 26 PHE B C 1
ATOM 2690 O O . PHE B 1 26 ? -13.062 -27.328 9.992 1 72.94 26 PHE B O 1
ATOM 2697 N N . THR B 1 27 ? -12.336 -25.875 11.477 1 77.12 27 THR B N 1
ATOM 2698 C CA . THR B 1 27 ? -12.258 -26.859 12.547 1 77.12 27 THR B CA 1
ATOM 2699 C C . THR B 1 27 ? -12.68 -26.234 13.883 1 77.12 27 THR B C 1
ATOM 2701 O O . THR B 1 27 ? -13.172 -25.094 13.914 1 77.12 27 THR B O 1
ATOM 2704 N N . SER B 1 28 ? -12.758 -27.016 14.906 1 81.19 28 SER B N 1
ATOM 2705 C CA . SER B 1 28 ? -13.188 -26.531 16.219 1 81.19 28 SER B CA 1
ATOM 2706 C C . SER B 1 28 ? -12.016 -25.938 17 1 81.19 28 SER B C 1
ATOM 2708 O O . SER B 1 28 ? -10.859 -26.328 16.781 1 81.19 28 SER B O 1
ATOM 2710 N N . GLN B 1 29 ? -12.367 -24.969 17.812 1 85.69 29 GLN B N 1
ATOM 2711 C CA . GLN B 1 29 ? -11.367 -24.297 18.641 1 85.69 29 GLN B CA 1
ATOM 2712 C C . GLN B 1 29 ? -10.625 -25.312 19.516 1 85.69 29 GLN B C 1
ATOM 2714 O O . GLN B 1 29 ? -9.398 -25.25 19.625 1 85.69 29 GLN B O 1
ATOM 2719 N N . PRO B 1 30 ? -11.242 -26.25 20.141 1 87.62 30 PRO B N 1
ATOM 2720 C CA . PRO B 1 30 ? -10.5 -27.234 20.938 1 87.62 30 PRO B CA 1
ATOM 2721 C C . PRO B 1 30 ? -9.5 -28.031 20.109 1 87.62 30 PRO B C 1
ATOM 2723 O O . PRO B 1 30 ? -8.414 -28.375 20.594 1 87.62 30 PRO B O 1
ATOM 2726 N N . ASN B 1 31 ? -9.914 -28.328 18.906 1 85.25 31 ASN B N 1
ATOM 2727 C CA . ASN B 1 31 ? -9.008 -29.062 18.031 1 85.25 31 ASN B CA 1
ATOM 2728 C C . ASN B 1 31 ? -7.762 -28.25 17.719 1 85.25 31 ASN B C 1
ATOM 2730 O O . ASN B 1 31 ? -6.645 -28.766 17.766 1 85.25 31 ASN B O 1
ATOM 2734 N N . VAL B 1 32 ? -7.977 -27 17.375 1 88.75 32 VAL B N 1
ATOM 2735 C CA . VAL B 1 32 ? -6.844 -26.125 17.094 1 88.75 32 VAL B CA 1
ATOM 2736 C C . VAL B 1 32 ? -5.941 -26.031 18.312 1 88.75 32 VAL B C 1
ATOM 2738 O O . VAL B 1 32 ? -4.719 -26.141 18.203 1 88.75 32 VAL B O 1
ATOM 2741 N N . SER B 1 33 ? -6.512 -25.859 19.484 1 87.88 33 SER B N 1
ATOM 2742 C CA . SER B 1 33 ? -5.766 -25.766 20.734 1 87.88 33 SER B CA 1
ATOM 2743 C C . SER B 1 33 ? -4.961 -27.031 21 1 87.88 33 SER B C 1
ATOM 2745 O O . SER B 1 33 ? -3.799 -26.969 21.406 1 87.88 33 SER B O 1
ATOM 2747 N N . LYS B 1 34 ? -5.598 -28.125 20.75 1 87.56 34 LYS B N 1
ATOM 2748 C CA . LYS B 1 34 ? -4.945 -29.422 20.953 1 87.56 34 LYS B CA 1
ATOM 2749 C C . LYS B 1 34 ? -3.732 -29.562 20.031 1 87.56 34 LYS B C 1
ATOM 2751 O O . LYS B 1 34 ? -2.668 -30 20.484 1 87.56 34 LYS B O 1
ATOM 2756 N N . VAL B 1 35 ? -3.971 -29.281 18.797 1 85.38 35 VAL B N 1
ATOM 2757 C CA . VAL B 1 35 ? -2.91 -29.422 17.812 1 85.38 35 VAL B CA 1
ATOM 2758 C C . VAL B 1 35 ? -1.729 -28.531 18.188 1 85.38 35 VAL B C 1
ATOM 2760 O O . VAL B 1 35 ? -0.575 -28.953 18.125 1 85.38 35 VAL B O 1
ATOM 2763 N N . ILE B 1 36 ? -1.995 -27.312 18.641 1 88.12 36 ILE B N 1
ATOM 2764 C CA . ILE B 1 36 ? -0.959 -26.359 19.031 1 88.12 36 ILE B CA 1
ATOM 2765 C C . ILE B 1 36 ? -0.224 -26.875 20.266 1 88.12 36 ILE B C 1
ATOM 2767 O O . ILE B 1 36 ? 1.005 -26.812 20.328 1 88.12 36 ILE B O 1
ATOM 2771 N N . ASN B 1 37 ? -0.948 -27.359 21.203 1 86.38 37 ASN B N 1
ATOM 2772 C CA . ASN B 1 37 ? -0.356 -27.906 22.406 1 86.38 37 ASN B CA 1
ATOM 2773 C C . ASN B 1 37 ? 0.565 -29.078 22.109 1 86.38 37 ASN B C 1
ATOM 2775 O O . ASN B 1 37 ? 1.643 -29.203 22.688 1 86.38 37 ASN B O 1
ATOM 2779 N N . LEU B 1 38 ? 0.076 -29.938 21.266 1 82.62 38 LEU B N 1
ATOM 2780 C CA . LEU B 1 38 ? 0.887 -31.078 20.859 1 82.62 38 LEU B CA 1
ATOM 2781 C C . LEU B 1 38 ? 2.18 -30.625 20.203 1 82.62 38 LEU B C 1
ATOM 2783 O O . LEU B 1 38 ? 3.244 -31.203 20.438 1 82.62 38 LEU B O 1
ATOM 2787 N N . LEU B 1 39 ? 2.057 -29.672 19.344 1 83.25 39 LEU B N 1
ATOM 2788 C CA . LEU B 1 39 ? 3.23 -29.125 18.672 1 83.25 39 LEU B CA 1
ATOM 2789 C C . LEU B 1 39 ? 4.219 -28.547 19.688 1 83.25 39 LEU B C 1
ATOM 2791 O O . LEU B 1 39 ? 5.426 -28.797 19.594 1 83.25 39 LEU B O 1
ATOM 2795 N N . GLU B 1 40 ? 3.711 -27.828 20.672 1 86.06 40 GLU B N 1
ATOM 2796 C CA . GLU B 1 40 ? 4.551 -27.25 21.703 1 86.06 40 GLU B CA 1
ATOM 2797 C C . GLU B 1 40 ? 5.246 -28.328 22.531 1 86.06 40 GLU B C 1
ATOM 2799 O O . GLU B 1 40 ? 6.43 -28.203 22.844 1 86.06 40 GLU B O 1
ATOM 2804 N N . LYS B 1 41 ? 4.527 -29.344 22.812 1 80.81 41 LYS B N 1
ATOM 2805 C CA . LYS B 1 41 ? 5.078 -30.453 23.578 1 80.81 41 LYS B CA 1
ATOM 2806 C C . LYS B 1 41 ? 6.164 -31.172 22.781 1 80.81 41 LYS B C 1
ATOM 2808 O O . LYS B 1 41 ? 7.203 -31.547 23.328 1 80.81 41 LYS B O 1
ATOM 2813 N N . GLU B 1 42 ? 5.875 -31.391 21.547 1 78.12 42 GLU B N 1
ATOM 2814 C CA . GLU B 1 42 ? 6.82 -32.094 20.703 1 78.12 42 GLU B CA 1
ATOM 2815 C C . GLU B 1 42 ? 8.125 -31.328 20.547 1 78.12 42 GLU B C 1
ATOM 2817 O O . GLU B 1 42 ? 9.211 -31.906 20.562 1 78.12 42 GLU B O 1
ATOM 2822 N N . ILE B 1 43 ? 7.965 -30.031 20.391 1 76.75 43 ILE B N 1
ATOM 2823 C CA . ILE B 1 43 ? 9.133 -29.203 20.109 1 76.75 43 ILE B CA 1
ATOM 2824 C C . ILE B 1 43 ? 9.766 -28.75 21.422 1 76.75 43 ILE B C 1
ATOM 2826 O O . ILE B 1 43 ? 10.938 -28.375 21.453 1 76.75 43 ILE B O 1
ATOM 2830 N N . GLY B 1 44 ? 8.984 -28.812 22.5 1 76.31 44 GLY B N 1
ATOM 2831 C CA . GLY B 1 44 ? 9.484 -28.484 23.812 1 76.31 44 GLY B CA 1
ATOM 2832 C C . GLY B 1 44 ? 9.562 -27 24.078 1 76.31 44 GLY B C 1
ATOM 2833 O O . GLY B 1 44 ? 10.469 -26.531 24.781 1 76.31 44 GLY B O 1
ATOM 2834 N N . ILE B 1 45 ? 8.867 -26.297 23.266 1 77.19 45 ILE B N 1
ATOM 2835 C CA . ILE B 1 45 ? 8.852 -24.844 23.484 1 77.19 45 ILE B CA 1
ATOM 2836 C C . ILE B 1 45 ? 7.414 -24.359 23.609 1 77.19 45 ILE B C 1
ATOM 2838 O O . ILE B 1 45 ? 6.484 -25.016 23.141 1 77.19 45 ILE B O 1
ATOM 2842 N N . GLU B 1 46 ? 7.285 -23.266 24.297 1 81.31 46 GLU B N 1
ATOM 2843 C CA . GLU B 1 46 ? 6.016 -22.547 24.281 1 81.31 46 GLU B CA 1
ATOM 2844 C C . GLU B 1 46 ? 5.949 -21.578 23.109 1 81.31 46 GLU B C 1
ATOM 2846 O O . GLU B 1 46 ? 6.734 -20.625 23.031 1 81.31 46 GLU B O 1
ATOM 2851 N N . ILE B 1 47 ? 4.98 -21.875 22.219 1 83.19 47 ILE B N 1
ATOM 2852 C CA . ILE B 1 47 ? 4.891 -21.109 20.984 1 83.19 47 ILE B CA 1
ATOM 2853 C C . ILE B 1 47 ? 4.039 -19.859 21.219 1 83.19 47 ILE B C 1
ATOM 2855 O O . ILE B 1 47 ? 4.371 -18.766 20.734 1 83.19 47 ILE B O 1
ATOM 2859 N N . PHE B 1 48 ? 2.945 -20.141 21.891 1 85.62 48 PHE B N 1
ATOM 2860 C CA . PHE B 1 48 ? 1.983 -19.062 22.078 1 85.62 48 PHE B CA 1
ATOM 2861 C C . PHE B 1 48 ? 1.765 -18.797 23.562 1 85.62 48 PHE B C 1
ATOM 2863 O O . PHE B 1 48 ? 1.726 -19.734 24.375 1 85.62 48 PHE B O 1
ATOM 2870 N N . TYR B 1 49 ? 1.768 -17.594 23.859 1 78.94 49 TYR B N 1
ATOM 2871 C CA . TYR B 1 49 ? 1.232 -17.172 25.156 1 78.94 49 TYR B CA 1
ATOM 2872 C C . TYR B 1 49 ? -0.254 -16.859 25.047 1 78.94 49 TYR B C 1
ATOM 2874 O O . TYR B 1 49 ? -0.675 -16.094 24.172 1 78.94 49 TYR B O 1
ATOM 2882 N N . ARG B 1 50 ? -1.025 -17.719 25.766 1 70.81 50 ARG B N 1
ATOM 2883 C CA . ARG B 1 50 ? -2.477 -17.578 25.688 1 70.81 50 ARG B CA 1
ATOM 2884 C C . ARG B 1 50 ? -2.988 -16.625 26.766 1 70.81 50 ARG B C 1
ATOM 2886 O O . ARG B 1 50 ? -2.549 -16.688 27.922 1 70.81 50 ARG B O 1
ATOM 2893 N N . ASN B 1 51 ? -3.582 -15.547 26.344 1 63.31 51 ASN B N 1
ATOM 2894 C CA . ASN B 1 51 ? -4.262 -14.664 27.297 1 63.31 51 ASN B CA 1
ATOM 2895 C C . ASN B 1 51 ? -5.715 -14.43 26.891 1 63.31 51 ASN B C 1
ATOM 2897 O O . ASN B 1 51 ? -6.199 -15.016 25.922 1 63.31 51 ASN B O 1
ATOM 2901 N N . ASN B 1 52 ? -6.586 -13.789 27.656 1 58.84 52 ASN B N 1
ATOM 2902 C CA . ASN B 1 52 ? -8.008 -13.539 27.438 1 58.84 52 ASN B CA 1
ATOM 2903 C C . ASN B 1 52 ? -8.242 -12.797 26.125 1 58.84 52 ASN B C 1
ATOM 2905 O O . ASN B 1 52 ? -9.367 -12.797 25.609 1 58.84 52 ASN B O 1
ATOM 2909 N N . LYS B 1 53 ? -7.25 -12.273 25.578 1 55.38 53 LYS B N 1
ATOM 2910 C CA . LYS B 1 53 ? -7.434 -11.43 24.391 1 55.38 53 LYS B CA 1
ATOM 2911 C C . LYS B 1 53 ? -6.992 -12.156 23.125 1 55.38 53 LYS B C 1
ATOM 2913 O O . LYS B 1 53 ? -7.145 -11.633 22.016 1 55.38 53 LYS B O 1
ATOM 2918 N N . GLY B 1 54 ? -6.43 -13.297 23.297 1 68.44 54 GLY B N 1
ATOM 2919 C CA . GLY B 1 54 ? -5.992 -14.078 22.156 1 68.44 54 GLY B CA 1
ATOM 2920 C C . GLY B 1 54 ? -4.641 -14.734 22.359 1 68.44 54 GLY B C 1
ATOM 2921 O O . GLY B 1 54 ? -4.297 -15.125 23.469 1 68.44 54 GLY B O 1
ATOM 2922 N N . VAL B 1 55 ? -3.975 -15.047 21.203 1 75.56 55 VAL B N 1
ATOM 2923 C CA . VAL B 1 55 ? -2.695 -15.742 21.312 1 75.56 55 VAL B CA 1
ATOM 2924 C C . VAL B 1 55 ? -1.57 -14.82 20.844 1 75.56 55 VAL B C 1
ATOM 2926 O O . VAL B 1 55 ? -1.751 -14.023 19.922 1 75.56 55 VAL B O 1
ATOM 2929 N N . ARG B 1 56 ? -0.494 -14.734 21.641 1 75.5 56 ARG B N 1
ATOM 2930 C CA . ARG B 1 56 ? 0.727 -14.039 21.25 1 75.5 56 ARG B CA 1
ATOM 2931 C C . ARG B 1 56 ? 1.88 -15.016 21.062 1 75.5 56 ARG B C 1
ATOM 2933 O O . ARG B 1 56 ? 2.043 -15.961 21.828 1 75.5 56 ARG B O 1
ATOM 2940 N N . MET B 1 57 ? 2.588 -14.742 20.047 1 78.06 57 MET B N 1
ATOM 2941 C CA . MET B 1 57 ? 3.672 -15.664 19.719 1 78.06 57 MET B CA 1
ATOM 2942 C C . MET B 1 57 ? 4.891 -15.414 20.594 1 78.06 57 MET B C 1
ATOM 2944 O O . MET B 1 57 ? 5.23 -14.266 20.875 1 78.06 57 MET B O 1
ATOM 2948 N N . SER B 1 58 ? 5.488 -16.438 21.172 1 75.75 58 SER B N 1
ATOM 2949 C CA . SER B 1 58 ? 6.77 -16.359 21.875 1 75.75 58 SER B CA 1
ATOM 2950 C C . SER B 1 58 ? 7.914 -16.078 20.906 1 75.75 58 SER B C 1
ATOM 2952 O O . SER B 1 58 ? 7.73 -16.156 19.688 1 75.75 58 SER B O 1
ATOM 2954 N N . GLU B 1 59 ? 9.07 -15.75 21.438 1 67.25 59 GLU B N 1
ATOM 2955 C CA . GLU B 1 59 ? 10.25 -15.57 20.594 1 67.25 59 GLU B CA 1
ATOM 2956 C C . GLU B 1 59 ? 10.578 -16.844 19.828 1 67.25 59 GLU B C 1
ATOM 2958 O O . GLU B 1 59 ? 10.906 -16.781 18.625 1 67.25 59 GLU B O 1
ATOM 2963 N N . LYS B 1 60 ? 10.547 -17.828 20.594 1 72.25 60 LYS B N 1
ATOM 2964 C CA . LYS B 1 60 ? 10.789 -19.125 19.953 1 72.25 60 LYS B CA 1
ATOM 2965 C C . LYS B 1 60 ? 9.695 -19.453 18.938 1 72.25 60 LYS B C 1
ATOM 2967 O O . LYS B 1 60 ? 9.961 -20.078 17.906 1 72.25 60 LYS B O 1
ATOM 2972 N N . GLY B 1 61 ? 8.547 -18.984 19.281 1 76.62 61 GLY B N 1
ATOM 2973 C CA . GLY B 1 61 ? 7.449 -19.156 18.344 1 76.62 61 GLY B CA 1
ATOM 2974 C C . GLY B 1 61 ? 7.652 -18.391 17.031 1 76.62 61 GLY B C 1
ATOM 2975 O O . GLY B 1 61 ? 7.352 -18.922 15.961 1 76.62 61 GLY B O 1
ATOM 2976 N N . GLU B 1 62 ? 8.188 -17.297 17.156 1 71.5 62 GLU B N 1
ATOM 2977 C CA . GLU B 1 62 ? 8.469 -16.484 15.969 1 71.5 62 GLU B CA 1
ATOM 2978 C C . GLU B 1 62 ? 9.5 -17.156 15.07 1 71.5 62 GLU B C 1
ATOM 2980 O O . GLU B 1 62 ? 9.359 -17.156 13.844 1 71.5 62 GLU B O 1
ATOM 2985 N N . GLU B 1 63 ? 10.523 -17.641 15.742 1 67.44 63 GLU B N 1
ATOM 2986 C CA . GLU B 1 63 ? 11.516 -18.406 14.992 1 67.44 63 GLU B CA 1
ATOM 2987 C C . GLU B 1 63 ? 10.891 -19.594 14.289 1 67.44 63 GLU B C 1
ATOM 2989 O O . GLU B 1 63 ? 11.172 -19.859 13.117 1 67.44 63 GLU B O 1
ATOM 2994 N N . LEU B 1 64 ? 10.094 -20.234 15.07 1 74.75 64 LEU B N 1
ATOM 2995 C CA . LEU B 1 64 ? 9.422 -21.391 14.516 1 74.75 64 LEU B CA 1
ATOM 2996 C C . LEU B 1 64 ? 8.516 -21 13.352 1 74.75 64 LEU B C 1
ATOM 2998 O O . LEU B 1 64 ? 8.391 -21.75 12.375 1 74.75 64 LEU B O 1
ATOM 3002 N N . TYR B 1 65 ? 7.918 -19.828 13.578 1 77.56 65 TYR B N 1
ATOM 3003 C CA . TYR B 1 65 ? 7.012 -19.344 12.547 1 77.56 65 TYR B CA 1
ATOM 3004 C C . TYR B 1 65 ? 7.73 -19.203 11.211 1 77.56 65 TYR B C 1
ATOM 3006 O O . TYR B 1 65 ? 7.23 -19.656 10.18 1 77.56 65 TYR B O 1
ATOM 3014 N N . ASP B 1 66 ? 8.867 -18.688 11.297 1 65.12 66 ASP B N 1
ATOM 3015 C CA . ASP B 1 66 ? 9.664 -18.5 10.094 1 65.12 66 ASP B CA 1
ATOM 3016 C C . ASP B 1 66 ? 9.984 -19.844 9.438 1 65.12 66 ASP B C 1
ATOM 3018 O O . ASP B 1 66 ? 9.844 -20 8.219 1 65.12 66 ASP B O 1
ATOM 3022 N N . TYR B 1 67 ? 10.375 -20.719 10.242 1 64.81 67 TYR B N 1
ATOM 3023 C CA . TYR B 1 67 ? 10.719 -22.047 9.742 1 64.81 67 TYR B CA 1
ATOM 3024 C C . TYR B 1 67 ? 9.484 -22.766 9.203 1 64.81 67 TYR B C 1
ATOM 3026 O O . TYR B 1 67 ? 9.539 -23.406 8.148 1 64.81 67 TYR B O 1
ATOM 3034 N N . ALA B 1 68 ? 8.445 -22.656 10.016 1 73.81 68 ALA B N 1
ATOM 3035 C CA . ALA B 1 68 ? 7.211 -23.328 9.625 1 73.81 68 ALA B CA 1
ATOM 3036 C C . ALA B 1 68 ? 6.707 -22.812 8.281 1 73.81 68 ALA B C 1
ATOM 3038 O O . ALA B 1 68 ? 6.254 -23.594 7.441 1 73.81 68 ALA B O 1
ATOM 3039 N N . GLN B 1 69 ? 6.832 -21.531 8.172 1 68.19 69 GLN B N 1
ATOM 3040 C CA . GLN B 1 69 ? 6.438 -20.938 6.898 1 68.19 69 GLN B CA 1
ATOM 3041 C C . GLN B 1 69 ? 7.254 -21.516 5.746 1 68.19 69 GLN B C 1
ATOM 3043 O O . GLN B 1 69 ? 6.707 -21.828 4.691 1 68.19 69 GLN B O 1
ATOM 3048 N N . ARG B 1 70 ? 8.492 -21.672 6.012 1 61.38 70 ARG B N 1
ATOM 3049 C CA . ARG B 1 70 ? 9.383 -22.219 5.004 1 61.38 70 ARG B CA 1
ATOM 3050 C C . ARG B 1 70 ? 9.008 -23.672 4.68 1 61.38 70 ARG B C 1
ATOM 3052 O O . ARG B 1 70 ? 9.016 -24.062 3.516 1 61.38 70 ARG B O 1
ATOM 3059 N N . ILE B 1 71 ? 8.727 -24.359 5.688 1 62.56 71 ILE B N 1
ATOM 3060 C CA . ILE B 1 71 ? 8.367 -25.766 5.523 1 62.56 71 ILE B CA 1
ATOM 3061 C C . ILE B 1 71 ? 7.082 -25.875 4.711 1 62.56 71 ILE B C 1
ATOM 3063 O O . ILE B 1 71 ? 7.008 -26.656 3.754 1 62.56 71 ILE B O 1
ATOM 3067 N N . LEU B 1 72 ? 6.168 -25.109 5.145 1 65.88 72 LEU B N 1
ATOM 3068 C CA . LEU B 1 72 ? 4.879 -25.219 4.473 1 65.88 72 LEU B CA 1
ATOM 3069 C C . LEU B 1 72 ? 4.988 -24.797 3.01 1 65.88 72 LEU B C 1
ATOM 3071 O O . LEU B 1 72 ? 4.332 -25.375 2.141 1 65.88 72 LEU B O 1
ATOM 3075 N N . LYS B 1 73 ? 5.777 -23.875 2.873 1 61 73 LYS B N 1
ATOM 3076 C CA . LYS B 1 73 ? 6.035 -23.469 1.495 1 61 73 LYS B CA 1
ATOM 3077 C C . LYS B 1 73 ? 6.641 -24.609 0.687 1 61 73 LYS B C 1
ATOM 3079 O O . LYS B 1 73 ? 6.234 -24.859 -0.45 1 61 73 LYS B O 1
ATOM 3084 N N . ASN B 1 74 ? 7.531 -25.188 1.346 1 55.03 74 ASN B N 1
ATOM 3085 C CA . ASN B 1 74 ? 8.172 -26.297 0.67 1 55.03 74 ASN B CA 1
ATOM 3086 C C . ASN B 1 74 ? 7.207 -27.469 0.473 1 55.03 74 ASN B C 1
ATOM 3088 O O . ASN B 1 74 ? 7.234 -28.141 -0.561 1 55.03 74 ASN B O 1
ATOM 3092 N N . VAL B 1 75 ? 6.477 -27.703 1.484 1 56.41 75 VAL B N 1
ATOM 3093 C CA . VAL B 1 75 ? 5.465 -28.75 1.371 1 56.41 75 VAL B CA 1
ATOM 3094 C C . VAL B 1 75 ? 4.508 -28.422 0.226 1 56.41 75 VAL B C 1
ATOM 3096 O O . VAL B 1 75 ? 4.164 -29.297 -0.572 1 56.41 75 VAL B O 1
ATOM 3099 N N . ASP B 1 76 ? 4.082 -27.203 0.266 1 55.69 76 ASP B N 1
ATOM 3100 C CA . ASP B 1 76 ? 3.199 -26.766 -0.814 1 55.69 76 ASP B CA 1
ATOM 3101 C C . ASP B 1 76 ? 3.865 -26.953 -2.176 1 55.69 76 ASP B C 1
ATOM 3103 O O . ASP B 1 76 ? 3.217 -27.375 -3.135 1 55.69 76 ASP B O 1
ATOM 3107 N N . MET B 1 77 ? 5.07 -26.641 -2.105 1 51.28 77 MET B N 1
ATOM 3108 C CA . MET B 1 77 ? 5.844 -26.828 -3.33 1 51.28 77 MET B CA 1
ATOM 3109 C C . MET B 1 77 ? 5.914 -28.312 -3.711 1 51.28 77 MET B C 1
ATOM 3111 O O . MET B 1 77 ? 5.789 -28.656 -4.887 1 51.28 77 MET B O 1
ATOM 3115 N N . ILE B 1 78 ? 6.086 -29.109 -2.711 1 48.91 78 ILE B N 1
ATOM 3116 C CA . ILE B 1 78 ? 6.152 -30.547 -2.945 1 48.91 78 ILE B CA 1
ATOM 3117 C C . ILE B 1 78 ? 4.797 -31.047 -3.43 1 48.91 78 ILE B C 1
ATOM 3119 O O . ILE B 1 78 ? 4.727 -31.844 -4.367 1 48.91 78 ILE B O 1
ATOM 3123 N N . MET B 1 79 ? 3.857 -30.688 -2.678 1 49.19 79 MET B N 1
ATOM 3124 C CA . MET B 1 79 ? 2.52 -31.141 -3.059 1 49.19 79 MET B CA 1
ATOM 3125 C C . MET B 1 79 ? 2.17 -30.672 -4.469 1 49.19 79 MET B C 1
ATOM 3127 O O . MET B 1 79 ? 1.428 -31.344 -5.184 1 49.19 79 MET B O 1
ATOM 3131 N N . SER B 1 80 ? 2.703 -29.531 -4.664 1 47.41 80 SER B N 1
ATOM 3132 C CA . SER B 1 80 ? 2.49 -29 -6.008 1 47.41 80 SER B CA 1
ATOM 3133 C C . SER B 1 80 ? 3.242 -29.828 -7.051 1 47.41 80 SER B C 1
ATOM 3135 O O . SER B 1 80 ? 2.871 -29.828 -8.227 1 47.41 80 SER B O 1
ATOM 3137 N N . ILE B 1 81 ? 4.316 -30.391 -6.625 1 44.59 81 ILE B N 1
ATOM 3138 C CA . ILE B 1 81 ? 5.066 -31.25 -7.527 1 44.59 81 ILE B CA 1
ATOM 3139 C C . ILE B 1 81 ? 4.227 -32.469 -7.895 1 44.59 81 ILE B C 1
ATOM 3141 O O . ILE B 1 81 ? 4.246 -32.938 -9.039 1 44.59 81 ILE B O 1
ATOM 3145 N N . SER B 1 82 ? 3.734 -33.125 -6.922 1 42.25 82 SER B N 1
ATOM 3146 C CA . SER B 1 82 ? 3.018 -34.375 -7.227 1 42.25 82 SER B CA 1
ATOM 3147 C C . SER B 1 82 ? 1.801 -34.094 -8.102 1 42.25 82 SER B C 1
ATOM 3149 O O . SER B 1 82 ? 1.294 -35 -8.766 1 42.25 82 SER B O 1
ATOM 3151 N N . ASN B 1 83 ? 1.036 -33.156 -7.762 1 41.72 83 ASN B N 1
ATOM 3152 C CA . ASN B 1 83 ? -0.118 -32.906 -8.625 1 41.72 83 ASN B CA 1
ATOM 3153 C C . ASN B 1 83 ? 0.297 -32.281 -9.953 1 41.72 83 ASN B C 1
ATOM 3155 O O . ASN B 1 83 ? 1.149 -31.391 -10 1 41.72 83 ASN B O 1
ATOM 3159 N N . ASP B 1 84 ? 0.373 -33.031 -10.992 1 43.03 84 ASP B N 1
ATOM 3160 C CA . ASP B 1 84 ? 0.7 -32.688 -12.383 1 43.03 84 ASP B CA 1
ATOM 3161 C C . ASP B 1 84 ? 0.59 -31.203 -12.641 1 43.03 84 ASP B C 1
ATOM 3163 O O . ASP B 1 84 ? 1.05 -30.703 -13.672 1 43.03 84 ASP B O 1
ATOM 3167 N N . LYS B 1 85 ? -0.528 -30.484 -12.258 1 47.69 85 LYS B N 1
ATOM 3168 C CA . LYS B 1 85 ? -0.827 -29.109 -12.688 1 47.69 85 LYS B CA 1
ATOM 3169 C C . LYS B 1 85 ? -0.074 -28.094 -11.836 1 47.69 85 LYS B C 1
ATOM 3171 O O . LYS B 1 85 ? -0.616 -27.578 -10.859 1 47.69 85 LYS B O 1
ATOM 3176 N N . TYR B 1 86 ? 1.292 -28.25 -11.656 1 48.31 86 TYR B N 1
ATOM 3177 C CA . TYR B 1 86 ? 2.254 -27.422 -10.938 1 48.31 86 TYR B CA 1
ATOM 3178 C C . TYR B 1 86 ? 2.018 -25.938 -11.219 1 48.31 86 TYR B C 1
ATOM 3180 O O . TYR B 1 86 ? 2.213 -25.469 -12.344 1 48.31 86 TYR B O 1
ATOM 3188 N N . MET B 1 87 ? 1.248 -25.484 -10.43 1 57.41 87 MET B N 1
ATOM 3189 C CA . MET B 1 87 ? 1.083 -24.047 -10.617 1 57.41 87 MET B CA 1
ATOM 3190 C C . MET B 1 87 ? 2.342 -23.297 -10.195 1 57.41 87 MET B C 1
ATOM 3192 O O . MET B 1 87 ? 2.803 -23.422 -9.062 1 57.41 87 MET B O 1
ATOM 3196 N N . LYS B 1 88 ? 3.252 -22.922 -11.195 1 65.88 88 LYS B N 1
ATOM 3197 C CA . LYS B 1 88 ? 4.398 -22.047 -10.945 1 65.88 88 LYS B CA 1
ATOM 3198 C C . LYS B 1 88 ? 4 -20.828 -10.117 1 65.88 88 LYS B C 1
ATOM 3200 O O . LYS B 1 88 ? 2.873 -20.344 -10.227 1 65.88 88 LYS B O 1
ATOM 3205 N N . LYS B 1 89 ? 4.914 -20.578 -9.047 1 78.19 89 LYS B N 1
ATOM 3206 C CA . LYS B 1 89 ? 4.625 -19.422 -8.203 1 78.19 89 LYS B CA 1
ATOM 3207 C C . LYS B 1 89 ? 5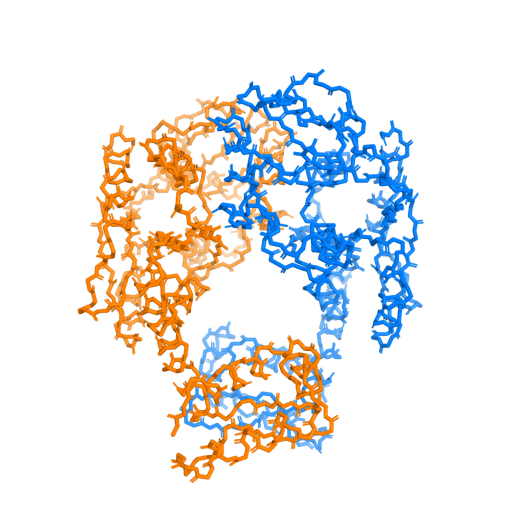.742 -18.375 -8.289 1 78.19 89 LYS B C 1
ATOM 3209 O O . LYS B 1 89 ? 6.918 -18.734 -8.398 1 78.19 89 LYS B O 1
ATOM 3214 N N . LEU B 1 90 ? 5.461 -17.203 -8.406 1 87.19 90 LEU B N 1
ATOM 3215 C CA . LEU B 1 90 ? 6.387 -16.062 -8.352 1 87.19 90 LEU B CA 1
ATOM 3216 C C . LEU B 1 90 ? 5.91 -15.016 -7.359 1 87.19 90 LEU B C 1
ATOM 3218 O O . LEU B 1 90 ? 4.887 -14.359 -7.586 1 87.19 90 LEU B O 1
ATOM 3222 N N . ASN B 1 91 ? 6.621 -14.93 -6.242 1 91.5 91 ASN B N 1
ATOM 3223 C CA . ASN B 1 91 ? 6.277 -13.953 -5.215 1 91.5 91 ASN B CA 1
ATOM 3224 C C . ASN B 1 91 ? 7.344 -12.867 -5.102 1 91.5 91 ASN B C 1
ATOM 3226 O O . ASN B 1 91 ? 8.477 -13.141 -4.711 1 91.5 91 ASN B O 1
ATOM 3230 N N . ILE B 1 92 ? 6.902 -11.672 -5.422 1 96.25 92 ILE B N 1
ATOM 3231 C CA . ILE B 1 92 ? 7.828 -10.547 -5.461 1 96.25 92 ILE B CA 1
ATOM 3232 C C . ILE B 1 92 ? 7.344 -9.445 -4.52 1 96.25 92 ILE B C 1
ATOM 3234 O O . ILE B 1 92 ? 6.152 -9.125 -4.484 1 96.25 92 ILE B O 1
ATOM 3238 N N . SER B 1 93 ? 8.25 -8.953 -3.748 1 96.31 93 SER B N 1
ATOM 3239 C CA . SER B 1 93 ? 8.023 -7.699 -3.031 1 96.31 93 SER B CA 1
ATOM 3240 C C . SER B 1 93 ? 8.883 -6.574 -3.604 1 96.31 93 SER B C 1
ATOM 3242 O O . SER B 1 93 ? 10.039 -6.793 -3.973 1 96.31 93 SER B O 1
ATOM 3244 N N . SER B 1 94 ? 8.297 -5.402 -3.658 1 94.38 94 SER B N 1
ATOM 3245 C CA . SER B 1 94 ? 9.031 -4.289 -4.25 1 94.38 94 SER B CA 1
ATOM 3246 C C . SER B 1 94 ? 8.727 -2.979 -3.535 1 94.38 94 SER B C 1
ATOM 3248 O O . SER B 1 94 ? 7.594 -2.754 -3.098 1 94.38 94 SER B O 1
ATOM 3250 N N . TYR B 1 95 ? 9.812 -2.211 -3.441 1 89.31 95 TYR B N 1
ATOM 3251 C CA . TYR B 1 95 ? 9.531 -0.808 -3.158 1 89.31 95 TYR B CA 1
ATOM 3252 C C . TYR B 1 95 ? 8.641 -0.203 -4.234 1 89.31 95 TYR B C 1
ATOM 3254 O O . TYR B 1 95 ? 8.758 -0.546 -5.414 1 89.31 95 TYR B O 1
ATOM 3262 N N . PRO B 1 96 ? 7.668 0.58 -3.842 1 84.75 96 PRO B N 1
ATOM 3263 C CA . PRO B 1 96 ? 6.762 1.143 -4.848 1 84.75 96 PRO B CA 1
ATOM 3264 C C . PRO B 1 96 ? 7.504 1.763 -6.027 1 84.75 96 PRO B C 1
ATOM 3266 O O . PRO B 1 96 ? 8.344 2.646 -5.84 1 84.75 96 PRO B O 1
ATOM 3269 N N . SER B 1 97 ? 7.172 1.279 -7.207 1 83.62 97 SER B N 1
ATOM 3270 C CA . SER B 1 97 ? 7.836 1.723 -8.422 1 83.62 97 SER B CA 1
ATOM 3271 C C . SER B 1 97 ? 6.984 1.434 -9.656 1 83.62 97 SER B C 1
ATOM 3273 O O . SER B 1 97 ? 6.594 0.289 -9.891 1 83.62 97 SER B O 1
ATOM 3275 N N . HIS B 1 98 ? 6.77 2.488 -10.398 1 80.12 98 HIS B N 1
ATOM 3276 C CA . HIS B 1 98 ? 6.059 2.309 -11.656 1 80.12 98 HIS B CA 1
ATOM 3277 C C . HIS B 1 98 ? 6.855 1.427 -12.617 1 80.12 98 HIS B C 1
ATOM 3279 O O . HIS B 1 98 ? 6.277 0.623 -13.352 1 80.12 98 HIS B O 1
ATOM 3285 N N . MET B 1 99 ? 8.086 1.575 -12.555 1 83.19 99 MET B N 1
ATOM 3286 C CA . MET B 1 99 ? 8.961 0.822 -13.453 1 83.19 99 MET B CA 1
ATOM 3287 C C . MET B 1 99 ? 8.898 -0.671 -13.148 1 83.19 99 MET B C 1
ATOM 3289 O O . MET B 1 99 ? 8.734 -1.489 -14.055 1 83.19 99 MET B O 1
ATOM 3293 N N . VAL B 1 100 ? 9.023 -1.007 -11.93 1 89.75 100 VAL B N 1
ATOM 3294 C CA . VAL B 1 100 ? 9.023 -2.416 -11.547 1 89.75 100 VAL B CA 1
ATOM 3295 C C . VAL B 1 100 ? 7.664 -3.035 -11.867 1 89.75 100 VAL B C 1
ATOM 3297 O O . VAL B 1 100 ? 7.59 -4.176 -12.328 1 89.75 100 VAL B O 1
ATOM 3300 N N . SER B 1 101 ? 6.629 -2.295 -11.617 1 88.06 101 SER B N 1
ATOM 3301 C CA . SER B 1 101 ? 5.289 -2.775 -11.945 1 88.06 101 SER B CA 1
ATOM 3302 C C . SER B 1 101 ? 5.148 -3.051 -13.438 1 88.06 101 SER B C 1
ATOM 3304 O O . SER B 1 101 ? 4.531 -4.039 -13.836 1 88.06 101 SER B O 1
ATOM 3306 N N . ARG B 1 102 ? 5.641 -2.199 -14.188 1 85.25 102 ARG B N 1
ATOM 3307 C CA . ARG B 1 102 ? 5.586 -2.385 -15.633 1 85.25 102 ARG B CA 1
ATOM 3308 C C . ARG B 1 102 ? 6.359 -3.629 -16.062 1 85.25 102 ARG B C 1
ATOM 3310 O O . ARG B 1 102 ? 5.906 -4.387 -16.922 1 85.25 102 ARG B O 1
ATOM 3317 N N . VAL B 1 103 ? 7.547 -3.705 -15.523 1 89.69 103 VAL B N 1
ATOM 3318 C CA . VAL B 1 103 ? 8.352 -4.887 -15.828 1 89.69 103 VAL B CA 1
ATOM 3319 C C . VAL B 1 103 ? 7.57 -6.148 -15.461 1 89.69 103 VAL B C 1
ATOM 3321 O O . VAL B 1 103 ? 7.602 -7.141 -16.188 1 89.69 103 VAL B O 1
ATOM 3324 N N . PHE B 1 104 ? 6.926 -6.059 -14.328 1 90.56 104 PHE B N 1
ATOM 3325 C CA . PHE B 1 104 ? 6.113 -7.184 -13.891 1 90.56 104 PHE B CA 1
ATOM 3326 C C . PHE B 1 104 ? 5.02 -7.496 -14.906 1 90.56 104 PHE B C 1
ATOM 3328 O O . PHE B 1 104 ? 4.785 -8.656 -15.242 1 90.56 104 PHE B O 1
ATOM 3335 N N . CYS B 1 105 ? 4.387 -6.48 -15.375 1 87.94 105 CYS B N 1
ATOM 3336 C CA . CYS B 1 105 ? 3.354 -6.645 -16.391 1 87.94 105 CYS B CA 1
ATOM 3337 C C . CYS B 1 105 ? 3.93 -7.266 -17.656 1 87.94 105 CYS B C 1
ATOM 3339 O O . CYS B 1 105 ? 3.348 -8.195 -18.219 1 87.94 105 CYS B O 1
ATOM 3341 N N . ASP B 1 106 ? 5.066 -6.734 -18.078 1 87.44 106 ASP B N 1
ATOM 3342 C CA . ASP B 1 106 ? 5.723 -7.262 -19.266 1 87.44 106 ASP B CA 1
ATOM 3343 C C . ASP B 1 106 ? 6.105 -8.727 -19.078 1 87.44 106 ASP B C 1
ATOM 3345 O O . ASP B 1 106 ? 6.004 -9.523 -20.016 1 87.44 106 ASP B O 1
ATOM 3349 N N . TYR B 1 107 ? 6.594 -8.977 -17.922 1 89.31 107 TYR B N 1
ATOM 3350 C CA . TYR B 1 107 ? 6.945 -10.359 -17.625 1 89.31 107 TYR B CA 1
ATOM 3351 C C . TYR B 1 107 ? 5.723 -11.266 -17.719 1 89.31 107 TYR B C 1
ATOM 3353 O O . TYR B 1 107 ? 5.805 -12.367 -18.266 1 89.31 107 TYR B O 1
ATOM 3361 N N . TYR B 1 108 ? 4.625 -10.836 -17.156 1 83.94 108 TYR B N 1
ATOM 3362 C CA . TYR B 1 108 ? 3.383 -11.594 -17.219 1 83.94 108 TYR B CA 1
ATOM 3363 C C . TYR B 1 108 ? 2.988 -11.859 -18.672 1 83.94 108 TYR B C 1
ATOM 3365 O O . TYR B 1 108 ? 2.604 -12.984 -19.016 1 83.94 108 TYR B O 1
ATOM 3373 N N . LYS B 1 109 ? 3.088 -10.93 -19.484 1 82.81 109 LYS B N 1
ATOM 3374 C CA . LYS B 1 109 ? 2.676 -11.031 -20.875 1 82.81 109 LYS B CA 1
ATOM 3375 C C . LYS B 1 109 ? 3.541 -12.031 -21.641 1 82.81 109 LYS B C 1
ATOM 3377 O O . LYS B 1 109 ? 3.047 -12.75 -22.5 1 82.81 109 LYS B O 1
ATOM 3382 N N . LYS B 1 110 ? 4.773 -11.945 -21.359 1 81.38 110 LYS B N 1
ATOM 3383 C CA . LYS B 1 110 ? 5.73 -12.766 -22.094 1 81.38 110 LYS B CA 1
ATOM 3384 C C . LYS B 1 110 ? 5.613 -14.234 -21.688 1 81.38 110 LYS B C 1
ATOM 3386 O O . LYS B 1 110 ? 5.988 -15.125 -22.453 1 81.38 110 LYS B O 1
ATOM 3391 N N . ASN B 1 111 ? 5.156 -14.352 -20.516 1 74.62 111 ASN B N 1
ATOM 3392 C CA . ASN B 1 111 ? 5.117 -15.727 -20.016 1 74.62 111 ASN B CA 1
ATOM 3393 C C . ASN B 1 111 ? 3.689 -16.25 -19.938 1 74.62 111 ASN B C 1
ATOM 3395 O O . ASN B 1 111 ? 2.752 -15.484 -19.719 1 74.62 111 ASN B O 1
ATOM 3399 N N . ASP B 1 112 ? 3.34 -17.234 -20.703 1 61.62 112 ASP B N 1
ATOM 3400 C CA . ASP B 1 112 ? 2.014 -17.844 -20.688 1 61.62 112 ASP B CA 1
ATOM 3401 C C . ASP B 1 112 ? 1.593 -18.219 -19.266 1 61.62 112 ASP B C 1
ATOM 3403 O O . ASP B 1 112 ? 2.062 -19.219 -18.719 1 61.62 112 ASP B O 1
ATOM 3407 N N . PHE B 1 113 ? 1.089 -17.297 -18.547 1 59.12 113 PHE B N 1
ATOM 3408 C CA . PHE B 1 113 ? 0.785 -17.438 -17.125 1 59.12 113 PHE B CA 1
ATOM 3409 C C . PHE B 1 113 ? -0.338 -18.438 -16.906 1 59.12 113 PHE B C 1
ATOM 3411 O O . PHE B 1 113 ? -0.995 -18.438 -15.859 1 59.12 113 PHE B O 1
ATOM 3418 N N . HIS B 1 114 ? -0.606 -19.266 -17.797 1 58.38 114 HIS B N 1
ATOM 3419 C CA . HIS B 1 114 ? -1.73 -20.172 -17.594 1 58.38 114 HIS B CA 1
ATOM 3420 C C . HIS B 1 114 ? -1.544 -21 -16.328 1 58.38 114 HIS B C 1
ATOM 3422 O O . HIS B 1 114 ? -2.518 -21.328 -15.648 1 58.38 114 HIS B O 1
ATOM 3428 N N . ASP B 1 115 ? -0.324 -21.141 -15.938 1 62.41 115 ASP B N 1
ATOM 3429 C CA . ASP B 1 115 ? -0.131 -21.969 -14.75 1 62.41 115 ASP B CA 1
ATOM 3430 C C . ASP B 1 115 ? 0.73 -21.234 -13.711 1 62.41 115 ASP B C 1
ATOM 3432 O O . ASP B 1 115 ? 1.505 -21.875 -12.992 1 62.41 115 ASP B O 1
ATOM 3436 N N . LEU B 1 116 ? 0.641 -19.938 -13.75 1 66.38 116 LEU B N 1
ATOM 3437 C CA . LEU B 1 116 ? 1.5 -19.172 -12.852 1 66.38 116 LEU B CA 1
ATOM 3438 C C . LEU B 1 116 ? 0.668 -18.328 -11.883 1 66.38 116 LEU B C 1
ATOM 3440 O O . LEU B 1 116 ? -0.242 -17.609 -12.297 1 66.38 116 LEU B O 1
ATOM 3444 N N . LYS B 1 117 ? 0.841 -18.672 -10.586 1 78.5 117 LYS B N 1
ATOM 3445 C CA . LYS B 1 117 ? 0.299 -17.812 -9.547 1 78.5 117 LYS B CA 1
ATOM 3446 C C . LYS B 1 117 ? 1.343 -16.797 -9.078 1 78.5 117 LYS B C 1
ATOM 3448 O O . LYS B 1 117 ? 2.473 -17.172 -8.758 1 78.5 117 LYS B O 1
ATOM 3453 N N . VAL B 1 118 ? 0.999 -15.586 -9.156 1 86.12 118 VAL B N 1
ATOM 3454 C CA . VAL B 1 118 ? 1.983 -14.555 -8.844 1 86.12 118 VAL B CA 1
ATOM 3455 C C . VAL B 1 118 ? 1.461 -13.664 -7.723 1 86.12 118 VAL B C 1
ATOM 3457 O O . VAL B 1 118 ? 0.279 -13.312 -7.699 1 86.12 118 VAL B O 1
ATOM 3460 N N . GLN B 1 119 ? 2.285 -13.367 -6.84 1 89.62 119 GLN B N 1
ATOM 3461 C CA . GLN B 1 119 ? 2.039 -12.328 -5.848 1 89.62 119 GLN B CA 1
ATOM 3462 C C . GLN B 1 119 ? 3.053 -11.195 -5.973 1 89.62 119 GLN B C 1
ATOM 3464 O O . GLN B 1 119 ? 4.262 -11.43 -5.941 1 89.62 119 GLN B O 1
ATOM 3469 N N . PHE B 1 120 ? 2.547 -10.055 -6.23 1 93.81 120 PHE B N 1
ATOM 3470 C CA . PHE B 1 120 ? 3.355 -8.844 -6.324 1 93.81 120 PHE B CA 1
ATOM 3471 C C . PHE B 1 120 ? 2.938 -7.828 -5.27 1 93.81 120 PHE B C 1
ATOM 3473 O O . PHE B 1 120 ? 1.893 -7.188 -5.398 1 93.81 120 PHE B O 1
ATOM 3480 N N . LEU B 1 121 ? 3.795 -7.605 -4.34 1 92 121 LEU B N 1
ATOM 3481 C CA . LEU B 1 121 ? 3.449 -6.742 -3.217 1 92 121 LEU B CA 1
ATOM 3482 C C . LEU B 1 121 ? 4.402 -5.555 -3.133 1 92 121 LEU B C 1
ATOM 3484 O O . LEU B 1 121 ? 5.609 -5.707 -3.322 1 92 121 LEU B O 1
ATOM 3488 N N . GLU B 1 122 ? 3.855 -4.445 -2.867 1 90.81 122 GLU B N 1
ATOM 3489 C CA . GLU B 1 122 ? 4.664 -3.264 -2.588 1 90.81 122 GLU B CA 1
ATOM 3490 C C . GLU B 1 122 ? 4.699 -2.959 -1.093 1 90.81 122 GLU B C 1
ATOM 3492 O O . GLU B 1 122 ? 3.783 -3.332 -0.356 1 90.81 122 GLU B O 1
ATOM 3497 N N . GLY B 1 123 ? 5.801 -2.281 -0.702 1 86.62 123 GLY B N 1
ATOM 3498 C CA . GLY B 1 123 ? 5.93 -1.908 0.698 1 86.62 123 GLY B CA 1
ATOM 3499 C C . GLY B 1 123 ? 7.223 -1.177 1.005 1 86.62 123 GLY B C 1
ATOM 3500 O O . GLY B 1 123 ? 8.008 -0.883 0.1 1 86.62 123 GLY B O 1
ATOM 3501 N N . SER B 1 124 ? 7.379 -0.832 2.236 1 83.94 124 SER B N 1
ATOM 3502 C CA . SER B 1 124 ? 8.617 -0.228 2.713 1 83.94 124 SER B CA 1
ATOM 3503 C C . SER B 1 124 ? 9.766 -1.228 2.676 1 83.94 124 SER B C 1
ATOM 3505 O O . SER B 1 124 ? 9.547 -2.432 2.529 1 83.94 124 SER B O 1
ATOM 3507 N N . ILE B 1 125 ? 10.945 -0.682 2.842 1 86.44 125 ILE B N 1
ATOM 3508 C CA . ILE B 1 125 ? 12.125 -1.54 2.861 1 86.44 125 ILE B CA 1
ATOM 3509 C C . ILE B 1 125 ? 12.008 -2.555 3.996 1 86.44 125 ILE B C 1
ATOM 3511 O O . ILE B 1 125 ? 12.289 -3.74 3.809 1 86.44 125 ILE B O 1
ATOM 3515 N N . GLU B 1 126 ? 11.57 -2.1 5.137 1 82.44 126 GLU B N 1
ATOM 3516 C CA . GLU B 1 126 ? 11.406 -2.984 6.285 1 82.44 126 GLU B CA 1
ATOM 3517 C C . GLU B 1 126 ? 10.414 -4.102 5.98 1 82.44 126 GLU B C 1
ATOM 3519 O O . GLU B 1 126 ? 10.656 -5.262 6.316 1 82.44 126 GLU B O 1
ATOM 3524 N N . GLU B 1 127 ? 9.328 -3.783 5.398 1 86.31 127 GLU B N 1
ATOM 3525 C CA . GLU B 1 127 ? 8.32 -4.773 5.035 1 86.31 127 GLU B CA 1
ATOM 3526 C C . GLU B 1 127 ? 8.867 -5.777 4.023 1 86.31 127 GLU B C 1
ATOM 3528 O O . GLU B 1 127 ? 8.609 -6.977 4.129 1 86.31 127 GLU B O 1
ATOM 3533 N N . ILE B 1 128 ? 9.586 -5.254 3.074 1 93.56 128 ILE B N 1
ATOM 3534 C CA . ILE B 1 128 ? 10.156 -6.098 2.029 1 93.56 128 ILE B CA 1
ATOM 3535 C C . ILE B 1 128 ? 11.141 -7.09 2.645 1 93.56 128 ILE B C 1
ATOM 3537 O O . ILE B 1 128 ? 11.094 -8.289 2.352 1 93.56 128 ILE B O 1
ATOM 3541 N N . VAL B 1 129 ? 11.984 -6.598 3.529 1 90.94 129 VAL B N 1
ATOM 3542 C CA . VAL B 1 129 ? 12.969 -7.434 4.199 1 90.94 129 VAL B CA 1
ATOM 3543 C C . VAL B 1 129 ? 12.266 -8.539 4.984 1 90.94 129 VAL B C 1
ATOM 3545 O O . VAL B 1 129 ? 12.648 -9.711 4.895 1 90.94 129 VAL B O 1
ATOM 3548 N N . GLU B 1 130 ? 11.234 -8.156 5.664 1 86.94 130 GLU B N 1
ATOM 3549 C CA . GLU B 1 130 ? 10.5 -9.133 6.465 1 86.94 130 GLU B CA 1
ATOM 3550 C C . GLU B 1 130 ? 9.805 -10.164 5.582 1 86.94 130 GLU B C 1
ATOM 3552 O O . GLU B 1 130 ? 9.773 -11.352 5.914 1 86.94 130 GLU B O 1
ATOM 3557 N N . ARG B 1 131 ? 9.258 -9.781 4.496 1 88.12 131 ARG B N 1
ATOM 3558 C CA . ARG B 1 131 ? 8.547 -10.68 3.598 1 88.12 131 ARG B CA 1
ATOM 3559 C C . ARG B 1 131 ? 9.5 -11.695 2.977 1 88.12 131 ARG B C 1
ATOM 3561 O O . ARG B 1 131 ? 9.148 -12.867 2.812 1 88.12 131 ARG B O 1
ATOM 3568 N N . VAL B 1 132 ? 10.672 -11.25 2.613 1 90.94 132 VAL B N 1
ATOM 3569 C CA . VAL B 1 132 ? 11.648 -12.164 2.027 1 90.94 132 VAL B CA 1
ATOM 3570 C C . VAL B 1 132 ? 12.172 -13.117 3.1 1 90.94 132 VAL B C 1
ATOM 3572 O O . VAL B 1 132 ? 12.289 -14.32 2.863 1 90.94 132 VAL B O 1
ATOM 3575 N N . LYS B 1 133 ? 12.406 -12.508 4.25 1 85.44 133 LYS B N 1
ATOM 3576 C CA . LYS B 1 133 ? 12.875 -13.32 5.367 1 85.44 133 LYS B CA 1
ATOM 3577 C C . LYS B 1 133 ? 11.875 -14.422 5.703 1 85.44 133 LYS B C 1
ATOM 3579 O O . LYS B 1 133 ? 12.258 -15.578 5.918 1 85.44 133 LYS B O 1
ATOM 3584 N N . SER B 1 134 ? 10.633 -14.102 5.68 1 78.81 134 SER B N 1
ATOM 3585 C CA . SER B 1 134 ? 9.578 -15.008 6.109 1 78.81 134 SER B CA 1
ATOM 3586 C C . SER B 1 134 ? 9.094 -15.875 4.953 1 78.81 134 SER B C 1
ATOM 3588 O O . SER B 1 134 ? 8.094 -16.594 5.082 1 78.81 134 SER B O 1
ATOM 3590 N N . CYS B 1 135 ? 9.617 -15.719 3.729 1 80.75 135 CYS B N 1
ATOM 3591 C CA . CYS B 1 135 ? 9.352 -16.547 2.559 1 80.75 135 CYS B CA 1
ATOM 3592 C C . CYS B 1 135 ? 8.016 -16.188 1.929 1 80.75 135 CYS B C 1
ATOM 3594 O O . CYS B 1 135 ? 7.461 -16.953 1.146 1 80.75 135 CYS B O 1
ATOM 3596 N N . ILE B 1 136 ? 7.551 -15.117 2.352 1 81.69 136 ILE B N 1
ATOM 3597 C CA . ILE B 1 136 ? 6.348 -14.609 1.692 1 81.69 136 ILE B CA 1
ATOM 3598 C C . ILE B 1 136 ? 6.684 -14.195 0.263 1 81.69 136 ILE B C 1
ATOM 3600 O O . ILE B 1 136 ? 5.906 -14.445 -0.663 1 81.69 136 ILE B O 1
ATOM 3604 N N . SER B 1 137 ? 7.82 -13.602 0.169 1 92.06 137 SER B N 1
ATOM 3605 C CA . SER B 1 137 ? 8.352 -13.242 -1.141 1 92.06 137 SER B CA 1
ATOM 3606 C C . SER B 1 137 ? 9.68 -13.945 -1.41 1 92.06 137 SER B C 1
ATOM 3608 O O . SER B 1 137 ? 10.484 -14.133 -0.496 1 92.06 137 SER B O 1
ATOM 3610 N N . GLU B 1 138 ? 9.844 -14.328 -2.609 1 91.31 138 GLU B N 1
ATOM 3611 C CA . GLU B 1 138 ? 11.094 -14.953 -3.014 1 91.31 138 GLU B CA 1
ATOM 3612 C C . GLU B 1 138 ? 12.203 -13.914 -3.178 1 91.31 138 GLU B C 1
ATOM 3614 O O . GLU B 1 138 ? 13.359 -14.18 -2.836 1 91.31 138 GLU B O 1
ATOM 3619 N N . ILE B 1 139 ? 11.82 -12.789 -3.715 1 96.56 139 ILE B N 1
ATOM 3620 C CA . ILE B 1 139 ? 12.773 -11.703 -3.906 1 96.56 139 ILE B CA 1
ATOM 3621 C C . ILE B 1 139 ? 12.141 -10.383 -3.465 1 96.56 139 ILE B C 1
ATOM 3623 O O . ILE B 1 139 ? 10.914 -10.25 -3.451 1 96.56 139 ILE B O 1
ATOM 3627 N N . GLY B 1 140 ? 12.969 -9.492 -3.057 1 97.56 140 GLY B N 1
ATOM 3628 C CA . GLY B 1 140 ? 12.578 -8.133 -2.736 1 97.56 140 GLY B CA 1
ATOM 3629 C C . GLY B 1 140 ? 13.352 -7.09 -3.525 1 97.56 140 GLY B C 1
ATOM 3630 O O . GLY B 1 140 ? 14.578 -7.023 -3.439 1 97.56 140 GLY B O 1
ATOM 3631 N N . ILE B 1 141 ? 12.656 -6.293 -4.348 1 96.56 141 ILE B N 1
ATOM 3632 C CA . ILE B 1 141 ? 13.289 -5.211 -5.094 1 96.56 141 ILE B CA 1
ATOM 3633 C C . ILE B 1 141 ? 13.406 -3.973 -4.211 1 96.56 141 ILE B C 1
ATOM 3635 O O . ILE B 1 141 ? 12.414 -3.492 -3.668 1 96.56 141 ILE B O 1
ATOM 3639 N N . VAL B 1 142 ? 14.641 -3.461 -4.098 1 93.44 142 VAL B N 1
ATOM 3640 C CA . VAL B 1 142 ? 14.852 -2.355 -3.17 1 93.44 142 VAL B CA 1
ATOM 3641 C C . VAL B 1 142 ? 15.773 -1.313 -3.807 1 93.44 142 VAL B C 1
ATOM 3643 O O . VAL B 1 142 ? 16.469 -1.608 -4.773 1 93.44 142 VAL B O 1
ATOM 3646 N N . TYR B 1 143 ? 15.625 -0.173 -3.301 1 90.12 143 TYR B N 1
ATOM 3647 C CA . TYR B 1 143 ? 16.5 0.955 -3.592 1 90.12 143 TYR B CA 1
ATOM 3648 C C . TYR B 1 143 ? 17.266 1.385 -2.346 1 90.12 143 TYR B C 1
ATOM 3650 O O . TYR B 1 143 ? 16.672 1.717 -1.322 1 90.12 143 TYR B O 1
ATOM 3658 N N . VAL B 1 144 ? 18.578 1.4 -2.469 1 87.88 144 VAL B N 1
ATOM 3659 C CA . VAL B 1 144 ? 19.406 1.713 -1.301 1 87.88 144 VAL B CA 1
ATOM 3660 C C . VAL B 1 144 ? 20.328 2.883 -1.62 1 87.88 144 VAL B C 1
ATOM 3662 O O . VAL B 1 144 ? 21.078 2.84 -2.598 1 87.88 144 VAL B O 1
ATOM 3665 N N . ILE B 1 145 ? 20.234 3.869 -0.781 1 83.81 145 ILE B N 1
ATOM 3666 C CA . ILE B 1 145 ? 21.141 4.992 -0.946 1 83.81 145 ILE B CA 1
ATOM 3667 C C . ILE B 1 145 ? 22.562 4.57 -0.554 1 83.81 145 ILE B C 1
ATOM 3669 O O . ILE B 1 145 ? 22.75 3.85 0.43 1 83.81 145 ILE B O 1
ATOM 3673 N N . GLU B 1 146 ? 23.469 5.055 -1.257 1 85.44 146 GLU B N 1
ATOM 3674 C CA . GLU B 1 146 ? 24.875 4.676 -1.08 1 85.44 146 GLU B CA 1
ATOM 3675 C C . GLU B 1 146 ? 25.312 4.855 0.37 1 85.44 146 GLU B C 1
ATOM 3677 O O . GLU B 1 146 ? 26 4 0.921 1 85.44 146 GLU B O 1
ATOM 3682 N N . GLN B 1 147 ? 24.859 5.887 1.009 1 79.5 147 GLN B N 1
ATOM 3683 C CA . GLN B 1 147 ? 25.281 6.23 2.363 1 79.5 147 GLN B CA 1
ATOM 3684 C C . GLN B 1 147 ? 24.703 5.258 3.385 1 79.5 147 GLN B C 1
ATOM 3686 O O . GLN B 1 147 ? 25.203 5.152 4.504 1 79.5 147 GLN B O 1
ATOM 3691 N N . GLN B 1 148 ? 23.688 4.594 3.002 1 80.44 148 GLN B N 1
ATOM 3692 C CA . GLN B 1 148 ? 23.016 3.689 3.93 1 80.44 148 GLN B CA 1
ATOM 3693 C C . GLN B 1 148 ? 23.297 2.232 3.58 1 80.44 148 GLN B C 1
ATOM 3695 O O . GLN B 1 148 ? 22.766 1.32 4.215 1 80.44 148 GLN B O 1
ATOM 3700 N N . LYS B 1 149 ? 24.156 2.047 2.623 1 85.19 149 LYS B N 1
ATOM 3701 C CA . LYS B 1 149 ? 24.406 0.706 2.107 1 85.19 149 LYS B CA 1
ATOM 3702 C C . LYS B 1 149 ? 24.969 -0.204 3.197 1 85.19 149 LYS B C 1
ATOM 3704 O O . LYS B 1 149 ? 24.562 -1.359 3.322 1 85.19 149 LYS B O 1
ATOM 3709 N N . CYS B 1 150 ? 25.906 0.311 3.951 1 84.88 150 CYS B N 1
ATOM 3710 C CA . CYS B 1 150 ? 26.547 -0.493 4.98 1 84.88 150 CYS B CA 1
ATOM 3711 C C . CYS B 1 150 ? 25.547 -0.956 6.027 1 84.88 150 CYS B C 1
ATOM 3713 O O . CYS B 1 150 ? 25.484 -2.143 6.355 1 84.88 150 CYS B O 1
ATOM 3715 N N . CYS B 1 151 ? 24.781 -0.054 6.457 1 81.5 151 CYS B N 1
ATOM 3716 C CA . CYS B 1 151 ? 23.766 -0.373 7.445 1 81.5 151 CYS B CA 1
ATOM 3717 C C . CYS B 1 151 ? 22.734 -1.333 6.871 1 81.5 151 CYS B C 1
ATOM 3719 O O . CYS B 1 151 ? 22.297 -2.27 7.547 1 81.5 151 CYS B O 1
ATOM 3721 N N . PHE B 1 152 ? 22.375 -1.103 5.719 1 87.62 152 PHE B N 1
ATOM 3722 C CA . PHE B 1 152 ? 21.391 -1.952 5.062 1 87.62 152 PHE B CA 1
ATOM 3723 C C . PHE B 1 152 ? 21.922 -3.373 4.902 1 87.62 152 PHE B C 1
ATOM 3725 O O . PHE B 1 152 ? 21.234 -4.34 5.238 1 87.62 152 PHE B O 1
ATOM 3732 N N . ASN B 1 153 ? 23.141 -3.506 4.461 1 88.75 153 ASN B N 1
ATOM 3733 C CA . ASN B 1 153 ? 23.75 -4.82 4.285 1 88.75 153 ASN B CA 1
ATOM 3734 C C . ASN B 1 153 ? 23.844 -5.574 5.609 1 88.75 153 ASN B C 1
ATOM 3736 O O . ASN B 1 153 ? 23.594 -6.777 5.66 1 88.75 153 ASN B O 1
ATOM 3740 N N . HIS B 1 154 ? 24.156 -4.844 6.535 1 86 154 HIS B N 1
ATOM 3741 C CA . HIS B 1 154 ? 24.234 -5.465 7.852 1 86 154 HIS B CA 1
ATOM 3742 C C . HIS B 1 154 ? 22.875 -6.012 8.281 1 86 154 HIS B C 1
ATOM 3744 O O . HIS B 1 154 ? 22.781 -7.129 8.805 1 86 154 HIS B O 1
ATOM 3750 N N . THR B 1 155 ? 21.906 -5.266 8.047 1 84.25 155 THR B N 1
ATOM 3751 C CA . THR B 1 155 ? 20.547 -5.648 8.414 1 84.25 155 THR B CA 1
ATOM 3752 C C . THR B 1 155 ? 20.109 -6.906 7.664 1 84.25 155 THR B C 1
ATOM 3754 O O . THR B 1 155 ? 19.594 -7.848 8.266 1 84.25 155 THR B O 1
ATOM 3757 N N . VAL B 1 156 ? 20.359 -6.938 6.391 1 91.06 156 VAL B N 1
ATOM 3758 C CA . VAL B 1 156 ? 19.891 -8.062 5.586 1 91.06 156 VAL B CA 1
ATOM 3759 C C . VAL B 1 156 ? 20.75 -9.289 5.863 1 91.06 156 VAL B C 1
ATOM 3761 O O . VAL B 1 156 ? 20.25 -10.414 5.906 1 91.06 156 VAL B O 1
ATOM 3764 N N . GLU B 1 157 ? 22.047 -9.117 6.102 1 87.19 157 GLU B N 1
ATOM 3765 C CA . GLU B 1 157 ? 22.938 -10.227 6.398 1 87.19 157 GLU B CA 1
ATOM 3766 C C . GLU B 1 157 ? 22.594 -10.883 7.73 1 87.19 157 GLU B C 1
ATOM 3768 O O . GLU B 1 157 ? 22.625 -12.109 7.855 1 87.19 157 GLU B O 1
ATOM 3773 N N . HIS B 1 158 ? 22.25 -10.07 8.625 1 85.94 158 HIS B N 1
ATOM 3774 C CA . HIS B 1 158 ? 21.844 -10.57 9.938 1 85.94 158 HIS B CA 1
ATOM 3775 C C . HIS B 1 158 ? 20.594 -11.43 9.828 1 85.94 158 HIS B C 1
ATOM 3777 O O . HIS B 1 158 ? 20.344 -12.297 10.68 1 85.94 158 HIS B O 1
ATOM 3783 N N . LYS B 1 159 ? 19.891 -11.18 8.883 1 85 159 LYS B N 1
ATOM 3784 C CA . LYS B 1 159 ? 18.656 -11.93 8.672 1 85 159 LYS B CA 1
ATOM 3785 C C . LYS B 1 159 ? 18.859 -13.031 7.629 1 85 159 LYS B C 1
ATOM 3787 O O . LYS B 1 159 ? 17.891 -13.531 7.051 1 85 159 LYS B O 1
ATOM 3792 N N . ASN B 1 160 ? 20.156 -13.32 7.273 1 87.94 160 ASN B N 1
ATOM 3793 C CA . ASN B 1 160 ? 20.578 -14.383 6.371 1 87.94 160 ASN B CA 1
ATOM 3794 C C . ASN B 1 160 ? 20.109 -14.133 4.945 1 87.94 160 ASN B C 1
ATOM 3796 O O . ASN B 1 160 ? 19.641 -15.062 4.27 1 87.94 160 ASN B O 1
ATOM 3800 N N . MET B 1 161 ? 20.078 -12.938 4.668 1 94.5 161 MET B N 1
ATOM 3801 C CA . MET B 1 161 ? 19.766 -12.523 3.303 1 94.5 161 MET B CA 1
ATOM 3802 C C . MET B 1 161 ? 20.938 -11.797 2.67 1 94.5 161 MET B C 1
ATOM 3804 O O . MET B 1 161 ? 21.938 -11.516 3.346 1 94.5 161 MET B O 1
ATOM 3808 N N . GLU B 1 162 ? 20.875 -11.555 1.389 1 95.5 162 GLU B N 1
ATOM 3809 C CA . GLU B 1 162 ? 21.906 -10.797 0.679 1 95.5 162 GLU B CA 1
ATOM 3810 C C . GLU B 1 162 ? 21.281 -9.828 -0.317 1 95.5 162 GLU B C 1
ATOM 3812 O O . GLU B 1 162 ? 20.188 -10.07 -0.826 1 95.5 162 GLU B O 1
ATOM 3817 N N . PHE B 1 163 ? 21.969 -8.82 -0.475 1 96.5 163 PHE B N 1
ATOM 3818 C CA . PHE B 1 163 ? 21.578 -7.797 -1.441 1 96.5 163 PHE B CA 1
ATOM 3819 C C . PHE B 1 163 ? 22.422 -7.902 -2.705 1 96.5 163 PHE B C 1
ATOM 3821 O O . PHE B 1 163 ? 23.656 -7.984 -2.633 1 96.5 163 PHE B O 1
ATOM 3828 N N . ILE B 1 164 ? 21.797 -7.934 -3.896 1 96.69 164 ILE B N 1
ATOM 3829 C CA . ILE B 1 164 ? 22.469 -7.961 -5.191 1 96.69 164 ILE B CA 1
ATOM 3830 C C . ILE B 1 164 ? 22.141 -6.695 -5.977 1 96.69 164 ILE B C 1
ATOM 3832 O O . ILE B 1 164 ? 20.969 -6.453 -6.305 1 96.69 164 ILE B O 1
ATOM 3836 N N . ARG B 1 165 ? 23.125 -5.965 -6.297 1 95.56 165 ARG B N 1
ATOM 3837 C CA . ARG B 1 165 ? 22.938 -4.719 -7.031 1 95.56 165 ARG B CA 1
ATOM 3838 C C . ARG B 1 165 ? 22.734 -4.984 -8.523 1 95.56 165 ARG B C 1
ATOM 3840 O O . ARG B 1 165 ? 23.453 -5.789 -9.117 1 95.56 165 ARG B O 1
ATOM 3847 N N . LEU B 1 166 ? 21.766 -4.297 -9.117 1 95.5 166 LEU B N 1
ATOM 3848 C CA . LEU B 1 166 ? 21.5 -4.426 -10.547 1 95.5 166 LEU B CA 1
ATOM 3849 C C . LEU B 1 166 ? 21.969 -3.184 -11.305 1 95.5 166 LEU B C 1
ATOM 3851 O O . LEU B 1 166 ? 22.359 -3.273 -12.469 1 95.5 166 LEU B O 1
ATOM 3855 N N . ASP B 1 167 ? 21.797 -2.02 -10.719 1 93.25 167 ASP B N 1
ATOM 3856 C CA . ASP B 1 167 ? 22.125 -0.755 -11.367 1 93.25 167 ASP B CA 1
ATOM 3857 C C . ASP B 1 167 ? 22.328 0.355 -10.336 1 93.25 167 ASP B C 1
ATOM 3859 O O . ASP B 1 167 ? 22.156 0.135 -9.133 1 93.25 167 ASP B O 1
ATOM 3863 N N . THR B 1 168 ? 22.828 1.463 -10.805 1 92.5 168 THR B N 1
ATOM 3864 C CA . THR B 1 168 ? 22.984 2.678 -10.016 1 92.5 168 THR B CA 1
ATOM 3865 C C . THR B 1 168 ? 22.219 3.834 -10.641 1 92.5 168 THR B C 1
ATOM 3867 O O . THR B 1 168 ? 22.25 4.027 -11.859 1 92.5 168 THR B O 1
ATOM 3870 N N . LYS B 1 169 ? 21.438 4.465 -9.805 1 89.38 169 LYS B N 1
ATOM 3871 C CA . LYS B 1 169 ? 20.656 5.602 -10.266 1 89.38 169 LYS B C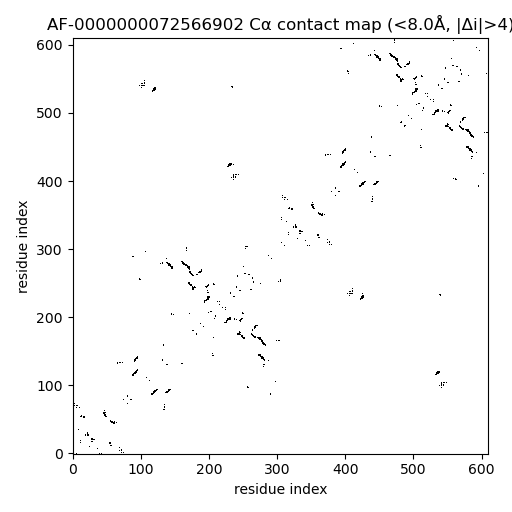A 1
ATOM 3872 C C . LYS B 1 169 ? 20.891 6.828 -9.391 1 89.38 169 LYS B C 1
ATOM 3874 O O . LYS B 1 169 ? 21.656 6.773 -8.43 1 89.38 169 LYS B O 1
ATOM 3879 N N . LYS B 1 170 ? 20.266 7.898 -9.844 1 87.31 170 LYS B N 1
ATOM 3880 C CA . LYS B 1 170 ? 20.344 9.141 -9.078 1 87.31 170 LYS B CA 1
ATOM 3881 C C . LYS B 1 170 ? 18.953 9.57 -8.602 1 87.31 170 LYS B C 1
ATOM 3883 O O . LYS B 1 170 ? 17.938 9.125 -9.141 1 87.31 170 LYS B O 1
ATOM 3888 N N . ALA B 1 171 ? 19 10.352 -7.559 1 86.25 171 ALA B N 1
ATOM 3889 C CA . ALA B 1 171 ? 17.75 10.945 -7.094 1 86.25 171 ALA B CA 1
ATOM 3890 C C . ALA B 1 171 ? 17.328 12.109 -7.988 1 86.25 171 ALA B C 1
ATOM 3892 O O . ALA B 1 171 ? 18.188 12.773 -8.594 1 86.25 171 ALA B O 1
ATOM 3893 N N . CYS B 1 172 ? 16.078 12.328 -8.086 1 88.44 172 CYS B N 1
ATOM 3894 C CA . CYS B 1 172 ? 15.531 13.469 -8.82 1 88.44 172 CYS B CA 1
ATOM 3895 C C . CYS B 1 172 ? 14.234 13.953 -8.195 1 88.44 172 CYS B C 1
ATOM 3897 O O . CYS B 1 172 ? 13.727 13.352 -7.246 1 88.44 172 CYS B O 1
ATOM 3899 N N . VAL B 1 173 ? 13.789 15.078 -8.68 1 88.69 173 VAL B N 1
ATOM 3900 C CA . VAL B 1 173 ? 12.484 15.594 -8.312 1 88.69 173 VAL B CA 1
ATOM 3901 C C . VAL B 1 173 ? 11.5 15.398 -9.461 1 88.69 173 VAL B C 1
ATOM 3903 O O . VAL B 1 173 ? 11.805 15.727 -10.609 1 88.69 173 VAL B O 1
ATOM 3906 N N . TYR B 1 174 ? 10.414 14.82 -9.125 1 89.38 174 TYR B N 1
ATOM 3907 C CA . TYR B 1 174 ? 9.352 14.688 -10.117 1 89.38 174 TYR B CA 1
ATOM 3908 C C . TYR B 1 174 ? 8.328 15.812 -9.977 1 89.38 174 TYR B C 1
ATOM 3910 O O . TYR B 1 174 ? 7.867 16.109 -8.867 1 89.38 174 TYR B O 1
ATOM 3918 N N . ALA B 1 175 ? 8.031 16.391 -11.109 1 91.88 175 ALA B N 1
ATOM 3919 C CA . ALA B 1 175 ? 7.102 17.516 -11.102 1 91.88 175 ALA B CA 1
ATOM 3920 C C . ALA B 1 175 ? 6.164 17.453 -12.305 1 91.88 175 ALA B C 1
ATOM 3922 O O . ALA B 1 175 ? 6.578 17.078 -13.406 1 91.88 175 ALA B O 1
ATOM 3923 N N . GLY B 1 176 ? 4.879 17.781 -12.055 1 91.81 176 GLY B N 1
ATOM 3924 C CA . GLY B 1 176 ? 3.914 17.938 -13.133 1 91.81 176 GLY B CA 1
ATOM 3925 C C . GLY B 1 176 ? 3.846 19.344 -13.68 1 91.81 176 GLY B C 1
ATOM 3926 O O . GLY B 1 176 ? 4.605 20.219 -13.25 1 91.81 176 GLY B O 1
ATOM 3927 N N . LYS B 1 177 ? 2.938 19.547 -14.578 1 91.88 177 LYS B N 1
ATOM 3928 C CA . LYS B 1 177 ? 2.852 20.797 -15.336 1 91.88 177 LYS B CA 1
ATOM 3929 C C . LYS B 1 177 ? 2.512 21.969 -14.43 1 91.88 177 LYS B C 1
ATOM 3931 O O . LYS B 1 177 ? 2.861 23.125 -14.734 1 91.88 177 LYS B O 1
ATOM 3936 N N . ASN B 1 178 ? 1.898 21.734 -13.328 1 91.25 178 ASN B N 1
ATOM 3937 C CA . ASN B 1 178 ? 1.446 22.812 -12.453 1 91.25 178 ASN B CA 1
ATOM 3938 C C . ASN B 1 178 ? 2.541 23.234 -11.484 1 91.25 178 ASN B C 1
ATOM 3940 O O . ASN B 1 178 ? 2.381 24.219 -10.75 1 91.25 178 ASN B O 1
ATOM 3944 N N . SER B 1 179 ? 3.635 22.531 -11.453 1 92.31 179 SER B N 1
ATOM 3945 C CA . SER B 1 179 ? 4.754 22.891 -10.586 1 92.31 179 SER B CA 1
ATOM 3946 C C . SER B 1 179 ? 5.594 24 -11.203 1 92.31 179 SER B C 1
ATOM 3948 O O . SER B 1 179 ? 5.762 24.047 -12.422 1 92.31 179 SER B O 1
ATOM 3950 N N . SER B 1 180 ? 6.223 24.812 -10.375 1 92 180 SER B N 1
ATOM 3951 C CA . SER B 1 180 ? 7.043 25.938 -10.82 1 92 180 SER B CA 1
ATOM 3952 C C . SER B 1 180 ? 8.336 25.469 -11.469 1 92 180 SER B C 1
ATOM 3954 O O . SER B 1 180 ? 8.984 26.219 -12.195 1 92 180 SER B O 1
ATOM 3956 N N . ILE B 1 181 ? 8.641 24.234 -11.289 1 93.62 181 ILE B N 1
ATOM 3957 C CA . ILE B 1 181 ? 9.938 23.781 -11.797 1 93.62 181 ILE B CA 1
ATOM 3958 C C . ILE B 1 181 ? 9.734 22.891 -13.008 1 93.62 181 ILE B C 1
ATOM 3960 O O . ILE B 1 181 ? 10.695 22.312 -13.539 1 93.62 181 ILE B O 1
ATOM 3964 N N . TYR B 1 182 ? 8.438 22.859 -13.375 1 90.75 182 TYR B N 1
ATOM 3965 C CA . TYR B 1 182 ? 8.148 22 -14.516 1 90.75 182 TYR B CA 1
ATOM 3966 C C . TYR B 1 182 ? 8.953 22.438 -15.742 1 90.75 182 TYR B C 1
ATOM 3968 O O . TYR B 1 182 ? 8.969 23.625 -16.094 1 90.75 182 TYR B O 1
ATOM 3976 N N . GLY B 1 183 ? 9.711 21.547 -16.406 1 86.38 183 GLY B N 1
ATOM 3977 C CA . GLY B 1 183 ? 10.438 21.859 -17.625 1 86.38 183 GLY B CA 1
ATOM 3978 C C . GLY B 1 183 ? 11.891 22.219 -17.375 1 86.38 183 GLY B C 1
ATOM 3979 O O . GLY B 1 183 ? 12.68 22.328 -18.312 1 86.38 183 GLY B O 1
ATOM 3980 N N . ARG B 1 184 ? 12.164 22.484 -16.109 1 92.94 184 ARG B N 1
ATOM 3981 C CA . ARG B 1 184 ? 13.57 22.719 -15.789 1 92.94 184 ARG B CA 1
ATOM 3982 C C . ARG B 1 184 ? 14.375 21.422 -15.883 1 92.94 184 ARG B C 1
ATOM 3984 O O . ARG B 1 184 ? 13.836 20.344 -15.656 1 92.94 184 ARG B O 1
ATOM 3991 N N . ASP B 1 185 ? 15.617 21.641 -16.172 1 92.06 185 ASP B N 1
ATOM 3992 C CA . ASP B 1 185 ? 16.484 20.469 -16.25 1 92.06 185 ASP B CA 1
ATOM 3993 C C . ASP B 1 185 ? 17.016 20.078 -14.867 1 92.06 185 ASP B C 1
ATOM 3995 O O . ASP B 1 185 ? 17.219 18.906 -14.578 1 92.06 185 ASP B O 1
ATOM 3999 N N . SER B 1 186 ? 17.234 21.094 -14.141 1 93.69 186 SER B N 1
ATOM 4000 C CA . SER B 1 186 ? 17.781 20.859 -12.812 1 93.69 186 SER B CA 1
ATOM 4001 C C . SER B 1 186 ? 17.391 21.953 -11.844 1 93.69 186 SER B C 1
ATOM 4003 O O . SER B 1 186 ? 16.969 23.047 -12.258 1 93.69 186 SER B O 1
ATOM 4005 N N . ILE B 1 187 ? 17.469 21.609 -10.578 1 91.5 187 ILE B N 1
ATOM 4006 C CA . ILE B 1 187 ? 17.266 22.578 -9.508 1 91.5 187 ILE B CA 1
ATOM 4007 C C . ILE B 1 187 ? 18.344 22.406 -8.445 1 91.5 187 ILE B C 1
ATOM 4009 O O . ILE B 1 187 ? 18.969 21.344 -8.344 1 91.5 187 ILE B O 1
ATOM 4013 N N . THR B 1 188 ? 18.516 23.453 -7.699 1 85.5 188 THR B N 1
ATOM 4014 C CA . THR B 1 188 ? 19.484 23.391 -6.613 1 85.5 188 THR B CA 1
ATOM 4015 C C . THR B 1 188 ? 18.828 22.844 -5.344 1 85.5 188 THR B C 1
ATOM 4017 O O . THR B 1 188 ? 17.609 22.812 -5.234 1 85.5 188 THR B O 1
ATOM 4020 N N . ILE B 1 189 ? 19.609 22.484 -4.434 1 77.38 189 ILE B N 1
ATOM 4021 C CA . ILE B 1 189 ? 19.141 21.984 -3.148 1 77.38 189 ILE B CA 1
ATOM 4022 C C . ILE B 1 189 ? 18.359 23.078 -2.428 1 77.38 189 ILE B C 1
ATOM 4024 O O . ILE B 1 189 ? 17.359 22.797 -1.748 1 77.38 189 ILE B O 1
ATOM 4028 N N . GLU B 1 190 ? 18.859 24.312 -2.574 1 75.88 190 GLU B N 1
ATOM 4029 C CA . GLU B 1 190 ? 18.172 25.453 -1.95 1 75.88 190 GLU B CA 1
ATOM 4030 C C . GLU B 1 190 ? 16.766 25.609 -2.502 1 75.88 190 GLU B C 1
ATOM 4032 O O . GLU B 1 190 ? 15.836 25.922 -1.754 1 75.88 190 GLU B O 1
ATOM 4037 N N . GLU B 1 191 ? 16.688 25.469 -3.762 1 83.44 191 GLU B N 1
ATOM 4038 C CA . GLU B 1 191 ? 15.383 25.578 -4.402 1 83.44 191 GLU B CA 1
ATOM 4039 C C . GLU B 1 191 ? 14.453 24.453 -3.953 1 83.44 191 GLU B C 1
ATOM 4041 O O . GLU B 1 191 ? 13.242 24.641 -3.867 1 83.44 191 GLU B O 1
ATOM 4046 N N . LEU B 1 192 ? 15.008 23.328 -3.725 1 82.06 192 LEU B N 1
ATOM 4047 C CA . LEU B 1 192 ? 14.266 22.156 -3.275 1 82.06 192 LEU B CA 1
ATOM 4048 C C . LEU B 1 192 ? 13.523 22.438 -1.978 1 82.06 192 LEU B C 1
ATOM 4050 O O . LEU B 1 192 ? 12.406 21.953 -1.774 1 82.06 192 LEU B O 1
ATOM 4054 N N . LEU B 1 193 ? 14.117 23.25 -1.222 1 74.75 193 LEU B N 1
ATOM 4055 C CA . LEU B 1 193 ? 13.578 23.531 0.102 1 74.75 193 LEU B CA 1
ATOM 4056 C C . LEU B 1 193 ? 12.367 24.453 0.007 1 74.75 193 LEU B C 1
ATOM 4058 O O . LEU B 1 193 ? 11.609 24.594 0.97 1 74.75 193 LEU B O 1
ATOM 4062 N N . ASN B 1 194 ? 12.188 25.047 -1.109 1 78.5 194 ASN B N 1
ATOM 4063 C CA . ASN B 1 194 ? 11.07 25.969 -1.302 1 78.5 194 ASN B CA 1
ATOM 4064 C C . ASN B 1 194 ? 9.891 25.281 -1.984 1 78.5 194 ASN B C 1
ATOM 4066 O O . ASN B 1 194 ? 8.844 25.906 -2.201 1 78.5 194 ASN B O 1
ATOM 4070 N N . LEU B 1 195 ? 10.07 24.047 -2.246 1 85.56 195 LEU B N 1
ATOM 4071 C CA . LEU B 1 195 ? 9.016 23.297 -2.91 1 85.56 195 LEU B CA 1
ATOM 4072 C C . LEU B 1 195 ? 8.133 22.578 -1.89 1 85.56 195 LEU B C 1
ATOM 4074 O O . LEU B 1 195 ? 8.516 22.438 -0.727 1 85.56 195 LEU B O 1
ATOM 4078 N N . LYS B 1 196 ? 6.91 22.281 -2.369 1 85.94 196 LYS B N 1
ATOM 4079 C CA . LYS B 1 196 ? 5.988 21.453 -1.593 1 85.94 196 LYS B CA 1
ATOM 4080 C C . LYS B 1 196 ? 5.965 20.031 -2.111 1 85.94 196 LYS B C 1
ATOM 4082 O O . LYS B 1 196 ? 6.016 19.797 -3.32 1 85.94 196 LYS B O 1
ATOM 4087 N N . PHE B 1 197 ? 5.801 19.141 -1.124 1 86.5 197 PHE B N 1
ATOM 4088 C CA . PHE B 1 197 ? 6.023 17.766 -1.561 1 86.5 197 PHE B CA 1
ATOM 4089 C C . PHE B 1 197 ? 4.871 16.859 -1.129 1 86.5 197 PHE B C 1
ATOM 4091 O O . PHE B 1 197 ? 4.285 17.062 -0.065 1 86.5 197 PHE B O 1
ATOM 4098 N N . VAL B 1 198 ? 4.527 15.984 -2.016 1 88.31 198 VAL B N 1
ATOM 4099 C CA . VAL B 1 198 ? 3.838 14.758 -1.645 1 88.31 198 VAL B CA 1
ATOM 4100 C C . VAL B 1 198 ? 4.844 13.617 -1.516 1 88.31 198 VAL B C 1
ATOM 4102 O O . VAL B 1 198 ? 5.68 13.414 -2.402 1 88.31 198 VAL B O 1
ATOM 4105 N N . GLN B 1 199 ? 4.77 12.977 -0.396 1 80.06 199 GLN B N 1
ATOM 4106 C CA . GLN B 1 199 ? 5.781 11.945 -0.172 1 80.06 199 GLN B CA 1
ATOM 4107 C C . GLN B 1 199 ? 5.145 10.656 0.328 1 80.06 199 GLN B C 1
ATOM 4109 O O . GLN B 1 199 ? 4.047 10.672 0.894 1 80.06 199 GLN B O 1
ATOM 4114 N N . SER B 1 200 ? 5.84 9.578 0.03 1 77.5 200 SER B N 1
ATOM 4115 C CA . SER B 1 200 ? 5.414 8.281 0.55 1 77.5 200 SER B CA 1
ATOM 4116 C C . SER B 1 200 ? 5.664 8.18 2.051 1 77.5 200 SER B C 1
ATOM 4118 O O . SER B 1 200 ? 6.398 8.992 2.621 1 77.5 200 SER B O 1
ATOM 4120 N N . THR B 1 201 ? 4.891 7.25 2.674 1 70.12 201 THR B N 1
ATOM 4121 C CA . THR B 1 201 ? 5.043 7.039 4.109 1 70.12 201 THR B CA 1
ATOM 4122 C C . THR B 1 201 ? 6.508 6.809 4.469 1 70.12 201 THR B C 1
ATOM 4124 O O . THR B 1 201 ? 7.297 6.363 3.631 1 70.12 201 THR B O 1
ATOM 4127 N N . LYS B 1 202 ? 6.805 7.273 5.641 1 59.88 202 LYS B N 1
ATOM 4128 C CA . LYS B 1 202 ? 8.188 7.277 6.113 1 59.88 202 LYS B CA 1
ATOM 4129 C C . LYS B 1 202 ? 8.805 5.887 6.012 1 59.88 202 LYS B C 1
ATOM 4131 O O . LYS B 1 202 ? 8.172 4.891 6.367 1 59.88 202 LYS B O 1
ATOM 4136 N N . ASP B 1 203 ? 9.766 5.816 5.281 1 62 203 ASP B N 1
ATOM 4137 C CA . ASP B 1 203 ? 10.68 4.684 5.152 1 62 203 ASP B CA 1
ATOM 4138 C C . ASP B 1 203 ? 12.117 5.102 5.445 1 62 203 ASP B C 1
ATOM 4140 O O . ASP B 1 203 ? 12.625 6.047 4.844 1 62 203 ASP B O 1
ATOM 4144 N N . PHE B 1 204 ? 12.602 4.504 6.492 1 52.62 204 PHE B N 1
ATOM 4145 C CA . PHE B 1 204 ? 13.938 4.848 6.957 1 52.62 204 PHE B CA 1
ATOM 4146 C C . PHE B 1 204 ? 14.906 4.953 5.781 1 52.62 204 PHE B C 1
ATOM 4148 O O . PHE B 1 204 ? 15.797 5.805 5.781 1 52.62 204 PHE B O 1
ATOM 4155 N N . PHE B 1 205 ? 14.688 4.273 4.84 1 53.66 205 PHE B N 1
ATOM 4156 C CA . PHE B 1 205 ? 15.672 4.188 3.77 1 53.66 205 PHE B CA 1
ATOM 4157 C C . PHE B 1 205 ? 15.219 4.984 2.551 1 53.66 205 PHE B C 1
ATOM 4159 O O . PHE B 1 205 ? 15.859 4.93 1.496 1 53.66 205 PHE B O 1
ATOM 4166 N N . SER B 1 206 ? 14.195 5.75 2.799 1 66.38 206 SER B N 1
ATOM 4167 C CA . SER B 1 206 ? 13.703 6.488 1.644 1 66.38 206 SER B CA 1
ATOM 4168 C C . SER B 1 206 ? 14.633 7.637 1.279 1 66.38 206 SER B C 1
ATOM 4170 O O . SER B 1 206 ? 15.312 8.195 2.146 1 66.38 206 SER B O 1
ATOM 4172 N N . VAL B 1 207 ? 14.742 7.922 -0.004 1 65.62 207 VAL B N 1
ATOM 4173 C CA . VAL B 1 207 ? 15.539 9.023 -0.526 1 65.62 207 VAL B CA 1
ATOM 4174 C C . VAL B 1 207 ? 15.117 10.328 0.143 1 65.62 207 VAL B C 1
ATOM 4176 O O . VAL B 1 207 ? 15.961 11.156 0.493 1 65.62 207 VAL B O 1
ATOM 4179 N N . GLU B 1 208 ? 13.883 10.414 0.38 1 65.44 208 GLU B N 1
ATOM 4180 C CA . GLU B 1 208 ? 13.344 11.633 0.98 1 65.44 208 GLU B CA 1
ATOM 4181 C C . GLU B 1 208 ? 13.867 11.828 2.398 1 65.44 208 GLU B C 1
ATOM 4183 O O . GLU B 1 208 ? 14.227 12.945 2.787 1 65.44 208 GLU B O 1
ATOM 4188 N N . GLN B 1 209 ? 13.844 10.75 3.092 1 63.75 209 GLN B N 1
ATOM 4189 C CA . GLN B 1 209 ? 14.328 10.836 4.465 1 63.75 209 GLN B CA 1
ATOM 4190 C C . GLN B 1 209 ? 15.805 11.211 4.512 1 63.75 209 GLN B C 1
ATOM 4192 O O . GLN B 1 209 ? 16.234 11.977 5.383 1 63.75 209 GLN B O 1
ATOM 4197 N N . TYR B 1 210 ? 16.469 10.703 3.639 1 63.78 210 TYR B N 1
ATOM 4198 C CA . TYR B 1 210 ? 17.891 11.023 3.592 1 63.78 210 TYR B CA 1
ATOM 4199 C C . TYR B 1 210 ? 18.109 12.484 3.23 1 63.78 210 TYR B C 1
ATOM 4201 O O . TYR B 1 210 ? 18.953 13.156 3.83 1 63.78 210 TYR B O 1
ATOM 4209 N N . LEU B 1 211 ? 17.391 12.898 2.248 1 65.06 211 LEU B N 1
ATOM 4210 C CA . LEU B 1 211 ? 17.531 14.297 1.846 1 65.06 211 LEU B CA 1
ATOM 4211 C C . LEU B 1 211 ? 17.156 15.227 2.992 1 65.06 211 LEU B C 1
ATOM 4213 O O . LEU B 1 211 ? 17.797 16.266 3.174 1 65.06 211 LEU B O 1
ATOM 4217 N N . GLU B 1 212 ? 16.188 14.766 3.719 1 63.34 212 GLU B N 1
ATOM 4218 C CA . GLU B 1 212 ? 15.797 15.547 4.891 1 63.34 212 GLU B CA 1
ATOM 4219 C C . GLU B 1 212 ? 16.922 15.586 5.922 1 63.34 212 GLU B C 1
ATOM 4221 O O . GLU B 1 212 ? 17.188 16.641 6.508 1 63.34 212 GLU B O 1
ATOM 4226 N N . LYS B 1 213 ? 17.469 14.469 6.098 1 61.62 213 LYS B N 1
ATOM 4227 C CA . LYS B 1 213 ? 18.562 14.383 7.07 1 61.62 213 LYS B CA 1
ATOM 4228 C C . LYS B 1 213 ? 19.781 15.18 6.613 1 61.62 213 LYS B C 1
ATOM 4230 O O . LYS B 1 213 ? 20.438 15.836 7.422 1 61.62 213 LYS B O 1
ATOM 4235 N N . LEU B 1 214 ? 20.094 14.938 5.402 1 58.25 214 LEU B N 1
ATOM 4236 C CA . LEU B 1 214 ? 21.234 15.672 4.852 1 58.25 214 LEU B CA 1
ATOM 4237 C C . LEU B 1 214 ? 21.062 17.172 5.055 1 58.25 214 LEU B C 1
ATOM 4239 O O . LEU B 1 214 ? 22.016 17.875 5.371 1 58.25 214 LEU B O 1
ATOM 4243 N N . TYR B 1 215 ? 19.891 17.531 4.812 1 55.44 215 TYR B N 1
ATOM 4244 C CA . TYR B 1 215 ? 19.641 18.953 4.922 1 55.44 215 TYR B CA 1
ATOM 4245 C C . TYR B 1 215 ? 19.578 19.391 6.383 1 55.44 215 TYR B C 1
ATOM 4247 O O . TYR B 1 215 ? 19.969 20.516 6.719 1 55.44 215 TYR B O 1
ATOM 4255 N N . LEU B 1 216 ? 18.891 18.578 7.117 1 51.97 216 LEU B N 1
ATOM 4256 C CA . LEU B 1 216 ? 18.922 18.906 8.539 1 51.97 216 LEU B CA 1
ATOM 4257 C C . LEU B 1 216 ? 20.359 19.062 9.023 1 51.97 216 LEU B C 1
ATOM 4259 O O . LEU B 1 216 ? 20.641 19.906 9.875 1 51.97 216 LEU B O 1
ATOM 4263 N N . VAL B 1 217 ? 21.109 18.172 8.539 1 47.38 217 VAL B N 1
ATOM 4264 C CA . VAL B 1 217 ? 22.5 18.219 8.969 1 47.38 217 VAL B CA 1
ATOM 4265 C C . VAL B 1 217 ? 23.172 19.469 8.43 1 47.38 217 VAL B C 1
ATOM 4267 O O . VAL B 1 217 ? 24 20.078 9.102 1 47.38 217 VAL B O 1
ATOM 4270 N N . ASN B 1 218 ? 23.016 19.672 7.203 1 47.5 218 ASN B N 1
ATOM 4271 C CA . ASN B 1 218 ? 23.688 20.828 6.641 1 47.5 218 ASN B CA 1
ATOM 4272 C C . ASN B 1 218 ? 23.016 22.141 7.039 1 47.5 218 ASN B C 1
ATOM 4274 O O . ASN B 1 218 ? 22.359 22.781 6.215 1 47.5 218 ASN B O 1
ATOM 4278 N N . LYS B 1 219 ? 22.953 22.422 8.242 1 47.59 219 LYS B N 1
ATOM 4279 C CA . LYS B 1 219 ? 22.781 23.641 9.031 1 47.59 219 LYS B CA 1
ATOM 4280 C C . LYS B 1 219 ? 21.484 24.359 8.664 1 47.59 219 LYS B C 1
ATOM 4282 O O . LYS B 1 219 ? 21.234 25.469 9.109 1 47.59 219 LYS B O 1
ATOM 4287 N N . MET B 1 220 ? 20.703 23.906 7.668 1 44.59 220 MET B N 1
ATOM 4288 C CA . MET B 1 220 ? 19.578 24.812 7.426 1 44.59 220 MET B CA 1
ATOM 4289 C C . MET B 1 220 ? 18.406 24.484 8.344 1 44.59 220 MET B C 1
ATOM 4291 O O . MET B 1 220 ? 17.781 23.422 8.219 1 44.59 220 MET B O 1
ATOM 4295 N N . GLU B 1 221 ? 18.562 24.828 9.562 1 43.56 221 GLU B N 1
ATOM 4296 C CA . GLU B 1 221 ? 17.797 24.562 10.773 1 43.56 221 GLU B CA 1
ATOM 4297 C C . GLU B 1 221 ? 16.297 24.469 10.477 1 43.56 221 GLU B C 1
ATOM 4299 O O . GLU B 1 221 ? 15.602 23.625 11.039 1 43.56 221 GLU B O 1
ATOM 4304 N N . ASN B 1 222 ? 15.766 25.578 9.984 1 43.56 222 ASN B N 1
ATOM 4305 C CA . ASN B 1 222 ? 14.344 25.906 10.047 1 43.56 222 ASN B CA 1
ATOM 4306 C C . ASN B 1 222 ? 13.578 25.328 8.859 1 43.56 222 ASN B C 1
ATOM 4308 O O . ASN B 1 222 ? 12.359 25.438 8.789 1 43.56 222 ASN B O 1
ATOM 4312 N N . ASN B 1 223 ? 14.383 24.969 7.754 1 46.66 223 ASN B N 1
ATOM 4313 C CA . ASN B 1 223 ? 13.602 24.781 6.531 1 46.66 223 ASN B CA 1
ATOM 4314 C C . ASN B 1 223 ? 13.398 23.312 6.211 1 46.66 223 ASN B C 1
ATOM 4316 O O . ASN B 1 223 ? 14.359 22.594 5.938 1 46.66 223 ASN B O 1
ATOM 4320 N N . ARG B 1 224 ? 12.594 22.625 6.84 1 54.19 224 ARG B N 1
ATOM 4321 C CA . ARG B 1 224 ? 12.172 21.25 6.586 1 54.19 224 ARG B CA 1
ATOM 4322 C C . ARG B 1 224 ? 11.422 21.156 5.266 1 54.19 224 ARG B C 1
ATOM 4324 O O . ARG B 1 224 ? 10.93 22.156 4.742 1 54.19 224 ARG B O 1
ATOM 4331 N N . PHE B 1 225 ? 11.742 20 4.473 1 58.91 225 PHE B N 1
ATOM 4332 C CA . PHE B 1 225 ? 10.836 19.656 3.381 1 58.91 225 PHE B CA 1
ATOM 4333 C C . PHE B 1 225 ? 9.391 19.953 3.762 1 58.91 225 PHE B C 1
ATOM 4335 O O . PHE B 1 225 ? 8.938 19.578 4.848 1 58.91 225 PHE B O 1
ATOM 4342 N N . CYS B 1 226 ? 8.977 21.047 3.07 1 63.06 226 CYS B N 1
ATOM 4343 C CA . CYS B 1 226 ? 7.562 21.312 3.314 1 63.06 226 CYS B CA 1
ATOM 4344 C C . CYS B 1 226 ? 6.695 20.156 2.82 1 63.06 226 CYS B C 1
ATOM 4346 O O . CYS B 1 226 ? 6.273 20.141 1.661 1 63.06 226 CYS B O 1
ATOM 4348 N N . ARG B 1 227 ? 6.738 19.141 3.686 1 61.97 227 ARG B N 1
ATOM 4349 C CA . ARG B 1 227 ? 5.879 18 3.387 1 61.97 227 ARG B CA 1
ATOM 4350 C C . ARG B 1 227 ? 4.414 18.328 3.664 1 61.97 227 ARG B C 1
ATOM 4352 O O . ARG B 1 227 ? 4.008 18.453 4.82 1 61.97 227 ARG B O 1
ATOM 4359 N N . VAL B 1 228 ? 3.74 18.375 2.557 1 72.88 228 VAL B N 1
ATOM 4360 C CA . VAL B 1 228 ? 2.342 18.766 2.691 1 72.88 228 VAL B CA 1
ATOM 4361 C C . VAL B 1 228 ? 1.459 17.531 2.77 1 72.88 228 VAL B C 1
ATOM 4363 O O . VAL B 1 228 ? 0.514 17.484 3.561 1 72.88 228 VAL B O 1
ATOM 4366 N N . VAL B 1 229 ? 1.849 16.484 1.96 1 86.19 229 VAL B N 1
ATOM 4367 C CA . VAL B 1 229 ? 1.019 15.289 1.898 1 86.19 229 VAL B CA 1
ATOM 4368 C C . VAL B 1 229 ? 1.893 14.047 2.057 1 86.19 229 VAL B C 1
ATOM 4370 O O . VAL B 1 229 ? 2.965 13.953 1.455 1 86.19 229 VAL B O 1
ATOM 4373 N N . THR B 1 230 ? 1.489 13.156 2.859 1 87.19 230 THR B N 1
ATOM 4374 C CA . THR B 1 230 ? 2.064 11.82 2.965 1 87.19 230 THR B CA 1
ATOM 4375 C C . THR B 1 230 ? 1.056 10.766 2.533 1 87.19 230 THR B C 1
ATOM 4377 O O . THR B 1 230 ? -0.106 10.797 2.943 1 87.19 230 THR B O 1
ATOM 4380 N N . THR B 1 231 ? 1.519 9.867 1.658 1 90 231 THR B N 1
ATOM 4381 C CA . THR B 1 231 ? 0.572 8.875 1.146 1 90 231 THR B CA 1
ATOM 4382 C C . THR B 1 231 ? 1.293 7.594 0.742 1 90 231 THR B C 1
ATOM 4384 O O . THR B 1 231 ? 2.469 7.629 0.376 1 90 231 THR B O 1
ATOM 4387 N N . ASN B 1 232 ? 0.617 6.469 0.863 1 84.88 232 ASN B N 1
ATOM 4388 C CA . ASN B 1 232 ? 1.087 5.211 0.292 1 84.88 232 ASN B CA 1
ATOM 4389 C C . ASN B 1 232 ? 0.278 4.82 -0.942 1 84.88 232 ASN B C 1
ATOM 4391 O O . ASN B 1 232 ? 0.359 3.68 -1.406 1 84.88 232 ASN B O 1
ATOM 4395 N N . SER B 1 233 ? -0.488 5.73 -1.419 1 87.56 233 SER B N 1
ATOM 4396 C CA . SER B 1 233 ? -1.313 5.512 -2.602 1 87.56 233 SER B CA 1
ATOM 4397 C C . SER B 1 233 ? -0.628 6.031 -3.861 1 87.56 233 SER B C 1
ATOM 4399 O O . SER B 1 233 ? -0.356 7.227 -3.977 1 87.56 233 SER B O 1
ATOM 4401 N N . ASP B 1 234 ? -0.484 5.152 -4.77 1 82.06 234 ASP B N 1
ATOM 4402 C CA . ASP B 1 234 ? 0.096 5.57 -6.043 1 82.06 234 ASP B CA 1
ATOM 4403 C C . ASP B 1 234 ? -0.86 6.477 -6.812 1 82.06 234 ASP B C 1
ATOM 4405 O O . ASP B 1 234 ? -0.428 7.43 -7.465 1 82.06 234 ASP B O 1
ATOM 4409 N N . HIS B 1 235 ? -2.072 6.191 -6.695 1 82.69 235 HIS B N 1
ATOM 4410 C CA . HIS B 1 235 ? -3.072 7.02 -7.355 1 82.69 235 HIS B CA 1
ATOM 4411 C C . HIS B 1 235 ? -3.035 8.453 -6.832 1 82.69 235 HIS B C 1
ATOM 4413 O O . HIS B 1 235 ? -3.039 9.406 -7.613 1 82.69 235 HIS B O 1
ATOM 4419 N N . ALA B 1 236 ? -2.992 8.477 -5.531 1 88.38 236 ALA B N 1
ATOM 4420 C CA . ALA B 1 236 ? -2.963 9.805 -4.922 1 88.38 236 ALA B CA 1
ATOM 4421 C C . ALA B 1 236 ? -1.698 10.562 -5.316 1 88.38 236 ALA B C 1
ATOM 4423 O O . ALA B 1 236 ? -1.756 11.742 -5.648 1 88.38 236 ALA B O 1
ATOM 4424 N N . MET B 1 237 ? -0.615 9.836 -5.305 1 88.44 237 MET B N 1
ATOM 4425 C CA . MET B 1 237 ? 0.667 10.43 -5.664 1 88.44 237 MET B CA 1
ATOM 4426 C C . MET B 1 237 ? 0.624 11 -7.078 1 88.44 237 MET B C 1
ATOM 4428 O O . MET B 1 237 ? 0.932 12.172 -7.289 1 88.44 237 MET B O 1
ATOM 4432 N N . ILE B 1 238 ? 0.2 10.258 -7.98 1 84.69 238 ILE B N 1
ATOM 4433 C CA . ILE B 1 238 ? 0.183 10.641 -9.391 1 84.69 238 ILE B CA 1
ATOM 4434 C C . ILE B 1 238 ? -0.807 11.789 -9.602 1 84.69 238 ILE B C 1
ATOM 4436 O O . ILE B 1 238 ? -0.49 12.773 -10.266 1 84.69 238 ILE B O 1
ATOM 4440 N N . ASP B 1 239 ? -1.972 11.648 -9.039 1 86.94 239 ASP B N 1
ATOM 4441 C CA . ASP B 1 239 ? -2.998 12.672 -9.195 1 86.94 239 ASP B CA 1
ATOM 4442 C C . ASP B 1 239 ? -2.512 14.016 -8.656 1 86.94 239 ASP B C 1
ATOM 4444 O O . ASP B 1 239 ? -2.754 15.062 -9.273 1 86.94 239 ASP B O 1
ATOM 4448 N N . LEU B 1 240 ? -1.884 13.953 -7.539 1 90.38 240 LEU B N 1
ATOM 4449 C CA . LEU B 1 240 ? -1.404 15.188 -6.93 1 90.38 240 LEU B CA 1
ATOM 4450 C C . LEU B 1 240 ? -0.289 15.805 -7.766 1 90.38 240 LEU B C 1
ATOM 4452 O O . LEU B 1 240 ? -0.244 17.031 -7.938 1 90.38 240 LEU B O 1
ATOM 4456 N N . LEU B 1 241 ? 0.572 15 -8.289 1 90.38 241 LEU B N 1
ATOM 4457 C CA . LEU B 1 241 ? 1.674 15.5 -9.109 1 90.38 241 LEU B CA 1
ATOM 4458 C C . LEU B 1 241 ? 1.151 16.156 -10.383 1 90.38 241 LEU B C 1
ATOM 4460 O O . LEU B 1 241 ? 1.678 17.172 -10.82 1 90.38 241 LEU B O 1
ATOM 4464 N N . ILE B 1 242 ? 0.145 15.555 -10.922 1 88.69 242 ILE B N 1
ATOM 4465 C CA . ILE B 1 242 ? -0.377 16.016 -12.203 1 88.69 242 ILE B CA 1
ATOM 4466 C C . ILE B 1 242 ? -1.228 17.266 -11.992 1 88.69 242 ILE B C 1
ATOM 4468 O O . ILE B 1 242 ? -1.187 18.188 -12.805 1 88.69 242 ILE B O 1
ATOM 4472 N N . ASN B 1 243 ? -1.93 17.297 -10.867 1 89.5 243 ASN B N 1
ATOM 4473 C CA . ASN B 1 243 ? -3.008 18.281 -10.773 1 89.5 243 ASN B CA 1
ATOM 4474 C C . ASN B 1 243 ? -2.666 19.406 -9.797 1 89.5 243 ASN B C 1
ATOM 4476 O O . ASN B 1 243 ? -3.422 20.359 -9.664 1 89.5 243 ASN B O 1
ATOM 4480 N N . THR B 1 244 ? -1.604 19.266 -9.148 1 89.81 244 THR B N 1
ATOM 4481 C CA . THR B 1 244 ? -1.241 20.297 -8.172 1 89.81 244 THR B CA 1
ATOM 4482 C C . THR B 1 244 ? 0.198 20.75 -8.375 1 89.81 244 THR B C 1
ATOM 4484 O O . THR B 1 244 ? 0.847 20.359 -9.352 1 89.81 244 THR B O 1
ATOM 4487 N N . ASP B 1 245 ? 0.683 21.625 -7.473 1 89.56 245 ASP B N 1
ATOM 4488 C CA . ASP B 1 245 ? 2.051 22.125 -7.574 1 89.56 245 ASP B CA 1
ATOM 4489 C C . ASP B 1 245 ? 3.008 21.281 -6.727 1 89.56 245 ASP B C 1
ATOM 4491 O O . ASP B 1 245 ? 4.18 21.641 -6.582 1 89.56 245 ASP B O 1
ATOM 4495 N N . LEU B 1 246 ? 2.482 20.25 -6.215 1 90.62 246 LEU B N 1
ATOM 4496 C CA . LEU B 1 246 ? 3.316 19.406 -5.367 1 90.62 246 LEU B CA 1
ATOM 4497 C C . LEU B 1 246 ? 4.344 18.641 -6.203 1 90.62 246 LEU B C 1
ATOM 4499 O O . LEU B 1 246 ? 4.062 18.266 -7.344 1 90.62 246 LEU B O 1
ATOM 4503 N N . CYS B 1 247 ? 5.453 18.422 -5.586 1 90.94 247 CYS B N 1
ATOM 4504 C CA . CYS B 1 247 ? 6.52 17.641 -6.184 1 90.94 247 CYS B CA 1
ATOM 4505 C C . CYS B 1 247 ? 6.805 16.391 -5.352 1 90.94 247 CYS B C 1
ATOM 4507 O O . CYS B 1 247 ? 6.262 16.234 -4.258 1 90.94 247 CYS B O 1
ATOM 4509 N N . SER B 1 248 ? 7.516 15.508 -5.957 1 89.38 248 SER B N 1
ATOM 4510 C CA . SER B 1 248 ? 7.949 14.32 -5.23 1 89.38 248 SER B CA 1
ATOM 4511 C C . SER B 1 248 ? 9.414 14.008 -5.512 1 89.38 248 SER B C 1
ATOM 4513 O O . SER B 1 248 ? 9.906 14.25 -6.613 1 89.38 248 SER B O 1
ATOM 4515 N N . VAL B 1 249 ? 10.07 13.508 -4.473 1 84.75 249 VAL B N 1
ATOM 4516 C CA . VAL B 1 249 ? 11.438 13.039 -4.652 1 84.75 249 VAL B CA 1
ATOM 4517 C C . VAL B 1 249 ? 11.438 11.539 -4.945 1 84.75 249 VAL B C 1
ATOM 4519 O O . VAL B 1 249 ? 10.68 10.781 -4.336 1 84.75 249 VAL B O 1
ATOM 4522 N N . GLY B 1 250 ? 12.258 11.141 -5.926 1 83 250 GLY B N 1
ATOM 4523 C CA . GLY B 1 250 ? 12.336 9.727 -6.266 1 83 250 GLY B CA 1
ATOM 4524 C C . GLY B 1 250 ? 13.609 9.367 -7.012 1 83 250 GLY B C 1
ATOM 4525 O O . GLY B 1 250 ? 14.578 10.125 -7 1 83 250 GLY B O 1
ATOM 4526 N N . VAL B 1 251 ? 13.633 8.156 -7.508 1 84.25 251 VAL B N 1
ATOM 4527 C CA . VAL B 1 251 ? 14.75 7.641 -8.289 1 84.25 251 VAL B CA 1
ATOM 4528 C C . VAL B 1 251 ? 14.555 7.992 -9.766 1 84.25 251 VAL B C 1
ATOM 4530 O O . VAL B 1 251 ? 13.461 7.816 -10.312 1 84.25 251 VAL B O 1
ATOM 4533 N N . LYS B 1 252 ? 15.531 8.555 -10.359 1 85.56 252 LYS B N 1
ATOM 4534 C CA . LYS B 1 252 ? 15.438 8.977 -11.758 1 85.56 252 LYS B CA 1
ATOM 4535 C C . LYS B 1 252 ? 15.539 7.773 -12.695 1 85.56 252 LYS B C 1
ATOM 4537 O O . LYS B 1 252 ? 16.531 7.055 -12.688 1 85.56 252 LYS B O 1
ATOM 4542 N N . PHE B 1 253 ? 14.422 7.523 -13.336 1 77.19 253 PHE B N 1
ATOM 4543 C CA . PHE B 1 253 ? 14.438 6.551 -14.422 1 77.19 253 PHE B CA 1
ATOM 4544 C C . PHE B 1 253 ? 14.211 7.234 -15.766 1 77.19 253 PHE B C 1
ATOM 4546 O O . PHE B 1 253 ? 13.484 8.227 -15.844 1 77.19 253 PHE B O 1
ATOM 4553 N N . THR B 1 254 ? 15.031 7.137 -16.781 1 61.31 254 THR B N 1
ATOM 4554 C CA . THR B 1 254 ? 14.984 7.82 -18.078 1 61.31 254 THR B CA 1
ATOM 4555 C C . THR B 1 254 ? 13.648 7.586 -18.766 1 61.31 254 THR B C 1
ATOM 4557 O O . THR B 1 254 ? 13.102 8.492 -19.391 1 61.31 254 THR B O 1
ATOM 4560 N N . SER B 1 255 ? 13.188 6.348 -18.984 1 55.06 255 SER B N 1
ATOM 4561 C CA . SER B 1 255 ? 11.961 6.043 -19.719 1 55.06 255 SER B CA 1
ATOM 4562 C C . SER B 1 255 ? 10.805 5.797 -18.75 1 55.06 255 SER B C 1
ATOM 4564 O O . SER B 1 255 ? 10.789 4.801 -18.031 1 55.06 255 SER B O 1
ATOM 4566 N N . ASP B 1 256 ? 10.516 6.723 -17.922 1 54.19 256 ASP B N 1
ATOM 4567 C CA . ASP B 1 256 ? 9.438 6.367 -17 1 54.19 256 ASP B CA 1
ATOM 4568 C C . ASP B 1 256 ? 8.078 6.688 -17.609 1 54.19 256 ASP B C 1
ATOM 4570 O O . ASP B 1 256 ? 7.922 7.684 -18.312 1 54.19 256 ASP B O 1
ATOM 4574 N N . ARG B 1 257 ? 7.25 5.676 -17.828 1 51.78 257 ARG B N 1
ATOM 4575 C CA . ARG B 1 257 ? 5.855 5.844 -18.219 1 51.78 257 ARG B CA 1
ATOM 4576 C C . ARG B 1 257 ? 5.215 7.016 -17.484 1 51.78 257 ARG B C 1
ATOM 4578 O O . ARG B 1 257 ? 4.109 7.441 -17.828 1 51.78 257 ARG B O 1
ATOM 4585 N N . TYR B 1 258 ? 6.016 7.551 -16.484 1 58.06 258 TYR B N 1
ATOM 4586 C CA . TYR B 1 258 ? 5.465 8.805 -15.984 1 58.06 258 TYR B CA 1
ATOM 4587 C C . TYR B 1 258 ? 5.312 9.82 -17.109 1 58.06 258 TYR B C 1
ATOM 4589 O O . TYR B 1 258 ? 4.535 10.773 -17 1 58.06 258 TYR B O 1
ATOM 4597 N N . SER B 1 259 ? 5.977 9.352 -18.156 1 58.12 259 SER B N 1
ATOM 4598 C CA . SER B 1 259 ? 5.828 10.172 -19.344 1 58.12 259 SER B CA 1
ATOM 4599 C C . SER B 1 259 ? 4.395 10.141 -19.859 1 58.12 259 SER B C 1
ATOM 4601 O O . SER B 1 259 ? 3.943 11.086 -20.516 1 58.12 259 SER B O 1
ATOM 4603 N N . GLU B 1 260 ? 3.744 9.023 -19.422 1 64.62 260 GLU B N 1
ATOM 4604 C CA . GLU B 1 260 ? 2.344 8.953 -19.828 1 64.62 260 GLU B CA 1
ATOM 4605 C C . GLU B 1 260 ? 1.51 10.016 -19.109 1 64.62 260 GLU B C 1
ATOM 4607 O O . GLU B 1 260 ? 0.469 10.438 -19.625 1 64.62 260 GLU B O 1
ATOM 4612 N N . TYR B 1 261 ? 2.061 10.5 -17.984 1 72.94 261 TYR B N 1
ATOM 4613 C CA . TYR B 1 261 ? 1.277 11.438 -17.188 1 72.94 261 TYR B CA 1
ATOM 4614 C C . TYR B 1 261 ? 1.848 12.844 -17.281 1 72.94 261 TYR B C 1
ATOM 4616 O O . TYR B 1 261 ? 1.442 13.734 -16.531 1 72.94 261 TYR B O 1
ATOM 4624 N N . ASP B 1 262 ? 2.695 13.164 -18.188 1 81.88 262 ASP B N 1
ATOM 4625 C CA . ASP B 1 262 ? 3.34 14.469 -18.297 1 81.88 262 ASP B CA 1
ATOM 4626 C C . ASP B 1 262 ? 4.016 14.852 -16.969 1 81.88 262 ASP B C 1
ATOM 4628 O O . ASP B 1 262 ? 3.84 15.969 -16.484 1 81.88 262 ASP B O 1
ATOM 4632 N N . ILE B 1 263 ? 4.543 13.953 -16.25 1 88.38 263 ILE B N 1
ATOM 4633 C CA . ILE B 1 263 ? 5.402 14.133 -15.086 1 88.38 263 ILE B CA 1
ATOM 4634 C C . ILE B 1 263 ? 6.867 13.992 -15.492 1 88.38 263 ILE B C 1
ATOM 4636 O O . ILE B 1 263 ? 7.246 13.008 -16.125 1 88.38 263 ILE B O 1
ATOM 4640 N N . LYS B 1 264 ? 7.699 14.977 -15.164 1 89.31 264 LYS B N 1
ATOM 4641 C CA . LYS B 1 264 ? 9.078 14.984 -15.641 1 89.31 264 LYS B CA 1
ATOM 4642 C C . LYS B 1 264 ? 10.062 14.898 -14.469 1 89.31 264 LYS B C 1
ATOM 4644 O O . LYS B 1 264 ? 9.844 15.523 -13.43 1 89.31 264 LYS B O 1
ATOM 4649 N N . PRO B 1 265 ? 11.109 14.125 -14.664 1 89.94 265 PRO B N 1
ATOM 4650 C CA . PRO B 1 265 ? 12.188 14.133 -13.672 1 89.94 265 PRO B CA 1
ATOM 4651 C C . PRO B 1 265 ? 13.094 15.352 -13.797 1 89.94 265 PRO B C 1
ATOM 4653 O O . PRO B 1 265 ? 13.477 15.734 -14.906 1 89.94 265 PRO B O 1
ATOM 4656 N N . ILE B 1 266 ? 13.398 16.016 -12.734 1 91.88 266 ILE B N 1
ATOM 4657 C CA . ILE B 1 266 ? 14.281 17.172 -12.656 1 91.88 266 ILE B CA 1
ATOM 4658 C C . ILE B 1 266 ? 15.5 16.844 -11.797 1 91.88 266 ILE B C 1
ATOM 4660 O O . ILE B 1 266 ? 15.352 16.406 -10.648 1 91.88 266 ILE B O 1
ATOM 4664 N N . ASP B 1 267 ? 16.656 17.047 -12.32 1 91.62 267 ASP B N 1
ATOM 4665 C CA . ASP B 1 267 ? 17.891 16.703 -11.617 1 91.62 267 ASP B CA 1
ATOM 4666 C C . ASP B 1 267 ? 18.125 17.641 -10.438 1 91.62 267 ASP B C 1
ATOM 4668 O O . ASP B 1 267 ? 17.688 18.781 -10.453 1 91.62 267 ASP B O 1
ATOM 4672 N N . ILE B 1 268 ? 18.75 17.078 -9.453 1 88.19 268 ILE B N 1
ATOM 4673 C CA . ILE B 1 268 ? 19.141 17.875 -8.289 1 88.19 268 ILE B CA 1
ATOM 4674 C C . ILE B 1 268 ? 20.625 18.203 -8.359 1 88.19 268 ILE B C 1
ATOM 4676 O O . ILE B 1 268 ? 21.469 17.328 -8.148 1 88.19 268 ILE B O 1
ATOM 4680 N N . ASN B 1 269 ? 20.828 19.406 -8.586 1 87.44 269 ASN B N 1
ATOM 4681 C CA . ASN B 1 269 ? 22.219 19.844 -8.664 1 87.44 269 ASN B CA 1
ATOM 4682 C C . ASN B 1 269 ? 22.906 19.812 -7.297 1 87.44 269 ASN B C 1
ATOM 4684 O O . ASN B 1 269 ? 22.344 20.297 -6.312 1 87.44 269 ASN B O 1
ATOM 4688 N N . GLY B 1 270 ? 24.062 19.156 -7.277 1 77.12 270 GLY B N 1
ATOM 4689 C CA . GLY B 1 270 ? 24.812 19.094 -6.039 1 77.12 270 GLY B CA 1
ATOM 4690 C C . GLY B 1 270 ? 24.594 17.812 -5.266 1 77.12 270 GLY B C 1
ATOM 4691 O O . GLY B 1 270 ? 25.312 17.531 -4.305 1 77.12 270 GLY B O 1
ATOM 4692 N N . TYR B 1 271 ? 23.594 17.188 -5.562 1 75.56 271 TYR B N 1
ATOM 4693 C CA . TYR B 1 271 ? 23.344 15.906 -4.918 1 75.56 271 TYR B CA 1
ATOM 4694 C C . TYR B 1 271 ? 24.109 14.789 -5.625 1 75.56 271 TYR B C 1
ATOM 4696 O O . TYR B 1 271 ? 23.828 14.484 -6.789 1 75.56 271 TYR B O 1
ATOM 4704 N N . GLU B 1 272 ? 25.016 14.195 -4.98 1 73.88 272 GLU B N 1
ATOM 4705 C CA . GLU B 1 272 ? 25.953 13.297 -5.66 1 73.88 272 GLU B CA 1
ATOM 4706 C C . GLU B 1 272 ? 25.781 11.859 -5.168 1 73.88 272 GLU B C 1
ATOM 4708 O O . GLU B 1 272 ? 26.469 10.953 -5.637 1 73.88 272 GLU B O 1
ATOM 4713 N N . TYR B 1 273 ? 24.844 11.68 -4.285 1 78.12 273 TYR B N 1
ATOM 4714 C CA . TYR B 1 273 ? 24.75 10.32 -3.775 1 78.12 273 TYR B CA 1
ATOM 4715 C C . TYR B 1 273 ? 24 9.422 -4.758 1 78.12 273 TYR B C 1
ATOM 4717 O O . TYR B 1 273 ? 23 9.828 -5.348 1 78.12 273 TYR B O 1
ATOM 4725 N N . GLU B 1 274 ? 24.609 8.273 -4.91 1 87.75 274 GLU B N 1
ATOM 4726 C CA . GLU B 1 274 ? 24.047 7.266 -5.797 1 87.75 274 GLU B CA 1
ATOM 4727 C C . GLU B 1 274 ? 22.984 6.434 -5.082 1 87.75 274 GLU B C 1
ATOM 4729 O O . GLU B 1 274 ? 23.031 6.285 -3.857 1 87.75 274 GLU B O 1
ATOM 4734 N N . ILE B 1 275 ? 22.062 6.039 -5.816 1 89.25 275 ILE B N 1
ATOM 4735 C CA . ILE B 1 275 ? 21.047 5.094 -5.34 1 89.25 275 ILE B CA 1
ATOM 4736 C C . ILE B 1 275 ? 21.266 3.732 -5.992 1 89.25 275 ILE B C 1
ATOM 4738 O O . ILE B 1 275 ? 21.281 3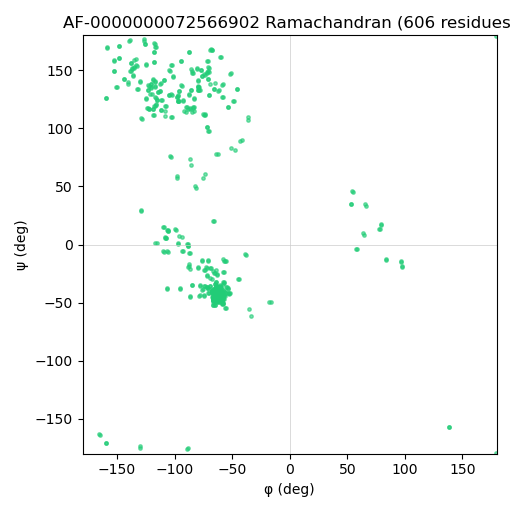.619 -7.219 1 89.25 275 ILE B O 1
ATOM 4742 N N . TYR B 1 276 ? 21.516 2.748 -5.184 1 92.25 276 TYR B N 1
ATOM 4743 C CA . TYR B 1 276 ? 21.688 1.386 -5.68 1 92.25 276 TYR B CA 1
ATOM 4744 C C . TYR B 1 276 ? 20.344 0.704 -5.863 1 92.25 276 TYR B C 1
ATOM 4746 O O . TYR B 1 276 ? 19.562 0.581 -4.91 1 92.25 276 TYR B O 1
ATOM 4754 N N . VAL B 1 277 ? 20.078 0.338 -7.117 1 92.56 277 VAL B N 1
ATOM 4755 C CA . VAL B 1 277 ? 18.891 -0.437 -7.43 1 92.56 277 VAL B CA 1
ATOM 4756 C C . VAL B 1 277 ? 19.234 -1.92 -7.512 1 92.56 277 VAL B C 1
ATOM 4758 O O . VAL B 1 277 ? 20.172 -2.307 -8.219 1 92.56 277 VAL B O 1
ATOM 4761 N N . GLY B 1 278 ? 18.547 -2.693 -6.715 1 95.69 278 GLY B N 1
ATOM 4762 C CA . GLY B 1 278 ? 18.828 -4.121 -6.723 1 95.69 278 GLY B CA 1
ATOM 4763 C C . GLY B 1 278 ? 17.734 -4.941 -6.043 1 95.69 278 GLY B C 1
ATOM 4764 O O . GLY B 1 278 ? 16.594 -4.504 -5.953 1 95.69 278 GLY B O 1
ATOM 4765 N N . TYR B 1 279 ? 18.094 -6.234 -5.703 1 97.44 279 TYR B N 1
ATOM 4766 C CA . TYR B 1 279 ? 17.125 -7.098 -5.039 1 97.44 279 TYR B CA 1
ATOM 4767 C C . TYR B 1 279 ? 17.781 -7.875 -3.9 1 97.44 279 TYR B C 1
ATOM 4769 O O . TYR B 1 279 ? 19 -8.062 -3.883 1 97.44 279 TYR B O 1
ATOM 4777 N N . ILE B 1 280 ? 16.953 -8.18 -2.92 1 97.44 280 ILE B N 1
ATOM 4778 C CA . ILE B 1 280 ? 17.391 -9.039 -1.83 1 97.44 280 ILE B CA 1
ATOM 4779 C C . ILE B 1 280 ? 16.812 -10.438 -2.004 1 97.44 280 ILE B C 1
ATOM 4781 O O . ILE B 1 280 ? 15.719 -10.602 -2.555 1 97.44 280 ILE B O 1
ATOM 4785 N N . LYS B 1 281 ? 17.484 -11.414 -1.566 1 95.5 281 LYS B N 1
ATOM 4786 C CA . LYS B 1 281 ? 17.062 -12.82 -1.506 1 95.5 281 LYS B CA 1
ATOM 4787 C C . LYS B 1 281 ? 17.703 -13.523 -0.313 1 95.5 281 LYS B C 1
ATOM 4789 O O . LYS B 1 281 ? 18.641 -13.008 0.295 1 95.5 281 LYS B O 1
ATOM 4794 N N . ARG B 1 282 ? 17.125 -14.578 0.039 1 89.75 282 ARG B N 1
ATOM 4795 C CA . ARG B 1 282 ? 17.719 -15.367 1.114 1 89.75 282 ARG B CA 1
ATOM 4796 C C . ARG B 1 282 ? 19.062 -15.938 0.694 1 89.75 282 ARG B C 1
ATOM 4798 O O . ARG B 1 282 ? 19.219 -16.453 -0.417 1 89.75 282 ARG B O 1
ATOM 4805 N N . LYS B 1 283 ? 20.031 -15.797 1.578 1 88.25 283 LYS B N 1
ATOM 4806 C CA . LYS B 1 283 ? 21.391 -16.234 1.288 1 88.25 283 LYS B CA 1
ATOM 4807 C C . LYS B 1 283 ? 21.438 -17.734 1.029 1 88.25 283 LYS B C 1
ATOM 4809 O O . LYS B 1 283 ? 20.812 -18.516 1.758 1 88.25 283 LYS B O 1
ATOM 4814 N N . GLY B 1 284 ? 22.109 -18.141 -0.031 1 83.94 284 GLY B N 1
ATOM 4815 C CA . GLY B 1 284 ? 22.328 -19.547 -0.328 1 83.94 284 GLY B CA 1
ATOM 4816 C C . GLY B 1 284 ? 21.156 -20.188 -1.047 1 83.94 284 GLY B C 1
ATOM 4817 O O . GLY B 1 284 ? 21.25 -21.328 -1.493 1 83.94 284 GLY B O 1
ATOM 4818 N N . GLU B 1 285 ? 20.047 -19.578 -1.097 1 83.31 285 GLU B N 1
ATOM 4819 C CA . GLU B 1 285 ? 18.891 -20.141 -1.781 1 83.31 285 GLU B CA 1
ATOM 4820 C C . GLU B 1 285 ? 18.906 -19.797 -3.268 1 83.31 285 GLU B C 1
ATOM 4822 O O . GLU B 1 285 ? 19.172 -18.656 -3.645 1 83.31 285 GLU B O 1
ATOM 4827 N N . LYS B 1 286 ? 18.672 -20.797 -4.035 1 83.81 286 LYS B N 1
ATOM 4828 C CA . LYS B 1 286 ? 18.562 -20.562 -5.473 1 83.81 286 LYS B CA 1
ATOM 4829 C C . LYS B 1 286 ? 17.188 -20.016 -5.828 1 83.81 286 LYS B C 1
ATOM 4831 O O . LYS B 1 286 ? 16.172 -20.453 -5.289 1 83.81 286 LYS B O 1
ATOM 4836 N N . LEU B 1 287 ? 17.172 -19.141 -6.699 1 89.06 287 LEU B N 1
ATOM 4837 C CA . LEU B 1 287 ? 15.922 -18.547 -7.156 1 89.06 287 LEU B CA 1
ATOM 4838 C C . LEU B 1 287 ? 15.188 -19.5 -8.094 1 89.06 287 LEU B C 1
ATOM 4840 O O . LEU B 1 287 ? 15.812 -20.281 -8.812 1 89.06 287 LEU B O 1
ATOM 4844 N N . SER B 1 288 ? 13.875 -19.469 -8.008 1 84.38 288 SER B N 1
ATOM 4845 C CA . SER B 1 288 ? 13.062 -20.203 -8.984 1 84.38 288 SER B CA 1
ATOM 4846 C C . SER B 1 288 ? 13.328 -19.703 -10.398 1 84.38 288 SER B C 1
ATOM 4848 O O . SER B 1 288 ? 13.891 -18.609 -10.586 1 84.38 288 SER B O 1
ATOM 4850 N N . SER B 1 289 ? 12.992 -20.469 -11.398 1 84.75 289 SER B N 1
ATOM 4851 C CA . SER B 1 289 ? 13.156 -20.047 -12.789 1 84.75 289 SER B CA 1
ATOM 4852 C C . SER B 1 289 ? 12.336 -18.797 -13.086 1 84.75 289 SER B C 1
ATOM 4854 O O . SER B 1 289 ? 12.766 -17.938 -13.867 1 84.75 289 SER B O 1
ATOM 4856 N N . GLU B 1 290 ? 11.172 -18.719 -12.469 1 86.56 290 GLU B N 1
ATOM 4857 C CA . GLU B 1 290 ? 10.305 -17.562 -12.641 1 86.56 290 GLU B CA 1
ATOM 4858 C C . GLU B 1 290 ? 10.961 -16.297 -12.086 1 86.56 290 GLU B C 1
ATOM 4860 O O . GLU B 1 290 ? 10.945 -15.25 -12.734 1 86.56 290 GLU B O 1
ATOM 4865 N N . ALA B 1 291 ? 11.555 -16.422 -10.922 1 92.06 291 ALA B N 1
ATOM 4866 C CA . ALA B 1 291 ? 12.227 -15.289 -10.297 1 92.06 291 ALA B CA 1
ATOM 4867 C C . ALA B 1 291 ? 13.453 -14.867 -11.109 1 92.06 291 ALA B C 1
ATOM 4869 O O . ALA B 1 291 ? 13.703 -13.672 -11.289 1 92.06 291 ALA B O 1
ATOM 4870 N N . GLN B 1 292 ? 14.172 -15.852 -11.578 1 92.69 292 GLN B N 1
ATOM 4871 C CA . GLN B 1 292 ? 15.336 -15.562 -12.414 1 92.69 292 GLN B CA 1
ATOM 4872 C C . GLN B 1 292 ? 14.922 -14.844 -13.695 1 92.69 292 GLN B C 1
ATOM 4874 O O . GLN B 1 292 ? 15.578 -13.891 -14.117 1 92.69 292 GLN B O 1
ATOM 4879 N N . GLY B 1 293 ? 13.883 -15.359 -14.289 1 91.19 293 GLY B N 1
ATOM 4880 C CA . GLY B 1 293 ? 13.375 -14.711 -15.484 1 91.19 293 GLY B CA 1
ATOM 4881 C C . GLY B 1 293 ? 12.945 -13.273 -15.25 1 91.19 293 GLY B C 1
ATOM 4882 O O . GLY B 1 293 ? 13.219 -12.398 -16.078 1 91.19 293 GLY B O 1
ATOM 4883 N N . PHE B 1 294 ? 12.297 -13.055 -14.141 1 94.06 294 PHE B N 1
ATOM 4884 C CA . PHE B 1 294 ? 11.859 -11.711 -13.789 1 94.06 294 PHE B CA 1
ATOM 4885 C C . PHE B 1 294 ? 13.055 -10.789 -13.594 1 94.06 294 PHE B C 1
ATOM 4887 O O . PHE B 1 294 ? 13.062 -9.664 -14.109 1 94.06 294 PHE B O 1
ATOM 4894 N N . ILE B 1 295 ? 14.023 -11.242 -12.859 1 96.44 295 ILE B N 1
ATOM 4895 C CA . ILE B 1 295 ? 15.211 -10.445 -12.57 1 96.44 295 ILE B CA 1
ATOM 4896 C C . ILE B 1 295 ? 15.938 -10.109 -13.867 1 96.44 295 ILE B C 1
ATOM 4898 O O . ILE B 1 295 ? 16.438 -9 -14.031 1 96.44 295 ILE B O 1
ATOM 4902 N N . LYS B 1 296 ? 16.047 -11.039 -14.703 1 94.81 296 LYS B N 1
ATOM 4903 C CA . LYS B 1 296 ? 16.688 -10.805 -15.992 1 94.81 296 LYS B CA 1
ATOM 4904 C C . LYS B 1 296 ? 15.992 -9.688 -16.766 1 94.81 296 LYS B C 1
ATOM 4906 O O . LYS B 1 296 ? 16.656 -8.766 -17.266 1 94.81 296 LYS B O 1
ATOM 4911 N N . LEU B 1 297 ? 14.703 -9.789 -16.875 1 93.5 297 LEU B N 1
ATOM 4912 C CA . LEU B 1 297 ? 13.938 -8.758 -17.562 1 93.5 297 LEU B CA 1
ATOM 4913 C C . LEU B 1 297 ? 14.109 -7.402 -16.875 1 93.5 297 LEU B C 1
ATOM 4915 O O . LEU B 1 297 ? 14.281 -6.383 -17.547 1 93.5 297 LEU B O 1
ATOM 4919 N N . LEU B 1 298 ? 13.992 -7.426 -15.555 1 94 298 LEU B N 1
ATOM 4920 C CA . LEU B 1 298 ? 14.156 -6.199 -14.773 1 94 298 LEU B CA 1
ATOM 4921 C C . LEU B 1 298 ? 15.523 -5.57 -15.039 1 94 298 LEU B C 1
ATOM 4923 O O . LEU B 1 298 ? 15.617 -4.363 -15.266 1 94 298 LEU B O 1
ATOM 4927 N N . SER B 1 299 ? 16.516 -6.348 -15 1 94.12 299 SER B N 1
ATOM 4928 C CA . SER B 1 299 ? 17.875 -5.883 -15.234 1 94.12 299 SER B CA 1
ATOM 4929 C C . SER B 1 299 ? 18.016 -5.262 -16.625 1 94.12 299 SER B C 1
ATOM 4931 O O . SER B 1 299 ? 18.641 -4.211 -16.781 1 94.12 299 SER B O 1
ATOM 4933 N N . GLU B 1 300 ? 17.453 -5.859 -17.594 1 90.69 300 GLU B N 1
ATOM 4934 C CA . GLU B 1 300 ? 17.5 -5.363 -18.969 1 90.69 300 GLU B CA 1
ATOM 4935 C C . GLU B 1 300 ? 16.828 -4 -19.094 1 90.69 300 GLU B C 1
ATOM 4937 O O . GLU B 1 300 ? 17.359 -3.102 -19.75 1 90.69 300 GLU B O 1
ATOM 4942 N N . ILE B 1 301 ? 15.789 -3.875 -18.438 1 86.62 301 ILE B N 1
ATOM 4943 C CA . ILE B 1 301 ? 15 -2.658 -18.578 1 86.62 301 ILE B CA 1
ATOM 4944 C C . ILE B 1 301 ? 15.648 -1.526 -17.781 1 86.62 301 ILE B C 1
ATOM 4946 O O . ILE B 1 301 ? 15.727 -0.391 -18.25 1 86.62 301 ILE B O 1
ATOM 4950 N N . ILE B 1 302 ? 16.078 -1.857 -16.562 1 84.88 302 ILE B N 1
ATOM 4951 C CA . ILE B 1 302 ? 16.672 -0.84 -15.703 1 84.88 302 ILE B CA 1
ATOM 4952 C C . ILE B 1 302 ? 17.953 -0.317 -16.344 1 84.88 302 ILE B C 1
ATOM 4954 O O . ILE B 1 302 ? 18.25 0.88 -16.281 1 84.88 302 ILE B O 1
ATOM 4958 N N . GLN B 1 303 ? 18.688 -1.163 -16.938 1 83 303 GLN B N 1
ATOM 4959 C CA . GLN B 1 303 ? 19.984 -0.785 -17.531 1 83 303 GLN B CA 1
ATOM 4960 C C . GLN B 1 303 ? 19.781 0.026 -18.812 1 83 303 GLN B C 1
ATOM 4962 O O . GLN B 1 303 ? 20.656 0.817 -19.188 1 83 303 GLN B O 1
ATOM 4967 N N . ASN B 1 304 ? 18.594 -0.138 -19.406 1 76.88 304 ASN B N 1
ATOM 4968 C CA . ASN B 1 304 ? 18.312 0.598 -20.641 1 76.88 304 ASN B CA 1
ATOM 4969 C C . ASN B 1 304 ? 17.594 1.911 -20.344 1 76.88 304 ASN B C 1
ATOM 4971 O O . ASN B 1 304 ? 17.266 2.658 -21.281 1 76.88 304 ASN B O 1
ATOM 4975 N N . ASN B 1 305 ? 17.219 2.16 -19.078 1 70.88 305 ASN B N 1
ATOM 4976 C CA . ASN B 1 305 ? 16.5 3.369 -18.703 1 70.88 305 ASN B CA 1
ATOM 4977 C C . ASN B 1 305 ? 17.25 4.184 -17.672 1 70.88 305 ASN B C 1
ATOM 4979 O O . ASN B 1 305 ? 17.812 3.623 -16.719 1 70.88 305 ASN B O 1
#

Secondary structure (DSSP, 8-state):
--HHHHHHHHHHHHHT-HHHHHHHTTS-HHHHHHHHHHHHHHHTS--EEEETTEEEE-HHHHHHHHHHHHHHHHHHHHHHHHSSS--EEEEEEE-S-HHHHHHHHHHHHHS-GGGEEEEEEE--HHHHHHHHHTTS-SEEEEEEEGGGHHHHHHHHHHTTEEEEEEEEEEEEEEE-TTSTTTT-SEEEHHHHTTSEEEEPSP-TT-HHHHHHHHHHHTT-TT---EEEEEES-HHHHHHHHHHSS-EEEEE--SS-GGGGGT-EEEEEET---EEEEEEEEETTPPPPHHHHHHHHHHHHHHHT-/--HHHHHHHHHHHHHT-HHHHHHHTTS-HHHHHHHHHHHHHHHTS--EEEETTEEEE-HHHHHHHHHHHHHHHHHHHHHHHHSSS--EEEEEEE-S-HHHHHHHHHHHHHS-GGGEEEEEEE--HHHHHHHHHTTS-SEEEEEEEGGGHHHHHHHHHHTTEEEEEEEEEEEEEEE-TTSTTTT-SEEEHHHHTTSEEEEESP-TT-HHHHHHHHHHHTT--S---EEEEEES-HHHHHHHHHHSS-EEEEE--SS-GGGGGT-EEEEEET---EEEEEEEEETTPPPPHHHHHHHHHHHHHHHT-

Nearest PDB structures (foldseek):
  7d98-assembly1_P  TM=6.623E-01  e=4.657E-18  Cupriavidus necator
  7d98-assembly1_Q  TM=4.982E-01  e=9.979E-20  Cupriavidus necator
  6g1b-assembly1_J-2  TM=4.738E-01  e=3.211E-18  Corynebacterium glutamicum
  6xtv-assembly1_A  TM=6.157E-01  e=7.706E-12  Corynebacterium glutamicum MB001
  6xtv-assembly1_B  TM=4.949E-01  e=3.932E-13  Corynebacterium glutamicum MB001

Radius of gyration: 24.38 Å; Cα contacts (8 Å, |Δi|>4): 1114; chains: 2; bounding box: 54×65×62 Å

Solvent-accessible surface area (backbone atoms only — not comparable to full-atom values): 31638 Å² total; per-residue (Å²): 138,52,70,66,45,40,51,51,47,50,38,24,61,72,57,34,17,54,60,56,22,8,61,72,67,71,49,50,46,68,55,48,52,49,44,48,50,50,48,24,61,73,71,69,44,68,36,58,47,76,53,99,87,30,44,41,72,28,72,65,23,50,55,44,46,38,50,38,42,45,47,49,48,47,46,50,50,47,56,30,58,71,44,83,82,47,58,45,68,38,30,39,22,27,45,82,46,69,64,59,29,48,46,50,39,51,48,50,68,73,38,84,52,86,44,35,37,32,35,42,36,56,42,48,68,68,53,28,52,49,31,31,64,42,58,66,11,63,33,20,40,43,66,37,40,57,90,47,40,65,61,48,50,50,56,38,43,74,62,50,24,42,78,47,79,68,48,77,37,40,58,20,36,36,26,5,73,57,15,93,61,44,88,42,68,56,41,44,63,73,60,55,50,74,41,41,26,43,40,60,60,93,31,92,65,33,70,58,49,46,53,46,47,54,38,51,64,62,70,43,76,85,64,55,72,39,62,34,33,33,27,73,35,61,58,37,51,52,48,32,24,47,73,30,54,30,24,32,71,46,76,52,54,74,72,42,71,46,56,77,58,57,39,43,74,20,39,43,49,88,66,78,65,43,29,36,33,29,37,34,34,48,57,93,59,78,74,52,71,58,49,48,52,45,49,51,53,42,45,55,51,52,74,74,58,138,50,71,65,46,40,52,52,46,49,39,24,62,72,56,34,17,53,60,55,22,9,60,74,66,71,48,50,45,68,55,47,51,48,45,48,49,50,48,23,61,74,71,69,45,69,37,59,48,78,53,98,87,31,42,41,72,29,73,65,23,48,54,44,46,38,50,37,42,46,47,49,49,47,46,50,50,47,54,31,60,72,43,84,81,47,59,44,70,37,31,38,23,26,46,82,46,69,63,60,29,47,46,49,37,51,48,48,68,73,39,83,51,87,45,35,37,32,36,42,37,55,41,46,68,69,52,27,53,48,30,31,63,43,57,66,12,64,33,20,38,45,67,37,39,57,92,46,40,65,61,48,50,50,56,37,43,75,61,50,23,44,79,47,80,69,47,77,37,39,59,20,37,36,26,4,75,58,17,93,61,43,88,42,68,57,42,44,64,73,56,53,47,74,41,41,26,44,38,62,61,92,30,92,65,34,71,58,50,45,54,47,47,53,38,52,62,61,71,43,78,85,63,56,72,40,62,34,33,34,27,71,35,60,58,38,50,52,46,32,24,47,73,28,55,28,26,31,72,46,75,53,54,72,74,41,70,46,56,78,59,59,38,44,75,20,38,45,49,88,65,77,63,43,29,36,33,29,37,33,35,49,56,92,58,79,72,52,71,60,50,47,51,48,50,54,52,44,45,56,51,52,75,73,58

pLDDT: mean 79.2, std 13.56, range [41.72, 97.56]

InterPro domains:
  IPR000847 LysR, HTH, N-terminal domain [PF00126] (3-62)
  IPR000847 LysR, HTH, N-terminal domain [PR00039] (18-29)
  IPR000847 LysR, HTH, N-terminal domain [PR00039] (29-39)
  IPR000847 LysR, HTH, N-terminal domain [PR00039] (39-50)
  IPR000847 LysR, HTH, N-terminal domain [PS50931] (1-58)
  IPR036388 Winged helix-like DNA-binding domain superfamily [G3DSA:1.10.10.10] (1-88)
  IPR036390 Winged helix DNA-binding domain superfamily [SSF46785] (1-81)